Protein AF-0000000074302952 (afdb_homodimer)

Nearest PDB structures (foldseek):
  2cfc-assembly1_D  TM=8.712E-01  e=2.884E-16  Xanthobacter autotrophicus Py2
  4dry-assembly1_A  TM=8.595E-01  e=6.500E-15  Sinorhizobium meliloti 1021
  3e9q-assembly1_A  TM=8.677E-01  e=6.822E-14  Shigella flexneri 2a str. 301
  3g1t-assembly1_A-2  TM=8.657E-01  e=7.235E-14  Salmonella enterica subsp. enterica serovar Typhi
  6jhb-assembly1_B-2  TM=7.579E-01  e=2.825E-14  Microcystis aeruginosa FACHB-905 = DIANCHI905

Structure (mmCIF, N/CA/C/O backbone):
data_AF-0000000074302952-model_v1
#
loop_
_entity.id
_entity.type
_entity.pdbx_description
1 polymer 'Uncharacterized protein'
#
loop_
_atom_site.group_PDB
_atom_site.id
_atom_site.type_symbol
_atom_site.label_atom_id
_atom_site.label_alt_id
_atom_site.label_comp_id
_atom_site.label_asym_id
_atom_site.label_entity_id
_atom_site.label_seq_id
_atom_site.pdbx_PDB_ins_code
_atom_site.Cartn_x
_atom_site.Cartn_y
_atom_site.Cartn_z
_atom_site.occupancy
_atom_site.B_iso_or_equiv
_atom_site.auth_seq_id
_atom_site.auth_comp_id
_atom_site.auth_asym_id
_atom_site.auth_atom_id
_atom_site.pdbx_PDB_model_num
ATOM 1 N N . MET A 1 1 ? 1.095 24.307 -42.755 1 53.84 1 MET A N 1
ATOM 2 C CA . MET A 1 1 ? -0.208 23.718 -42.46 1 53.84 1 MET A CA 1
ATOM 3 C C . MET A 1 1 ? -0.236 22.241 -42.839 1 53.84 1 MET A C 1
ATOM 5 O O . MET A 1 1 ? -0.694 21.404 -42.059 1 53.84 1 MET A O 1
ATOM 9 N N . ALA A 1 2 ? 0.439 21.803 -43.961 1 67.52 2 ALA A N 1
ATOM 10 C CA . ALA A 1 2 ? 0.397 20.426 -44.447 1 67.52 2 ALA A CA 1
ATOM 11 C C . ALA A 1 2 ? 1.259 19.512 -43.58 1 67.52 2 ALA A C 1
ATOM 13 O O . ALA A 1 2 ? 0.843 18.406 -43.229 1 67.52 2 ALA A O 1
ATOM 14 N N . LEU A 1 3 ? 2.246 20.024 -43.068 1 77.06 3 LEU A N 1
ATOM 15 C CA . LEU A 1 3 ? 3.176 19.241 -42.263 1 77.06 3 LEU A CA 1
ATOM 16 C C . LEU A 1 3 ? 2.612 18.992 -40.868 1 77.06 3 LEU A C 1
ATOM 18 O O . LEU A 1 3 ? 2.713 17.882 -40.341 1 77.06 3 LEU A O 1
ATOM 22 N N . MET A 1 4 ? 2.074 19.949 -40.357 1 69.87 4 MET A N 1
ATOM 23 C CA . MET A 1 4 ? 1.456 19.824 -39.04 1 69.87 4 MET A CA 1
ATOM 24 C C . MET A 1 4 ? 0.294 18.837 -39.076 1 69.87 4 MET A C 1
ATOM 26 O O . MET A 1 4 ? 0.128 18.032 -38.157 1 69.87 4 MET A O 1
ATOM 30 N N . GLU A 1 5 ? -0.428 18.95 -40.132 1 68.12 5 GLU A N 1
ATOM 31 C CA . GLU A 1 5 ? -1.536 18.016 -40.306 1 68.12 5 GLU A CA 1
ATOM 32 C C . GLU A 1 5 ? -1.034 16.581 -40.433 1 68.12 5 GLU A C 1
ATOM 34 O O . GLU A 1 5 ? -1.611 15.662 -39.848 1 68.12 5 GLU A O 1
ATOM 39 N N . LEU A 1 6 ? 0.017 16.362 -41.227 1 75.53 6 LEU A N 1
ATOM 40 C CA . LEU A 1 6 ? 0.602 15.036 -41.39 1 75.53 6 LEU A CA 1
ATOM 41 C C . LEU A 1 6 ? 1.113 14.5 -40.057 1 75.53 6 LEU A C 1
ATOM 43 O O . LEU A 1 6 ? 0.934 13.319 -39.748 1 75.53 6 LEU A O 1
ATOM 47 N N . ILE A 1 7 ? 1.672 15.278 -39.273 1 74.48 7 ILE A N 1
ATOM 48 C CA . ILE A 1 7 ? 2.211 14.889 -37.974 1 74.48 7 ILE A CA 1
ATOM 49 C C . ILE A 1 7 ? 1.073 14.468 -37.048 1 74.48 7 ILE A C 1
ATOM 51 O O . ILE A 1 7 ? 1.177 13.461 -36.344 1 74.48 7 ILE A O 1
ATOM 55 N N . PHE A 1 8 ? 0.03 15.155 -37.108 1 70.29 8 PHE A N 1
ATOM 56 C CA . PHE A 1 8 ? -1.113 14.835 -36.26 1 70.29 8 PHE A CA 1
ATOM 57 C C . PHE A 1 8 ? -1.776 13.54 -36.712 1 70.29 8 PHE A C 1
ATOM 59 O O . PHE A 1 8 ? -2.178 12.72 -35.884 1 70.29 8 PHE A O 1
ATOM 66 N N . VAL A 1 9 ? -1.883 13.353 -38.027 1 71.73 9 VAL A N 1
ATOM 67 C CA . VAL A 1 9 ? -2.491 12.139 -38.56 1 71.73 9 VAL A CA 1
ATOM 68 C C . VAL A 1 9 ? -1.622 10.931 -38.214 1 71.73 9 VAL A C 1
ATOM 70 O O . VAL A 1 9 ? -2.132 9.895 -37.782 1 71.73 9 VAL A O 1
ATOM 73 N N . LEU A 1 10 ? -0.356 10.978 -38.382 1 75.61 10 LEU A N 1
ATOM 74 C CA . LEU A 1 10 ? 0.555 9.88 -38.078 1 75.61 10 LEU A CA 1
ATOM 75 C C . LEU A 1 10 ? 0.55 9.568 -36.585 1 75.61 10 LEU A C 1
ATOM 77 O O . LEU A 1 10 ? 0.571 8.399 -36.191 1 75.61 10 LEU A O 1
ATOM 81 N N . SER A 1 11 ? 0.539 10.596 -35.819 1 73.99 11 SER A N 1
ATOM 82 C CA . SER A 1 11 ? 0.48 10.384 -34.376 1 73.99 11 SER A CA 1
ATOM 83 C C . SER A 1 11 ? -0.809 9.675 -33.974 1 73.99 11 SER A C 1
ATOM 85 O O . SER A 1 11 ? -0.789 8.759 -33.15 1 73.99 11 SER A O 1
ATOM 87 N N . GLY A 1 12 ? -1.868 10.091 -34.584 1 70.18 12 GLY A N 1
ATOM 88 C CA . GLY A 1 12 ? -3.138 9.434 -34.319 1 70.18 12 GLY A CA 1
ATOM 89 C C . GLY A 1 12 ? -3.165 7.985 -34.765 1 70.18 12 GLY A C 1
ATOM 90 O O . GLY A 1 12 ? -3.674 7.119 -34.05 1 70.18 12 GLY A O 1
ATOM 91 N N . ALA A 1 13 ? -2.643 7.766 -35.938 1 75.44 13 ALA A N 1
ATOM 92 C CA . ALA A 1 13 ? -2.582 6.4 -36.451 1 75.44 13 ALA A CA 1
ATOM 93 C C . ALA A 1 13 ? -1.746 5.508 -35.538 1 75.44 13 ALA A C 1
ATOM 95 O O . ALA A 1 13 ? -2.111 4.359 -35.277 1 75.44 13 ALA A O 1
ATOM 96 N N . CYS A 1 14 ? -0.661 5.988 -35.084 1 77.16 14 CYS A N 1
ATOM 97 C CA . CYS A 1 14 ? 0.202 5.237 -34.181 1 77.16 14 CYS A CA 1
ATOM 98 C C . CYS A 1 14 ? -0.528 4.894 -32.887 1 77.16 14 CYS A C 1
ATOM 100 O O . CYS A 1 14 ? -0.398 3.782 -32.372 1 77.16 14 CYS A O 1
ATOM 102 N N . VAL A 1 15 ? -1.268 5.789 -32.386 1 74.73 15 VAL A N 1
ATOM 103 C CA . VAL A 1 15 ? -2.031 5.569 -31.162 1 74.73 15 VAL A CA 1
ATOM 104 C C . VAL A 1 15 ? -3.078 4.481 -31.393 1 74.73 15 VAL A C 1
ATOM 106 O O . VAL A 1 15 ? -3.23 3.573 -30.573 1 74.73 15 VAL A O 1
ATOM 109 N N . VAL A 1 16 ? -3.752 4.573 -32.478 1 76.27 16 VAL A N 1
ATOM 110 C CA . VAL A 1 16 ? -4.793 3.596 -32.783 1 76.27 16 VAL A CA 1
ATOM 111 C C . VAL A 1 16 ? -4.169 2.214 -32.957 1 76.27 16 VAL A C 1
ATOM 113 O O . VAL A 1 16 ? -4.687 1.222 -32.436 1 76.27 16 VAL A O 1
ATOM 116 N N . LEU A 1 17 ? -3.102 2.112 -33.696 1 82.88 17 LEU A N 1
ATOM 117 C CA . LEU A 1 17 ? -2.421 0.838 -33.9 1 82.88 17 LEU A CA 1
ATOM 118 C C . LEU A 1 17 ? -1.927 0.268 -32.575 1 82.88 17 LEU A C 1
ATOM 120 O O . LEU A 1 17 ? -1.996 -0.943 -32.351 1 82.88 17 LEU A O 1
ATOM 124 N N . PHE A 1 18 ? -1.44 1.12 -31.791 1 81.88 18 PHE A N 1
ATOM 125 C CA . PHE A 1 18 ? -0.974 0.714 -30.47 1 81.88 18 PHE A CA 1
ATOM 126 C C . PHE A 1 18 ? -2.107 0.09 -29.665 1 81.88 18 PHE A C 1
ATOM 128 O O . PHE A 1 18 ? -1.946 -0.99 -29.091 1 81.88 18 PHE A O 1
ATOM 135 N N . TRP A 1 19 ? -3.235 0.668 -29.706 1 81.47 19 TRP A N 1
ATOM 136 C CA . TRP A 1 19 ? -4.361 0.179 -28.918 1 81.47 19 TRP A CA 1
ATOM 137 C C . TRP A 1 19 ? -4.948 -1.087 -29.534 1 81.47 19 TRP A C 1
ATOM 139 O O . TRP A 1 19 ? -5.405 -1.98 -28.817 1 81.47 19 TRP A O 1
ATOM 149 N N . LEU A 1 20 ? -4.914 -1.149 -30.803 1 83.67 20 LEU A N 1
ATOM 150 C CA . LEU A 1 20 ? -5.376 -2.359 -31.474 1 83.67 20 LEU A CA 1
ATOM 151 C C . LEU A 1 20 ? -4.458 -3.537 -31.164 1 83.67 20 LEU A C 1
ATOM 153 O O . LEU A 1 20 ? -4.929 -4.653 -30.933 1 83.67 20 LEU A O 1
ATOM 157 N N . ALA A 1 21 ? -3.218 -3.282 -31.202 1 84.93 21 ALA A N 1
ATOM 158 C CA . ALA A 1 21 ? -2.25 -4.323 -30.865 1 84.93 21 ALA A CA 1
ATOM 159 C C . ALA A 1 21 ? -2.425 -4.789 -29.423 1 84.93 21 ALA A C 1
ATOM 161 O O . ALA A 1 21 ? -2.4 -5.99 -29.144 1 84.93 21 ALA A O 1
ATOM 162 N N . ARG A 1 22 ? -2.61 -3.878 -28.59 1 82.34 22 ARG A N 1
ATOM 163 C CA . ARG A 1 22 ? -2.817 -4.197 -27.181 1 82.34 22 ARG A CA 1
ATOM 164 C C . ARG A 1 22 ? -4.082 -5.028 -26.989 1 82.34 22 ARG A C 1
ATOM 166 O O . ARG A 1 22 ? -4.089 -5.985 -26.212 1 82.34 22 ARG A O 1
ATOM 173 N N . MET A 1 23 ? -5.019 -4.652 -27.733 1 84.3 23 MET A N 1
ATOM 174 C CA . MET A 1 23 ? -6.275 -5.393 -27.662 1 84.3 23 MET A CA 1
ATOM 175 C C . MET A 1 23 ? -6.102 -6.811 -28.195 1 84.3 23 MET A C 1
ATOM 177 O O . MET A 1 23 ? -6.62 -7.765 -27.612 1 84.3 23 MET A O 1
ATOM 181 N N . PHE A 1 24 ? -5.437 -6.896 -29.232 1 86.26 24 PHE A N 1
ATOM 182 C CA . PHE A 1 24 ? -5.192 -8.213 -29.808 1 86.26 24 PHE A CA 1
ATOM 183 C C . PHE A 1 24 ? -4.404 -9.089 -28.841 1 86.26 24 PHE A C 1
ATOM 185 O O . PHE A 1 24 ? -4.723 -10.266 -28.66 1 86.26 24 PHE A O 1
ATOM 192 N N . MET A 1 25 ? -3.434 -8.537 -28.272 1 86.76 25 MET A N 1
ATOM 193 C CA . MET A 1 25 ? -2.602 -9.29 -27.338 1 86.76 25 MET A CA 1
ATOM 194 C C . MET A 1 25 ? -3.414 -9.745 -26.13 1 86.76 25 MET A C 1
ATOM 196 O O . MET A 1 25 ? -3.188 -10.833 -25.598 1 86.76 25 MET A O 1
ATOM 200 N N . MET A 1 26 ? -4.292 -8.956 -25.78 1 86.79 26 MET A N 1
ATOM 201 C CA . MET A 1 26 ? -5.136 -9.295 -24.638 1 86.79 26 MET A CA 1
ATOM 202 C C . MET A 1 26 ? -6.091 -10.432 -24.986 1 86.79 26 MET A C 1
ATOM 204 O O . MET A 1 26 ? -6.422 -11.254 -24.129 1 86.79 26 MET A O 1
ATOM 208 N N . LEU A 1 27 ? -6.428 -10.505 -26.237 1 90.36 27 LEU A N 1
ATOM 209 C CA . LEU A 1 27 ? -7.436 -11.477 -26.648 1 90.36 27 LEU A CA 1
ATOM 210 C C . LEU A 1 27 ? -6.788 -12.804 -27.027 1 90.36 27 LEU A C 1
ATOM 212 O O . LEU A 1 27 ? -7.459 -13.838 -27.07 1 90.36 27 LEU A O 1
ATOM 216 N N . ALA A 1 28 ? -5.51 -12.77 -27.319 1 91.34 28 ALA A N 1
ATOM 217 C CA . ALA A 1 28 ? -4.86 -13.994 -27.781 1 91.34 28 ALA A CA 1
ATOM 218 C C . ALA A 1 28 ? -3.594 -14.279 -26.978 1 91.34 28 ALA A C 1
ATOM 220 O O . ALA A 1 28 ? -2.5 -14.368 -27.541 1 91.34 28 ALA A O 1
ATOM 221 N N . PRO A 1 29 ? -3.792 -14.498 -25.7 1 89.46 29 PRO A N 1
ATOM 222 C CA . PRO A 1 29 ? -2.605 -14.698 -24.866 1 89.46 29 PRO A CA 1
ATOM 223 C C . PRO A 1 29 ? -1.823 -15.954 -25.244 1 89.46 29 PRO A C 1
ATOM 225 O O . PRO A 1 29 ? -0.594 -15.977 -25.134 1 89.46 29 PRO A O 1
ATOM 228 N N . LYS A 1 30 ? -2.41 -17.044 -25.724 1 91.15 30 LYS A N 1
ATOM 229 C CA . LYS A 1 30 ? -1.732 -18.284 -26.09 1 91.15 30 LYS A CA 1
ATOM 230 C C . LYS A 1 30 ? -0.796 -18.07 -27.276 1 91.15 30 LYS A C 1
ATOM 232 O O . LYS A 1 30 ? 0.222 -18.753 -27.401 1 91.15 30 LYS A O 1
ATOM 237 N N . VAL A 1 31 ? -1.205 -17.152 -28.052 1 90.45 31 VAL A N 1
ATOM 238 C CA . VAL A 1 31 ? -0.425 -16.87 -29.252 1 90.45 31 VAL A CA 1
ATOM 239 C C . VAL A 1 31 ? 0.689 -15.879 -28.924 1 90.45 31 VAL A C 1
ATOM 241 O O . VAL A 1 31 ? 1.83 -16.051 -29.36 1 90.45 31 VAL A O 1
ATOM 244 N N . CYS A 1 32 ? 0.376 -14.873 -28.174 1 90.49 32 CYS A N 1
ATOM 245 C CA . CYS A 1 32 ? 1.298 -13.771 -27.92 1 90.49 32 CYS A CA 1
ATOM 246 C C . CYS A 1 32 ? 2.318 -14.149 -26.854 1 90.49 32 CYS A C 1
ATOM 248 O O . CYS A 1 32 ? 3.461 -13.689 -26.891 1 90.49 32 CYS A O 1
ATOM 250 N N . TRP A 1 33 ? 1.867 -14.968 -25.864 1 91.58 33 TRP A N 1
ATOM 251 C CA . TRP A 1 33 ? 2.737 -15.369 -24.763 1 91.58 33 TRP A CA 1
ATOM 252 C C . TRP A 1 33 ? 2.618 -16.865 -24.493 1 91.58 33 TRP A C 1
ATOM 254 O O . TRP A 1 33 ? 2.172 -17.274 -23.418 1 91.58 33 TRP A O 1
ATOM 264 N N . PRO A 1 34 ? 3.057 -17.621 -25.367 1 92.7 34 PRO A N 1
ATOM 265 C CA . PRO A 1 34 ? 2.914 -19.069 -25.198 1 92.7 34 PRO A CA 1
ATOM 266 C C . PRO A 1 34 ? 3.694 -19.603 -23.998 1 92.7 34 PRO A C 1
ATOM 268 O O . PRO A 1 34 ? 4.8 -19.135 -23.719 1 92.7 34 PRO A O 1
ATOM 271 N N . ILE A 1 35 ? 3.142 -20.472 -23.277 1 93.36 35 ILE A N 1
ATOM 272 C CA . ILE A 1 35 ? 3.757 -21.171 -22.154 1 93.36 35 ILE A CA 1
ATOM 273 C C . ILE A 1 35 ? 4.008 -22.63 -22.528 1 93.36 35 ILE A C 1
ATOM 275 O O . ILE A 1 35 ? 3.064 -23.389 -22.757 1 93.36 35 ILE A O 1
ATOM 279 N N . PRO A 1 36 ? 5.255 -22.996 -22.602 1 92.43 36 PRO A N 1
ATOM 280 C CA . PRO A 1 36 ? 5.536 -24.393 -22.939 1 92.43 36 PRO A CA 1
ATOM 281 C C . PRO A 1 36 ? 4.896 -25.376 -21.962 1 92.43 36 PRO A C 1
ATOM 283 O O . PRO A 1 36 ? 4.664 -25.035 -20.8 1 92.43 36 PRO A O 1
ATOM 286 N N . GLY A 1 37 ? 4.657 -26.564 -22.339 1 90.69 37 GLY A N 1
ATOM 287 C CA . GLY A 1 37 ? 3.979 -27.569 -21.536 1 90.69 37 GLY A CA 1
ATOM 288 C C . GLY A 1 37 ? 4.735 -27.931 -20.271 1 90.69 37 GLY A C 1
ATOM 289 O O . GLY A 1 37 ? 4.127 -28.201 -19.233 1 90.69 37 GLY A O 1
ATOM 290 N N . ASN A 1 38 ? 6.082 -27.91 -20.37 1 94.82 38 ASN A N 1
ATOM 291 C CA . ASN A 1 38 ? 6.891 -28.284 -19.215 1 94.82 38 ASN A CA 1
ATOM 292 C C . ASN A 1 38 ? 7.395 -27.057 -18.461 1 94.82 38 ASN A C 1
ATOM 294 O O . ASN A 1 38 ? 8.349 -27.147 -17.686 1 94.82 38 ASN A O 1
ATOM 298 N N . PHE A 1 39 ? 6.791 -25.903 -18.692 1 96.96 39 PHE A N 1
ATOM 299 C CA . PHE A 1 39 ? 7.277 -24.633 -18.165 1 96.96 39 PHE A CA 1
ATOM 300 C C . PHE A 1 39 ? 7.323 -24.661 -16.642 1 96.96 39 PHE A C 1
ATOM 302 O O . PHE A 1 39 ? 8.363 -24.38 -16.043 1 96.96 39 PHE A O 1
ATOM 309 N N . PHE A 1 40 ? 6.275 -25.052 -16.043 1 97.87 40 PHE A N 1
ATOM 310 C CA . PHE A 1 40 ? 6.173 -25.008 -14.589 1 97.87 40 PHE A CA 1
ATOM 311 C C . PHE A 1 40 ? 7.076 -26.057 -13.951 1 97.87 40 PHE A C 1
ATOM 313 O O . PHE A 1 40 ? 7.75 -25.781 -12.957 1 97.87 40 PHE A O 1
ATOM 320 N N . THR A 1 41 ? 7.137 -27.215 -14.536 1 97.62 41 THR A N 1
ATOM 321 C CA . THR A 1 41 ? 7.977 -28.277 -13.993 1 97.62 41 THR A CA 1
ATOM 322 C C . THR A 1 41 ? 9.454 -27.961 -14.207 1 97.62 41 THR A C 1
ATOM 324 O O . THR A 1 41 ? 10.318 -28.52 -13.527 1 97.62 41 THR A O 1
ATOM 327 N N . SER A 1 42 ? 9.69 -27.099 -15.167 1 97.72 42 SER A N 1
ATOM 328 C CA . SER A 1 42 ? 11.069 -26.681 -15.397 1 97.72 42 SER A CA 1
ATOM 329 C C . SER A 1 42 ? 11.528 -25.682 -14.34 1 97.72 42 SER A C 1
ATOM 331 O O . SER A 1 42 ? 12.727 -25.443 -14.183 1 97.72 42 SER A O 1
ATOM 333 N N . MET A 1 43 ? 10.568 -25.142 -13.582 1 97.9 43 MET A N 1
ATOM 334 C CA . MET A 1 43 ? 10.886 -24.129 -12.58 1 97.9 43 MET A CA 1
ATOM 335 C C . MET A 1 43 ? 11.149 -24.77 -11.222 1 97.9 43 MET A C 1
ATOM 337 O O . MET A 1 43 ? 11.731 -24.141 -10.336 1 97.9 43 MET A O 1
ATOM 341 N N . GLY A 1 44 ? 10.69 -25.989 -11.006 1 98.11 44 GLY A N 1
ATOM 342 C CA . GLY A 1 44 ? 10.829 -26.684 -9.736 1 98.11 44 GLY A CA 1
ATOM 343 C C . GLY A 1 44 ? 9.802 -27.784 -9.542 1 98.11 44 GLY A C 1
ATOM 344 O O . GLY A 1 44 ? 9.135 -28.193 -10.494 1 98.11 44 GLY A O 1
ATOM 345 N N . LYS A 1 45 ? 9.664 -28.229 -8.32 1 98.5 45 LYS A N 1
ATOM 346 C CA . LYS A 1 45 ? 8.855 -29.421 -8.082 1 98.5 45 LYS A CA 1
ATOM 347 C C . LYS A 1 45 ? 7.623 -29.09 -7.245 1 98.5 45 LYS A C 1
ATOM 349 O O . LYS A 1 45 ? 6.656 -29.855 -7.224 1 98.5 45 LYS A O 1
ATOM 354 N N . TRP A 1 46 ? 7.684 -27.944 -6.584 1 98.85 46 TRP A N 1
ATOM 355 C CA . TRP A 1 46 ? 6.635 -27.663 -5.61 1 98.85 46 TRP A CA 1
ATOM 356 C C . TRP A 1 46 ? 5.987 -26.31 -5.883 1 98.85 46 TRP A C 1
ATOM 358 O O . TRP A 1 46 ? 6.664 -25.36 -6.283 1 98.85 46 TRP A O 1
ATOM 368 N N . ALA A 1 47 ? 4.722 -26.19 -5.653 1 98.89 47 ALA A N 1
ATOM 369 C CA . ALA A 1 47 ? 3.991 -24.929 -5.569 1 98.89 47 ALA A CA 1
ATOM 370 C C . ALA A 1 47 ? 3.516 -24.663 -4.143 1 98.89 47 ALA A C 1
ATOM 372 O O . ALA A 1 47 ? 2.972 -25.555 -3.488 1 98.89 47 ALA A O 1
ATOM 373 N N . VAL A 1 48 ? 3.773 -23.515 -3.645 1 98.93 48 VAL A N 1
ATOM 374 C CA . VAL A 1 48 ? 3.335 -23.1 -2.316 1 98.93 48 VAL A CA 1
ATOM 375 C C . VAL A 1 48 ? 2.209 -22.076 -2.439 1 98.93 48 VAL A C 1
ATOM 377 O O . VAL A 1 48 ? 2.378 -21.033 -3.074 1 98.93 48 VAL A O 1
ATOM 380 N N . ILE A 1 49 ? 1.07 -22.367 -1.85 1 98.93 49 ILE A N 1
ATOM 381 C CA . ILE A 1 49 ? -0.1 -21.51 -1.999 1 98.93 49 ILE A CA 1
ATOM 382 C C . ILE A 1 49 ? -0.616 -21.095 -0.623 1 98.93 49 ILE A C 1
ATOM 384 O O . ILE A 1 49 ? -0.984 -21.946 0.191 1 98.93 49 ILE A O 1
ATOM 388 N N . THR A 1 50 ? -0.635 -19.816 -0.319 1 98.83 50 THR A N 1
ATOM 389 C CA . THR A 1 50 ? -1.302 -19.316 0.878 1 98.83 50 THR A CA 1
ATOM 390 C C . THR A 1 50 ? -2.798 -19.147 0.633 1 98.83 50 THR A C 1
ATOM 392 O O . THR A 1 50 ? -3.214 -18.766 -0.463 1 98.83 50 THR A O 1
ATOM 395 N N . GLY A 1 51 ? -3.578 -19.44 1.677 1 98.14 51 GLY A N 1
ATOM 396 C CA . GLY A 1 51 ? -5.017 -19.464 1.469 1 98.14 51 GLY A CA 1
ATOM 397 C C . GLY A 1 51 ? -5.468 -20.579 0.545 1 98.14 51 GLY A C 1
ATOM 398 O O . GLY A 1 51 ? -6.341 -20.377 -0.301 1 98.14 51 GLY A O 1
ATOM 399 N N . GLY A 1 52 ? -4.855 -21.683 0.627 1 97.98 52 GLY A N 1
ATOM 400 C CA . GLY A 1 52 ? -5.028 -22.74 -0.356 1 97.98 52 GLY A CA 1
ATOM 401 C C . GLY A 1 52 ? -6.151 -23.699 -0.01 1 97.98 52 GLY A C 1
ATOM 402 O O . GLY A 1 52 ? -6.31 -24.737 -0.657 1 97.98 52 GLY A O 1
ATOM 403 N N . SER A 1 53 ? -7.031 -23.372 1.006 1 96.86 53 SER A N 1
ATOM 404 C CA . SER A 1 53 ? -8.047 -24.312 1.468 1 96.86 53 SER A CA 1
ATOM 405 C C . SER A 1 53 ? -9.325 -24.194 0.643 1 96.86 53 SER A C 1
ATOM 407 O O . SER A 1 53 ? -10.135 -25.122 0.608 1 96.86 53 SER A O 1
ATOM 409 N N . GLU A 1 54 ? -9.592 -23.027 0.035 1 95.99 54 GLU A N 1
ATOM 410 C CA . GLU A 1 54 ? -10.8 -22.787 -0.75 1 95.99 54 GLU A CA 1
ATOM 411 C C . GLU A 1 54 ? -10.584 -21.668 -1.765 1 95.99 54 GLU A C 1
ATOM 413 O O . GLU A 1 54 ? -9.495 -21.097 -1.846 1 95.99 54 GLU A O 1
ATOM 418 N N . GLY A 1 55 ? -11.57 -21.522 -2.593 1 96.81 55 GLY A N 1
ATOM 419 C CA . GLY A 1 55 ? -11.602 -20.375 -3.486 1 96.81 55 GLY A CA 1
ATOM 420 C C . GLY A 1 55 ? -10.464 -20.367 -4.489 1 96.81 55 GLY A C 1
ATOM 421 O O . GLY A 1 55 ? -10.152 -21.398 -5.089 1 96.81 55 GLY A O 1
ATOM 422 N N . ILE A 1 56 ? -9.908 -19.209 -4.672 1 98.19 56 ILE A N 1
ATOM 423 C CA . ILE A 1 56 ? -8.878 -18.993 -5.683 1 98.19 56 ILE A CA 1
ATOM 424 C C . ILE A 1 56 ? -7.629 -19.796 -5.327 1 98.19 56 ILE A C 1
ATOM 426 O O . ILE A 1 56 ? -7.012 -20.413 -6.198 1 98.19 56 ILE A O 1
ATOM 430 N N . GLY A 1 57 ? -7.263 -19.84 -4.053 1 98.54 57 GLY A N 1
ATOM 431 C CA . GLY A 1 57 ? -6.088 -20.572 -3.61 1 98.54 57 GLY A CA 1
ATOM 432 C C . GLY A 1 57 ? -6.173 -22.062 -3.886 1 98.54 57 GLY A C 1
ATOM 433 O O . GLY A 1 57 ? -5.226 -22.657 -4.404 1 98.54 57 GLY A O 1
ATOM 434 N N . LYS A 1 58 ? -7.271 -22.607 -3.564 1 98.32 58 LYS A N 1
ATOM 435 C CA . LYS A 1 58 ? -7.473 -24.026 -3.838 1 98.32 58 LYS A CA 1
ATOM 436 C C . LYS A 1 58 ? -7.432 -24.308 -5.337 1 98.32 58 LYS A C 1
ATOM 438 O O . LYS A 1 58 ? -6.868 -25.315 -5.77 1 98.32 58 LYS A O 1
ATOM 443 N N . ALA A 1 59 ? -8.018 -23.437 -6.11 1 98.48 59 ALA A N 1
ATOM 444 C CA . ALA A 1 59 ? -8.017 -23.596 -7.562 1 98.48 59 ALA A CA 1
ATOM 445 C C . ALA A 1 59 ? -6.596 -23.553 -8.117 1 98.48 59 ALA A C 1
ATOM 447 O O . ALA A 1 59 ? -6.256 -24.311 -9.028 1 98.48 59 ALA A O 1
ATOM 448 N N . TYR A 1 60 ? -5.747 -22.67 -7.59 1 98.81 60 TYR A N 1
ATOM 449 C CA . TYR A 1 60 ? -4.344 -22.645 -7.99 1 98.81 60 TYR A CA 1
ATOM 450 C C . TYR A 1 60 ? -3.652 -23.955 -7.632 1 98.81 60 TYR A C 1
ATOM 452 O O . TYR A 1 60 ? -2.894 -24.504 -8.436 1 98.81 60 TYR A O 1
ATOM 460 N N . ALA A 1 61 ? -3.915 -24.405 -6.412 1 98.69 61 ALA A N 1
ATOM 461 C CA . ALA A 1 6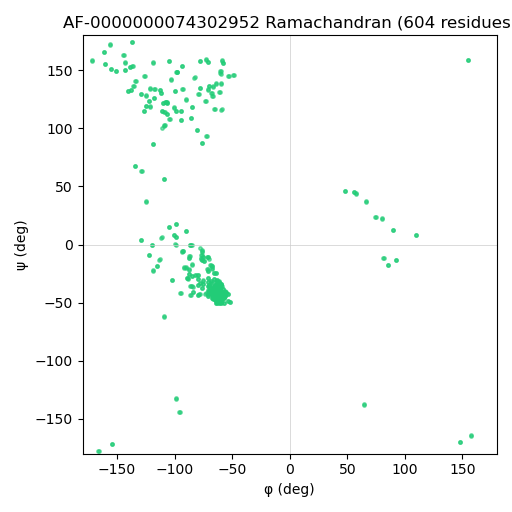1 ? -3.31 -25.661 -5.974 1 98.69 61 ALA A CA 1
ATOM 462 C C . ALA A 1 61 ? -3.679 -26.804 -6.915 1 98.69 61 ALA A C 1
ATOM 464 O O . ALA A 1 61 ? -2.81 -27.566 -7.346 1 98.69 61 ALA A O 1
ATOM 465 N N . GLU A 1 62 ? -4.922 -26.888 -7.264 1 98.38 62 GLU A N 1
ATOM 466 C CA . GLU A 1 62 ? -5.41 -27.935 -8.157 1 98.38 62 GLU A CA 1
ATOM 467 C C . GLU A 1 62 ? -4.795 -27.804 -9.547 1 98.38 62 GLU A C 1
ATOM 469 O O . GLU A 1 62 ? -4.394 -28.801 -10.151 1 98.38 62 GLU A O 1
ATOM 474 N N . GLU A 1 63 ? -4.755 -26.6 -10.045 1 98.18 63 GLU A N 1
ATOM 475 C CA . GLU A 1 63 ? -4.229 -26.376 -11.389 1 98.18 63 GLU A CA 1
ATOM 476 C C . GLU A 1 63 ? -2.743 -26.713 -11.463 1 98.18 63 GLU A C 1
ATOM 478 O O . GLU A 1 63 ? -2.29 -27.338 -12.425 1 98.18 63 GLU A O 1
ATOM 483 N N . PHE A 1 64 ? -1.932 -26.345 -10.467 1 98.58 64 PHE A N 1
ATOM 484 C CA . PHE A 1 64 ? -0.502 -26.631 -10.482 1 98.58 64 PHE A CA 1
ATOM 485 C C . PHE A 1 64 ? -0.246 -28.122 -10.302 1 98.58 64 PHE A C 1
ATOM 487 O O . PHE A 1 64 ? 0.702 -28.667 -10.871 1 98.58 64 PHE A O 1
ATOM 494 N N . ALA A 1 65 ? -1.1 -28.76 -9.493 1 98.29 65 ALA A N 1
ATOM 495 C CA . ALA A 1 65 ? -1.011 -30.215 -9.398 1 98.29 65 ALA A CA 1
ATOM 496 C C . ALA A 1 65 ? -1.269 -30.87 -10.752 1 98.29 65 ALA A C 1
ATOM 498 O O . ALA A 1 65 ? -0.554 -31.794 -11.148 1 98.29 65 ALA A O 1
ATOM 499 N N . ARG A 1 66 ? -2.245 -30.377 -11.441 1 97.09 66 ARG A N 1
ATOM 500 C CA . ARG A 1 66 ? -2.569 -30.876 -12.774 1 97.09 66 ARG A CA 1
ATOM 501 C C . ARG A 1 66 ? -1.4 -30.678 -13.732 1 97.09 66 ARG A C 1
ATOM 503 O O . ARG A 1 66 ? -1.172 -31.502 -14.62 1 97.09 66 ARG A O 1
ATOM 510 N N . LEU A 1 67 ? -0.628 -29.608 -13.513 1 97.06 67 LEU A N 1
ATOM 511 C CA . LEU A 1 67 ? 0.486 -29.257 -14.387 1 97.06 67 LEU A CA 1
ATOM 512 C C . LEU A 1 67 ? 1.757 -29.988 -13.966 1 97.06 67 LEU A C 1
ATOM 514 O O . LEU A 1 67 ? 2.828 -29.756 -14.533 1 97.06 67 LEU A O 1
ATOM 518 N N . GLY A 1 68 ? 1.673 -30.811 -12.892 1 97.16 68 GLY A N 1
ATOM 519 C CA . GLY A 1 68 ? 2.751 -31.744 -12.601 1 97.16 68 GLY A CA 1
ATOM 520 C C . GLY A 1 68 ? 3.544 -31.372 -11.363 1 97.16 68 GLY A C 1
ATOM 521 O O . GLY A 1 68 ? 4.572 -31.987 -11.07 1 97.16 68 GLY A O 1
ATOM 522 N N . LEU A 1 69 ? 3.105 -30.402 -10.619 1 98.43 69 LEU A N 1
ATOM 523 C CA . LEU A 1 69 ? 3.826 -29.984 -9.422 1 98.43 69 LEU A CA 1
ATOM 524 C C . LEU A 1 69 ? 3.216 -30.612 -8.173 1 98.43 69 LEU A C 1
ATOM 526 O O . LEU A 1 69 ? 2.008 -30.851 -8.12 1 98.43 69 LEU A O 1
ATOM 530 N N . ASN A 1 70 ? 4.017 -30.895 -7.156 1 98.54 70 ASN A N 1
ATOM 531 C CA . ASN A 1 70 ? 3.512 -31.078 -5.799 1 98.54 70 ASN A CA 1
ATOM 532 C C . ASN A 1 70 ? 3.086 -29.751 -5.176 1 98.54 70 ASN A C 1
ATOM 534 O O . ASN A 1 70 ? 3.498 -28.684 -5.636 1 98.54 70 ASN A O 1
ATOM 538 N N . VAL A 1 71 ? 2.215 -29.866 -4.133 1 98.62 71 VAL A N 1
ATOM 539 C CA . VAL A 1 71 ? 1.681 -28.589 -3.672 1 98.62 71 VAL A CA 1
ATOM 540 C C . VAL A 1 71 ? 1.745 -28.523 -2.147 1 98.62 71 VAL A C 1
ATOM 542 O O . VAL A 1 71 ? 1.577 -29.538 -1.468 1 98.62 71 VAL A O 1
ATOM 545 N N . VAL A 1 72 ? 2.082 -27.364 -1.622 1 98.86 72 VAL A N 1
ATOM 546 C CA . VAL A 1 72 ? 1.911 -26.99 -0.222 1 98.86 72 VAL A CA 1
ATOM 547 C C . VAL A 1 72 ? 0.763 -25.991 -0.09 1 98.86 72 VAL A C 1
ATOM 549 O O . VAL A 1 72 ? 0.781 -24.93 -0.719 1 98.86 72 VAL A O 1
ATOM 552 N N . ILE A 1 73 ? -0.234 -26.342 0.701 1 98.83 73 ILE A N 1
ATOM 553 C CA . ILE A 1 73 ? -1.335 -25.412 0.931 1 98.83 73 ILE A CA 1
ATOM 554 C C . ILE A 1 73 ? -1.319 -24.943 2.384 1 98.83 73 ILE A C 1
ATOM 556 O O . ILE A 1 73 ? -1.133 -25.747 3.3 1 98.83 73 ILE A O 1
ATOM 560 N N . ILE A 1 74 ? -1.45 -23.643 2.577 1 98.83 74 ILE A N 1
ATOM 561 C CA . ILE A 1 74 ? -1.335 -23.018 3.89 1 98.83 74 ILE A CA 1
ATOM 562 C C . ILE A 1 74 ? -2.592 -22.203 4.185 1 98.83 74 ILE A C 1
ATOM 564 O O . ILE A 1 74 ? -3.002 -21.367 3.376 1 98.83 74 ILE A O 1
ATOM 568 N N . SER A 1 75 ? -3.234 -22.373 5.258 1 98.09 75 SER A N 1
ATOM 569 C CA . SER A 1 75 ? -4.389 -21.612 5.723 1 98.09 75 SER A CA 1
ATOM 570 C C . SER A 1 75 ? -4.667 -21.876 7.199 1 98.09 75 SER A C 1
ATOM 572 O O . SER A 1 75 ? -3.926 -22.612 7.854 1 98.09 75 SER A O 1
ATOM 574 N N . ARG A 1 76 ? -5.687 -21.305 7.744 1 96.29 76 ARG A N 1
ATOM 575 C CA . ARG A 1 76 ? -5.919 -21.314 9.184 1 96.29 76 ARG A CA 1
ATOM 576 C C . ARG A 1 76 ? -6.62 -22.598 9.618 1 96.29 76 ARG A C 1
ATOM 578 O O . ARG A 1 76 ? -6.315 -23.15 10.677 1 96.29 76 ARG A O 1
ATOM 585 N N . SER A 1 77 ? -7.536 -23.148 8.827 1 96.74 77 SER A N 1
ATOM 586 C CA . SER A 1 77 ? -8.373 -24.272 9.234 1 96.74 77 SER A CA 1
ATOM 587 C C . SER A 1 77 ? -7.767 -25.6 8.791 1 96.74 77 SER A C 1
ATOM 589 O O . SER A 1 77 ? -7.778 -25.928 7.602 1 96.74 77 SER A O 1
ATOM 591 N N . LYS A 1 78 ? -7.389 -26.397 9.749 1 97.71 78 LYS A N 1
ATOM 592 C CA . LYS A 1 78 ? -6.791 -27.695 9.448 1 97.71 78 LYS A CA 1
ATOM 593 C C . LYS A 1 78 ? -7.792 -28.615 8.756 1 97.71 78 LYS A C 1
ATOM 595 O O . LYS A 1 78 ? -7.443 -29.318 7.806 1 97.71 78 LYS A O 1
ATOM 600 N N . GLU A 1 79 ? -8.986 -28.545 9.171 1 97.97 79 GLU A N 1
ATOM 601 C CA . GLU A 1 79 ? -10.026 -29.4 8.607 1 97.97 79 GLU A CA 1
ATOM 602 C C . GLU A 1 79 ? -10.245 -29.102 7.127 1 97.97 79 GLU A C 1
ATOM 604 O O . GLU A 1 79 ? -10.305 -30.019 6.306 1 97.97 79 GLU A O 1
ATOM 609 N N . LYS A 1 80 ? -10.381 -27.845 6.768 1 97.29 80 LYS A N 1
ATOM 610 C CA . LYS A 1 80 ? -10.577 -27.446 5.377 1 97.29 80 LYS A CA 1
ATOM 611 C C . LYS A 1 80 ? -9.35 -27.778 4.532 1 97.29 80 LYS A C 1
ATOM 613 O O . LYS A 1 80 ? -9.478 -28.191 3.378 1 97.29 80 LYS A O 1
ATOM 618 N N . LEU A 1 81 ? -8.233 -27.644 5.13 1 98.4 81 LEU A N 1
ATOM 619 C CA . LEU A 1 81 ? -6.984 -27.955 4.443 1 98.4 81 LEU A CA 1
ATOM 620 C C . LEU A 1 81 ? -6.889 -29.445 4.135 1 98.4 81 LEU A C 1
ATOM 622 O O . LEU A 1 81 ? -6.533 -29.831 3.019 1 98.4 81 LEU A O 1
ATOM 626 N N . ASP A 1 82 ? -7.183 -30.231 5.081 1 98.11 82 ASP A N 1
ATOM 627 C CA . ASP A 1 82 ? -7.119 -31.679 4.901 1 98.11 82 ASP A CA 1
ATOM 628 C C . ASP A 1 82 ? -8.091 -32.141 3.818 1 98.11 82 ASP A C 1
ATOM 630 O O . ASP A 1 82 ? -7.768 -33.025 3.023 1 98.11 82 ASP A O 1
ATOM 634 N N . ARG A 1 83 ? -9.212 -31.566 3.816 1 97.66 83 ARG A N 1
ATOM 635 C CA . ARG A 1 83 ? -10.191 -31.897 2.786 1 97.66 83 ARG A CA 1
ATOM 636 C C . ARG A 1 83 ? -9.678 -31.518 1.401 1 97.66 83 ARG A C 1
ATOM 638 O O . ARG A 1 83 ? -9.808 -32.293 0.451 1 97.66 83 ARG A O 1
ATOM 645 N N . ALA A 1 84 ? -9.136 -30.311 1.293 1 97.43 84 ALA A N 1
ATOM 646 C CA . ALA A 1 84 ? -8.58 -29.857 0.021 1 97.43 84 ALA A CA 1
ATOM 647 C C . ALA A 1 84 ? -7.43 -30.755 -0.427 1 97.43 84 ALA A C 1
ATOM 649 O O . ALA A 1 84 ? -7.327 -31.1 -1.607 1 97.43 84 ALA A O 1
ATOM 650 N N . ALA A 1 85 ? -6.603 -31.129 0.503 1 98.11 85 ALA A N 1
ATOM 651 C CA . ALA A 1 85 ? -5.459 -31.989 0.21 1 98.11 85 ALA A CA 1
ATOM 652 C C . ALA A 1 85 ? -5.915 -33.345 -0.321 1 98.11 85 ALA A C 1
ATOM 654 O O . ALA A 1 85 ? -5.377 -33.843 -1.313 1 98.11 85 ALA A O 1
ATOM 655 N N . ARG A 1 86 ? -6.877 -33.916 0.301 1 96.64 86 ARG A N 1
ATOM 656 C CA . ARG A 1 86 ? -7.403 -35.211 -0.118 1 96.64 86 ARG A CA 1
ATOM 657 C C . ARG A 1 86 ? -7.978 -35.138 -1.528 1 96.64 86 ARG A C 1
ATOM 659 O O . ARG A 1 86 ? -7.74 -36.027 -2.348 1 96.64 86 ARG A O 1
ATOM 666 N N . ASP A 1 87 ? -8.692 -34.064 -1.763 1 95.61 87 ASP A N 1
ATOM 667 C CA . ASP A 1 87 ? -9.29 -33.87 -3.081 1 95.61 87 ASP A CA 1
ATOM 668 C C . ASP A 1 87 ? -8.218 -33.82 -4.168 1 95.61 87 ASP A C 1
ATOM 670 O O . ASP A 1 87 ? -8.372 -34.43 -5.228 1 95.61 87 ASP A O 1
ATOM 674 N N . ILE A 1 88 ? -7.149 -33.16 -3.934 1 96.04 88 ILE A N 1
ATOM 675 C CA . ILE A 1 88 ? -6.082 -32.967 -4.91 1 96.04 88 ILE A CA 1
ATOM 676 C C . ILE A 1 88 ? -5.304 -34.269 -5.088 1 96.04 88 ILE A C 1
ATOM 678 O O . ILE A 1 88 ? -4.993 -34.665 -6.214 1 96.04 88 ILE A O 1
ATOM 682 N N . GLU A 1 89 ? -5.043 -34.919 -4.018 1 95.42 89 GLU A N 1
ATOM 683 C CA . GLU A 1 89 ? -4.277 -36.16 -4.071 1 95.42 89 GLU A CA 1
ATOM 684 C C . GLU A 1 89 ? -5.028 -37.24 -4.845 1 95.42 89 GLU A C 1
ATOM 686 O O . GLU A 1 89 ? -4.428 -37.982 -5.625 1 95.42 89 GLU A O 1
ATOM 691 N N . VAL A 1 90 ? -6.279 -37.307 -4.632 1 93.1 90 VAL A N 1
ATOM 692 C CA . VAL A 1 90 ? -7.097 -38.328 -5.278 1 93.1 90 VAL A CA 1
ATOM 693 C C . VAL A 1 90 ? -7.198 -38.04 -6.774 1 93.1 90 VAL A C 1
ATOM 695 O O . VAL A 1 90 ? -7.102 -38.953 -7.596 1 93.1 90 VAL A O 1
ATOM 698 N N . LYS A 1 91 ? -7.261 -36.812 -7.117 1 93 91 LYS A N 1
ATOM 699 C CA . LYS A 1 91 ? -7.519 -36.429 -8.502 1 93 91 LYS A CA 1
ATOM 700 C C . LYS A 1 91 ? -6.224 -36.373 -9.307 1 93 91 LYS A C 1
ATOM 702 O O . LYS A 1 91 ? -6.219 -36.665 -10.505 1 93 91 LYS A O 1
ATOM 707 N N . MET A 1 92 ? -5.061 -35.965 -8.815 1 91.68 92 MET A N 1
ATOM 708 C CA . MET A 1 92 ? -3.885 -35.622 -9.61 1 91.68 92 MET A CA 1
ATOM 709 C C . MET A 1 92 ? -2.704 -36.516 -9.249 1 91.68 92 MET A C 1
ATOM 711 O O . MET A 1 92 ? -1.672 -36.491 -9.922 1 91.68 92 MET A O 1
ATOM 715 N N . ASP A 1 93 ? -2.777 -37.415 -8.373 1 90.21 93 ASP A N 1
ATOM 716 C CA . ASP A 1 93 ? -1.688 -38.28 -7.93 1 90.21 93 ASP A CA 1
ATOM 717 C C . ASP A 1 93 ? -0.428 -37.468 -7.635 1 90.21 93 ASP A C 1
ATOM 719 O O . ASP A 1 93 ? 0.638 -37.744 -8.188 1 90.21 93 ASP A O 1
ATOM 723 N N . ARG A 1 94 ? -0.444 -36.374 -6.946 1 94.6 94 ARG A N 1
ATOM 724 C CA . ARG A 1 94 ? 0.634 -35.5 -6.495 1 94.6 94 ARG A CA 1
ATOM 725 C C . ARG A 1 94 ? 0.679 -35.427 -4.972 1 94.6 94 ARG A C 1
ATOM 727 O O . ARG A 1 94 ? -0.32 -35.702 -4.303 1 94.6 94 ARG A O 1
ATOM 734 N N . LYS A 1 95 ? 1.797 -35.103 -4.453 1 96.77 95 LYS A N 1
ATOM 735 C CA . LYS A 1 95 ? 1.926 -34.907 -3.012 1 96.77 95 LYS A CA 1
ATOM 736 C C . LYS A 1 95 ? 1.37 -33.55 -2.59 1 96.77 95 LYS A C 1
ATOM 738 O O . LYS A 1 95 ? 1.573 -32.548 -3.278 1 96.77 95 LYS A O 1
ATOM 743 N N . VAL A 1 96 ? 0.61 -33.584 -1.541 1 98.25 96 VAL A N 1
ATOM 744 C CA . VAL A 1 96 ? 0.088 -32.344 -0.974 1 98.25 96 VAL A CA 1
ATOM 745 C C . VAL A 1 96 ? 0.522 -32.22 0.484 1 98.25 96 VAL A C 1
ATOM 747 O O . VAL A 1 96 ? 0.321 -33.142 1.279 1 98.25 96 VAL A O 1
ATOM 750 N N . MET A 1 97 ? 1.179 -31.173 0.823 1 98.34 97 MET A N 1
ATOM 751 C CA . MET A 1 97 ? 1.528 -30.848 2.203 1 98.34 97 MET A CA 1
ATOM 752 C C . MET A 1 97 ? 0.621 -29.751 2.75 1 98.34 97 MET A C 1
ATOM 754 O O . MET A 1 97 ? 0.295 -28.798 2.041 1 98.34 97 MET A O 1
ATOM 758 N N . VAL A 1 98 ? 0.272 -29.919 4.026 1 98.48 98 VAL A N 1
ATOM 759 C CA . VAL A 1 98 ? -0.633 -28.964 4.657 1 98.48 98 VAL A CA 1
ATOM 760 C C . VAL A 1 98 ? 0.082 -28.255 5.805 1 98.48 98 VAL A C 1
ATOM 762 O O . VAL A 1 98 ? 0.792 -28.89 6.588 1 98.48 98 VAL A O 1
ATOM 765 N N . ILE A 1 99 ? -0.045 -26.951 5.876 1 98.62 99 ILE A N 1
ATOM 766 C CA . ILE A 1 99 ? 0.446 -26.155 6.996 1 98.62 99 ILE A CA 1
ATOM 767 C C . ILE A 1 99 ? -0.683 -25.286 7.546 1 98.62 99 ILE A C 1
ATOM 769 O O . ILE A 1 99 ? -1.19 -24.403 6.85 1 98.62 99 ILE A O 1
ATOM 773 N N . ALA A 1 100 ? -1.102 -25.515 8.768 1 98.28 100 ALA A N 1
ATOM 774 C CA . ALA A 1 100 ? -2.187 -24.759 9.388 1 98.28 100 ALA A CA 1
ATOM 775 C C . ALA A 1 100 ? -1.644 -23.595 10.211 1 98.28 100 ALA A C 1
ATOM 777 O O . ALA A 1 100 ? -1.051 -23.801 11.273 1 98.28 100 ALA A O 1
ATOM 778 N N . VAL A 1 101 ? -1.816 -22.404 9.702 1 97.99 101 VAL A N 1
ATOM 779 C CA . VAL A 1 101 ? -1.418 -21.204 10.43 1 97.99 101 VAL A CA 1
ATOM 780 C C . VAL A 1 101 ? -2.426 -20.086 10.174 1 97.99 101 VAL A C 1
ATOM 782 O O . VAL A 1 101 ? -3.143 -20.106 9.17 1 97.99 101 VAL A O 1
ATOM 785 N N . ASP A 1 102 ? -2.501 -19.145 11.052 1 97.91 102 ASP A N 1
ATOM 786 C CA . ASP A 1 102 ? -3.355 -17.966 10.941 1 97.91 102 ASP A CA 1
ATOM 787 C C . ASP A 1 102 ? -2.535 -16.726 10.591 1 97.91 102 ASP A C 1
ATOM 789 O O . ASP A 1 102 ? -1.905 -16.125 11.463 1 97.91 102 ASP A O 1
ATOM 793 N N . PHE A 1 103 ? -2.658 -16.242 9.361 1 98 103 PHE A N 1
ATOM 794 C CA . PHE A 1 103 ? -1.821 -15.165 8.847 1 98 103 PHE A CA 1
ATOM 795 C C . PHE A 1 103 ? -2.186 -13.837 9.498 1 98 103 PHE A C 1
ATOM 797 O O . PHE A 1 103 ? -1.487 -12.838 9.318 1 98 103 PHE A O 1
ATOM 804 N N . THR A 1 104 ? -3.287 -13.79 10.219 1 97.06 104 THR A N 1
ATOM 805 C CA . THR A 1 104 ? -3.633 -12.57 10.939 1 97.06 104 THR A CA 1
ATOM 806 C C . THR A 1 104 ? -2.773 -12.417 12.19 1 97.06 104 THR A C 1
ATOM 808 O O . THR A 1 104 ? -2.775 -11.361 12.826 1 97.06 104 THR A O 1
ATOM 811 N N . LYS A 1 105 ? -1.998 -13.438 12.441 1 95.04 105 LYS A N 1
ATOM 812 C CA . LYS A 1 105 ? -1.15 -13.44 13.629 1 95.04 105 LYS A CA 1
ATOM 813 C C . LYS A 1 105 ? 0.31 -13.185 13.264 1 95.04 105 LYS A C 1
ATOM 815 O O . LYS A 1 105 ? 0.702 -13.345 12.106 1 95.04 105 LYS A O 1
ATOM 820 N N . ASP A 1 106 ? 1.24 -12.714 14.129 1 87.93 106 ASP A N 1
ATOM 821 C CA . ASP A 1 106 ? 2.605 -12.281 13.85 1 87.93 106 ASP A CA 1
ATOM 822 C C . ASP A 1 106 ? 3.581 -13.453 13.936 1 87.93 106 ASP A C 1
ATOM 824 O O . ASP A 1 106 ? 4.582 -13.487 13.217 1 87.93 106 ASP A O 1
ATOM 828 N N . ASP A 1 107 ? 3.431 -14.478 14.667 1 87.95 107 ASP A N 1
ATOM 829 C CA . ASP A 1 107 ? 4.444 -15.471 15.01 1 87.95 107 ASP A CA 1
ATOM 830 C C . ASP A 1 107 ? 4.164 -16.803 14.319 1 87.95 107 ASP A C 1
ATOM 832 O O . ASP A 1 107 ? 4.238 -17.862 14.947 1 87.95 107 ASP A O 1
ATOM 836 N N . ILE A 1 108 ? 4.07 -16.742 12.97 1 96.01 108 ILE A N 1
ATOM 837 C CA . ILE A 1 108 ? 3.701 -17.984 12.3 1 96.01 108 ILE A CA 1
ATOM 838 C C . ILE A 1 108 ? 4.775 -18.36 11.282 1 96.01 108 ILE A C 1
ATOM 840 O O . ILE A 1 108 ? 4.801 -19.489 10.786 1 96.01 108 ILE A O 1
ATOM 844 N N . TYR A 1 109 ? 5.748 -17.532 10.98 1 96.89 109 TYR A N 1
ATOM 845 C CA . TYR A 1 109 ? 6.606 -17.677 9.809 1 96.89 109 TYR A CA 1
ATOM 846 C C . TYR A 1 109 ? 7.767 -18.621 10.096 1 96.89 109 TYR A C 1
ATOM 848 O O . TYR A 1 109 ? 8.303 -19.251 9.182 1 96.89 109 TYR A O 1
ATOM 856 N N . GLY A 1 110 ? 8.168 -18.707 11.385 1 96.08 110 GLY A N 1
ATOM 857 C CA . GLY A 1 110 ? 9.147 -19.725 11.729 1 96.08 110 GLY A CA 1
ATOM 858 C C . GLY A 1 110 ? 8.688 -21.132 11.395 1 96.08 110 GLY A C 1
ATOM 859 O O . GLY A 1 110 ? 9.442 -21.915 10.813 1 96.08 110 GLY A O 1
ATOM 860 N N . CYS A 1 111 ? 7.482 -21.407 11.667 1 96.39 111 CYS A N 1
ATOM 861 C CA . CYS A 1 111 ? 6.883 -22.708 11.388 1 96.39 111 CYS A CA 1
ATOM 862 C C . CYS A 1 111 ? 6.804 -22.961 9.887 1 96.39 111 CYS A C 1
ATOM 864 O O . CYS A 1 111 ? 7.134 -24.052 9.419 1 96.39 111 CYS A O 1
ATOM 866 N N . ILE A 1 112 ? 6.424 -22.017 9.111 1 98.17 112 ILE A N 1
ATOM 867 C CA . ILE A 1 112 ? 6.309 -22.149 7.663 1 98.17 112 ILE A CA 1
ATOM 868 C C . ILE A 1 112 ? 7.684 -22.428 7.059 1 98.17 112 ILE A C 1
ATOM 870 O O . ILE A 1 112 ? 7.847 -23.368 6.278 1 98.17 112 ILE A O 1
ATOM 874 N N . LYS A 1 113 ? 8.614 -21.587 7.466 1 97.55 113 LYS A N 1
ATOM 875 C CA . LYS A 1 113 ? 9.974 -21.718 6.95 1 97.55 113 LYS A CA 1
ATOM 876 C C . LYS A 1 113 ? 10.525 -23.119 7.203 1 97.55 113 LYS A C 1
ATOM 878 O O . LYS A 1 113 ? 11.124 -23.725 6.312 1 97.55 113 LYS A O 1
ATOM 883 N N . GLU A 1 114 ? 10.294 -23.6 8.361 1 97.34 114 GLU A N 1
ATOM 884 C CA . GLU A 1 114 ? 10.804 -24.914 8.741 1 97.34 114 GLU A CA 1
ATOM 885 C C . GLU A 1 114 ? 10.176 -26.016 7.891 1 97.34 114 GLU A C 1
ATOM 887 O O . GLU A 1 114 ? 10.844 -26.99 7.537 1 97.34 114 GLU A O 1
ATOM 892 N N . ASN A 1 115 ? 8.969 -25.883 7.528 1 97.42 115 ASN A N 1
ATOM 893 C CA . ASN A 1 115 ? 8.244 -26.934 6.822 1 97.42 115 ASN A CA 1
ATOM 894 C C . ASN A 1 115 ? 8.561 -26.928 5.329 1 97.42 115 ASN A C 1
ATOM 896 O O . ASN A 1 115 ? 8.474 -27.964 4.667 1 97.42 115 ASN A O 1
ATOM 900 N N . ILE A 1 116 ? 8.935 -25.786 4.797 1 97.89 116 ILE A N 1
ATOM 901 C CA . ILE A 1 116 ? 9.109 -25.776 3.349 1 97.89 116 ILE A CA 1
ATOM 902 C C . ILE A 1 116 ? 10.589 -25.615 3.008 1 97.89 116 ILE A C 1
ATOM 904 O O . ILE A 1 116 ? 10.948 -25.441 1.842 1 97.89 116 ILE A O 1
ATOM 908 N N . GLN A 1 117 ? 11.362 -25.652 4.091 1 94.06 117 GLN A N 1
ATOM 909 C CA . GLN A 1 117 ? 12.803 -25.557 3.879 1 94.06 117 GLN A CA 1
ATOM 910 C C . GLN A 1 117 ? 13.312 -26.716 3.028 1 94.06 117 GLN A C 1
ATOM 912 O O . GLN A 1 117 ? 12.931 -27.868 3.247 1 94.06 117 GLN A O 1
ATOM 917 N N . GLY A 1 118 ? 14.08 -26.505 2.013 1 93.26 118 GLY A N 1
ATOM 918 C CA . GLY A 1 118 ? 14.709 -27.536 1.202 1 93.26 118 GLY A CA 1
ATOM 919 C C . GLY A 1 118 ? 13.883 -27.93 -0.008 1 93.26 118 GLY A C 1
ATOM 920 O O . GLY A 1 118 ? 14.352 -28.677 -0.87 1 93.26 118 GLY A O 1
ATOM 921 N N . LEU A 1 119 ? 12.641 -27.52 -0.028 1 98.16 119 LEU A N 1
ATOM 922 C CA . LEU A 1 119 ? 11.812 -27.825 -1.189 1 98.16 119 LEU A CA 1
ATOM 923 C C . LEU A 1 119 ? 12.267 -27.028 -2.407 1 98.16 119 LEU A C 1
ATOM 925 O O . LEU A 1 119 ? 12.656 -25.865 -2.282 1 98.16 119 LEU A O 1
ATOM 929 N N . ASP A 1 120 ? 12.323 -27.666 -3.5 1 98.54 120 ASP A N 1
ATOM 930 C CA . ASP A 1 120 ? 12.555 -27 -4.778 1 98.54 120 ASP A CA 1
ATOM 931 C C . ASP A 1 120 ? 11.292 -26.293 -5.265 1 98.54 120 ASP A C 1
ATOM 933 O O . ASP A 1 120 ? 10.551 -26.833 -6.089 1 98.54 120 ASP A O 1
ATOM 937 N N . ILE A 1 121 ? 11.11 -25.083 -4.84 1 98.82 121 ILE A N 1
ATOM 938 C CA . ILE A 1 121 ? 9.855 -24.365 -5.039 1 98.82 121 ILE A CA 1
ATOM 939 C C . ILE A 1 121 ? 9.854 -23.7 -6.414 1 98.82 121 ILE A C 1
ATOM 941 O O . ILE A 1 121 ? 10.664 -22.81 -6.681 1 98.82 121 ILE A O 1
ATOM 945 N N . ALA A 1 122 ? 8.916 -24.125 -7.199 1 98.78 122 ALA A N 1
ATOM 946 C CA . ALA A 1 122 ? 8.736 -23.568 -8.537 1 98.78 122 ALA A CA 1
ATOM 947 C C . ALA A 1 122 ? 7.9 -22.292 -8.492 1 98.78 122 ALA A C 1
ATOM 949 O O . ALA A 1 122 ? 8.213 -21.314 -9.176 1 98.78 122 ALA A O 1
ATOM 950 N N . VAL A 1 123 ? 6.83 -22.333 -7.641 1 98.88 123 VAL A N 1
ATOM 951 C CA . VAL A 1 123 ? 5.848 -21.254 -7.665 1 98.88 123 VAL A CA 1
ATOM 952 C C . VAL A 1 123 ? 5.408 -20.922 -6.241 1 98.88 123 VAL A C 1
ATOM 954 O O . VAL A 1 123 ? 5.178 -21.823 -5.43 1 98.88 123 VAL A O 1
ATOM 957 N N . LEU A 1 124 ? 5.397 -19.698 -5.93 1 98.93 124 LEU A N 1
ATOM 958 C CA . LEU A 1 124 ? 4.724 -19.169 -4.748 1 98.93 124 LEU A CA 1
ATOM 959 C C . LEU A 1 124 ? 3.496 -18.356 -5.14 1 98.93 124 LEU A C 1
ATOM 961 O O . LEU A 1 124 ? 3.59 -17.434 -5.954 1 98.93 124 LEU A O 1
ATOM 965 N N . VAL A 1 125 ? 2.337 -18.742 -4.648 1 98.94 125 VAL A N 1
ATOM 966 C CA . VAL A 1 125 ? 1.117 -17.962 -4.828 1 98.94 125 VAL A CA 1
ATOM 967 C C . VAL A 1 125 ? 0.71 -17.326 -3.501 1 98.94 125 VAL A C 1
ATOM 969 O O . VAL A 1 125 ? 0.188 -18.006 -2.615 1 98.94 125 VAL A O 1
ATOM 972 N N . ASN A 1 126 ? 0.971 -16.088 -3.395 1 98.88 126 ASN A N 1
ATOM 973 C CA . ASN A 1 126 ? 0.446 -15.322 -2.271 1 98.88 126 ASN A CA 1
ATOM 974 C C . ASN A 1 126 ? -1.004 -14.906 -2.504 1 98.88 126 ASN A C 1
ATOM 976 O O . ASN A 1 126 ? -1.266 -13.871 -3.119 1 98.88 126 ASN A O 1
ATOM 980 N N . ASN A 1 127 ? -1.864 -15.655 -1.934 1 98.47 127 ASN A N 1
ATOM 981 C CA . ASN A 1 127 ? -3.283 -15.506 -2.235 1 98.47 127 ASN A CA 1
ATOM 982 C C . ASN A 1 127 ? -4.085 -15.136 -0.991 1 98.47 127 ASN A C 1
ATOM 984 O O . ASN A 1 127 ? -5.18 -14.58 -1.095 1 98.47 127 ASN A O 1
ATOM 988 N N . VAL A 1 128 ? -3.547 -15.436 0.183 1 97.53 128 VAL A N 1
ATOM 989 C CA . VAL A 1 128 ? -4.304 -15.221 1.412 1 97.53 128 VAL A CA 1
ATOM 990 C C . VAL A 1 128 ? -4.668 -13.744 1.543 1 97.53 128 VAL A C 1
ATOM 992 O O . VAL A 1 128 ? -3.874 -12.868 1.192 1 97.53 128 VAL A O 1
ATOM 995 N N . GLY A 1 129 ? -5.817 -13.469 1.942 1 96.34 129 GLY A N 1
ATOM 996 C CA . GLY A 1 129 ? -6.311 -12.117 2.148 1 96.34 129 GLY A CA 1
ATOM 997 C C . GLY A 1 129 ? -7.673 -12.074 2.816 1 96.34 129 GLY A C 1
ATOM 998 O O . GLY A 1 129 ? -8.437 -13.039 2.741 1 96.34 129 GLY A O 1
ATOM 999 N N . ILE A 1 130 ? -7.961 -10.957 3.415 1 96.03 130 ILE A N 1
ATOM 1000 C CA . ILE A 1 130 ? -9.263 -10.812 4.056 1 96.03 130 ILE A CA 1
ATOM 1001 C C . ILE A 1 130 ? -9.846 -9.438 3.734 1 96.03 130 ILE A C 1
ATOM 1003 O O . ILE A 1 130 ? -9.108 -8.502 3.416 1 96.03 130 ILE A O 1
ATOM 1007 N N . LEU A 1 131 ? -11.123 -9.355 3.762 1 93.25 131 LEU A N 1
ATOM 1008 C CA . LEU A 1 131 ? -11.9 -8.122 3.711 1 93.25 131 LEU A CA 1
ATOM 1009 C C . LEU A 1 131 ? -12.317 -7.684 5.111 1 93.25 131 LEU A C 1
ATOM 1011 O O . LEU A 1 131 ? -12.51 -8.521 5.996 1 93.25 131 LEU A O 1
ATOM 1015 N N . PRO A 1 132 ? -12.413 -6.387 5.266 1 91.04 132 PRO A N 1
ATOM 1016 C CA . PRO A 1 132 ? -12.92 -5.976 6.577 1 91.04 132 PRO A CA 1
ATOM 1017 C C . PRO A 1 132 ? -14.356 -6.434 6.825 1 91.04 132 PRO A C 1
ATOM 1019 O O . PRO A 1 132 ? -14.731 -6.712 7.967 1 91.04 132 PRO A O 1
ATOM 1022 N N . SER A 1 133 ? -15.1 -6.443 5.808 1 89.17 133 SER A N 1
ATOM 1023 C CA . SER A 1 133 ? -16.489 -6.89 5.801 1 89.17 133 SER A CA 1
ATOM 1024 C C . SER A 1 133 ? -16.954 -7.226 4.388 1 89.17 133 SER A C 1
ATOM 1026 O O . SER A 1 133 ? -16.432 -6.684 3.412 1 89.17 133 SER A O 1
ATOM 1028 N N . LYS A 1 134 ? -17.93 -8.068 4.346 1 85.17 134 LYS A N 1
ATOM 1029 C CA . LYS A 1 134 ? -18.471 -8.416 3.035 1 85.17 134 LYS A CA 1
ATOM 1030 C C . LYS A 1 134 ? -19.155 -7.216 2.387 1 85.17 134 LYS A C 1
ATOM 1032 O O . LYS A 1 134 ? -19.001 -6.98 1.187 1 85.17 134 LYS A O 1
ATOM 1037 N N . VAL A 1 135 ? -19.818 -6.502 3.247 1 88.27 135 VAL A N 1
ATOM 1038 C CA . VAL A 1 135 ? -20.465 -5.278 2.788 1 88.27 135 VAL A CA 1
ATOM 1039 C C . VAL A 1 135 ? -19.532 -4.088 3.004 1 88.27 135 VAL A C 1
ATOM 1041 O O . VAL A 1 135 ? -18.88 -3.983 4.046 1 88.27 135 VAL A O 1
ATOM 1044 N N . PRO A 1 136 ? -19.408 -3.237 2.003 1 89.35 136 PRO A N 1
ATOM 1045 C CA . PRO A 1 136 ? -18.529 -2.072 2.125 1 89.35 136 PRO A CA 1
ATOM 1046 C C . PRO A 1 136 ? -19.026 -1.064 3.158 1 89.35 136 PRO A C 1
ATOM 1048 O O . PRO A 1 136 ? -20.225 -0.779 3.221 1 89.35 136 PRO A O 1
ATOM 1051 N N . TYR A 1 137 ? -18.174 -0.542 3.982 1 92.79 137 TYR A N 1
ATOM 1052 C CA . TYR A 1 137 ? -18.448 0.495 4.97 1 92.79 137 TYR A CA 1
ATOM 1053 C C . TYR A 1 137 ? -17.317 1.516 5.017 1 92.79 137 TYR A C 1
ATOM 1055 O O . TYR A 1 137 ? -16.178 1.207 4.659 1 92.79 137 TYR A O 1
ATOM 1063 N N . LYS A 1 138 ? -17.713 2.731 5.412 1 94.55 138 LYS A N 1
ATOM 1064 C CA . LYS A 1 138 ? -16.66 3.69 5.734 1 94.55 138 LYS A CA 1
ATOM 1065 C C . LYS A 1 138 ? -15.757 3.163 6.845 1 94.55 138 LYS A C 1
ATOM 1067 O O . LYS A 1 138 ? -16.157 2.287 7.6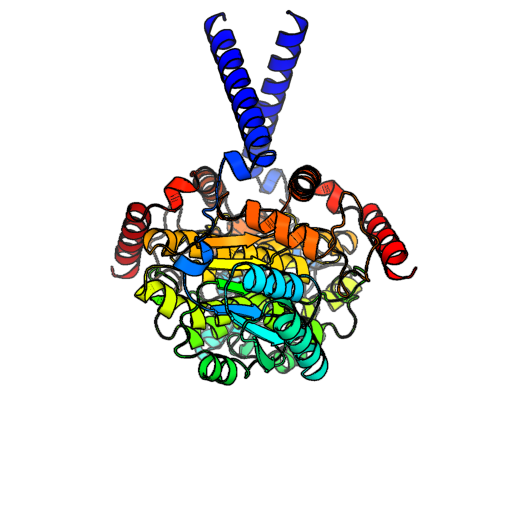15 1 94.55 138 LYS A O 1
ATOM 1072 N N . LEU A 1 139 ? -14.579 3.658 6.949 1 96.65 139 LEU A N 1
ATOM 1073 C CA . LEU A 1 139 ? -13.558 3.134 7.85 1 96.65 139 LEU A CA 1
ATOM 1074 C C . LEU A 1 139 ? -14.087 3.043 9.277 1 96.65 139 LEU A C 1
ATOM 1076 O O . LEU A 1 139 ? -14.03 1.979 9.898 1 96.65 139 LEU A O 1
ATOM 1080 N N . LEU A 1 140 ? -14.715 4.144 9.784 1 96.86 140 LEU A N 1
ATOM 1081 C CA . LEU A 1 140 ? -15.135 4.22 11.179 1 96.86 140 LEU A CA 1
ATOM 1082 C C . LEU A 1 140 ? -16.38 3.372 11.419 1 96.86 140 LEU A C 1
ATOM 1084 O O . LEU A 1 140 ? -16.742 3.104 12.567 1 96.86 140 LEU A O 1
ATOM 1088 N N . GLU A 1 141 ? -16.995 2.903 10.381 1 95.46 141 GLU A N 1
ATOM 1089 C CA . GLU A 1 141 ? -18.21 2.101 10.491 1 95.46 141 GLU A CA 1
ATOM 1090 C C . GLU A 1 141 ? -17.887 0.61 10.514 1 95.46 141 GLU A C 1
ATOM 1092 O O . GLU A 1 141 ? -18.776 -0.22 10.714 1 95.46 141 GLU A O 1
ATOM 1097 N N . THR A 1 142 ? -16.679 0.31 10.324 1 94.8 142 THR A N 1
ATOM 1098 C CA . THR A 1 142 ? -16.256 -1.086 10.361 1 94.8 142 THR A CA 1
ATOM 1099 C C . THR A 1 142 ? -16.366 -1.647 11.776 1 94.8 142 THR A C 1
ATOM 1101 O O . THR A 1 142 ? -15.864 -1.046 12.729 1 94.8 142 THR A O 1
ATOM 1104 N N . VAL A 1 143 ? -16.99 -2.786 11.883 1 94.1 143 VAL A N 1
ATOM 1105 C CA . VAL A 1 143 ? -17.155 -3.447 13.173 1 94.1 143 VAL A CA 1
ATOM 1106 C C . VAL A 1 143 ? -15.811 -3.993 13.651 1 94.1 143 VAL A C 1
ATOM 1108 O O . VAL A 1 143 ? -15.077 -4.614 12.879 1 94.1 143 VAL A O 1
ATOM 1111 N N . HIS A 1 144 ? -15.44 -3.74 15.015 1 95.42 144 HIS A N 1
ATOM 1112 C CA . HIS A 1 144 ? -14.172 -4.165 15.596 1 95.42 144 HIS A CA 1
ATOM 1113 C C . HIS A 1 144 ? -12.991 -3.628 14.795 1 95.42 144 HIS A C 1
ATOM 1115 O O . HIS A 1 144 ? -12.084 -4.382 14.437 1 95.42 144 HIS A O 1
ATOM 1121 N N . LEU A 1 145 ? -13.081 -2.388 14.471 1 95.91 145 LEU A N 1
ATOM 1122 C CA . LEU A 1 145 ? -12.157 -1.717 13.564 1 95.91 145 LEU A CA 1
ATOM 1123 C C . LEU A 1 145 ? -10.714 -1.902 14.023 1 95.91 145 LEU A C 1
ATOM 1125 O O . LEU A 1 145 ? -9.832 -2.192 13.211 1 95.91 145 LEU A O 1
ATOM 1129 N N . GLU A 1 146 ? -10.435 -1.784 15.336 1 94.68 146 GLU A N 1
ATOM 1130 C CA . GLU A 1 146 ? -9.073 -1.916 15.845 1 94.68 146 GLU A CA 1
ATOM 1131 C C . GLU A 1 146 ? -8.491 -3.287 15.515 1 94.68 146 GLU A C 1
ATOM 1133 O O . GLU A 1 146 ? -7.363 -3.387 15.028 1 94.68 146 GLU A O 1
ATOM 1138 N N . GLU A 1 147 ? -9.207 -4.211 15.792 1 95.25 147 GLU A N 1
ATOM 1139 C CA . GLU A 1 147 ? -8.793 -5.583 15.511 1 95.25 147 GLU A CA 1
ATOM 1140 C C . GLU A 1 147 ? -8.657 -5.821 14.01 1 95.25 147 GLU A C 1
ATOM 1142 O O . GLU A 1 147 ? -7.717 -6.482 13.564 1 95.25 147 GLU A O 1
ATOM 1147 N N . LYS A 1 148 ? -9.578 -5.265 13.242 1 96.39 148 LYS A N 1
ATOM 1148 C CA . LYS A 1 148 ? -9.584 -5.459 11.795 1 96.39 148 LYS A CA 1
ATOM 1149 C C . LYS A 1 148 ? -8.369 -4.8 11.147 1 96.39 148 LYS A C 1
ATOM 1151 O O . LYS A 1 148 ? -7.815 -5.324 10.179 1 96.39 148 LYS A O 1
ATOM 1156 N N . ILE A 1 149 ? -7.991 -3.677 11.666 1 97.18 149 ILE A N 1
ATOM 1157 C CA . ILE A 1 149 ? -6.81 -2.996 11.148 1 97.18 149 ILE A CA 1
ATOM 1158 C C . ILE A 1 149 ? -5.588 -3.901 11.289 1 97.18 149 ILE A C 1
ATOM 1160 O O . ILE A 1 149 ? -4.839 -4.097 10.329 1 97.18 149 ILE A O 1
ATOM 1164 N N . HIS A 1 150 ? -5.453 -4.46 12.439 1 96.05 150 HIS A N 1
ATOM 1165 C CA . HIS A 1 150 ? -4.333 -5.356 12.702 1 96.05 150 HIS A CA 1
ATOM 1166 C C . HIS A 1 150 ? -4.393 -6.589 11.806 1 96.05 150 HIS A C 1
ATOM 1168 O O . HIS A 1 150 ? -3.395 -6.955 11.18 1 96.05 150 HIS A O 1
ATOM 1174 N N . GLN A 1 151 ? -5.517 -7.194 11.754 1 97.23 151 GLN A N 1
ATOM 1175 C CA . GLN A 1 151 ? -5.693 -8.419 10.981 1 97.23 151 GLN A CA 1
ATOM 1176 C C . GLN A 1 151 ? -5.434 -8.176 9.497 1 97.23 151 GLN A C 1
ATOM 1178 O O . GLN A 1 151 ? -4.76 -8.972 8.841 1 97.23 151 GLN A O 1
ATOM 1183 N N . MET A 1 152 ? -5.903 -7.133 8.986 1 97.59 152 MET A N 1
ATOM 1184 C CA . MET A 1 152 ? -5.811 -6.852 7.556 1 97.59 152 MET A CA 1
ATOM 1185 C C . MET A 1 152 ? -4.375 -6.529 7.157 1 97.59 152 MET A C 1
ATOM 1187 O O . MET A 1 152 ? -3.891 -7.003 6.128 1 97.59 152 MET A O 1
ATOM 1191 N N . ILE A 1 153 ? -3.693 -5.748 7.96 1 97.85 153 ILE A N 1
ATOM 1192 C CA . ILE A 1 153 ? -2.313 -5.399 7.642 1 97.85 153 ILE A CA 1
ATOM 1193 C C . ILE A 1 153 ? -1.431 -6.642 7.736 1 97.85 153 ILE A C 1
ATOM 1195 O O . ILE A 1 153 ? -0.566 -6.862 6.885 1 97.85 153 ILE A O 1
ATOM 1199 N N . ASN A 1 154 ? -1.652 -7.469 8.713 1 97.53 154 ASN A N 1
ATOM 1200 C CA . ASN A 1 154 ? -0.881 -8.699 8.863 1 97.53 154 ASN A CA 1
ATOM 1201 C C . ASN A 1 154 ? -1.152 -9.673 7.719 1 97.53 154 ASN A C 1
ATOM 1203 O O . ASN A 1 154 ? -0.217 -10.196 7.11 1 97.53 154 ASN A O 1
ATOM 1207 N N . CYS A 1 155 ? -2.363 -9.819 7.436 1 98.18 155 CYS A N 1
ATOM 1208 C CA . CYS A 1 155 ? -2.778 -10.865 6.508 1 98.18 155 CYS A CA 1
ATOM 1209 C C . CYS A 1 155 ? -2.544 -10.437 5.064 1 98.18 155 CYS A C 1
ATOM 1211 O O . CYS A 1 155 ? -2.056 -11.222 4.25 1 98.18 155 CYS A O 1
ATOM 1213 N N . ASN A 1 156 ? -2.884 -9.222 4.751 1 98.23 156 ASN A N 1
ATOM 1214 C CA . ASN A 1 156 ? -2.868 -8.791 3.357 1 98.23 156 ASN A CA 1
ATOM 1215 C C . ASN A 1 156 ? -1.507 -8.223 2.962 1 98.23 156 ASN A C 1
ATOM 1217 O O . ASN A 1 156 ? -1.146 -8.23 1.784 1 98.23 156 ASN A O 1
ATOM 1221 N N . VAL A 1 157 ? -0.792 -7.657 3.893 1 98.15 157 VAL A N 1
ATOM 1222 C CA . VAL A 1 157 ? 0.439 -6.943 3.57 1 98.15 157 VAL A CA 1
ATOM 1223 C C . VAL A 1 157 ? 1.644 -7.74 4.066 1 98.15 157 VAL A C 1
ATOM 1225 O O . VAL A 1 157 ? 2.41 -8.28 3.265 1 98.15 157 VAL A O 1
ATOM 1228 N N . LYS A 1 158 ? 1.675 -7.92 5.355 1 97.89 158 LYS A N 1
ATOM 1229 C CA . LYS A 1 158 ? 2.847 -8.525 5.981 1 97.89 158 LYS A CA 1
ATOM 1230 C C . LYS A 1 158 ? 3.059 -9.953 5.488 1 97.89 158 LYS A C 1
ATOM 1232 O O . LYS A 1 158 ? 4.192 -10.365 5.228 1 97.89 158 LYS A O 1
ATOM 1237 N N . ALA A 1 159 ? 2.026 -10.667 5.352 1 98.39 159 ALA A N 1
ATOM 1238 C CA . ALA A 1 159 ? 2.1 -12.067 4.939 1 98.39 159 ALA A CA 1
ATOM 1239 C C . ALA A 1 159 ? 2.781 -12.203 3.58 1 98.39 159 ALA A C 1
ATOM 1241 O O . ALA A 1 159 ? 3.66 -13.049 3.401 1 98.39 159 ALA A O 1
ATOM 1242 N N . MET A 1 160 ? 2.389 -11.404 2.653 1 98.2 160 MET A N 1
ATOM 1243 C CA . MET A 1 160 ? 2.951 -11.477 1.308 1 98.2 160 MET A CA 1
ATOM 1244 C C . MET A 1 160 ? 4.442 -11.158 1.323 1 98.2 160 MET A C 1
ATOM 1246 O O . MET A 1 160 ? 5.24 -11.869 0.71 1 98.2 160 MET A O 1
ATOM 1250 N N . VAL A 1 161 ? 4.857 -10.144 2.033 1 98.45 161 VAL A N 1
ATOM 1251 C CA . VAL A 1 161 ? 6.259 -9.742 2.086 1 98.45 161 VAL A CA 1
ATOM 1252 C C . VAL A 1 161 ? 7.088 -10.841 2.746 1 98.45 161 VAL A C 1
ATOM 1254 O O . VAL A 1 161 ? 8.147 -11.218 2.239 1 98.45 161 VAL A O 1
ATOM 1257 N N . LYS A 1 162 ? 6.574 -11.347 3.859 1 98.3 162 LYS A N 1
ATOM 1258 C CA . LYS A 1 162 ? 7.301 -12.359 4.62 1 98.3 162 LYS A CA 1
ATOM 1259 C C . LYS A 1 162 ? 7.421 -13.66 3.832 1 98.3 162 LYS A C 1
ATOM 1261 O O . LYS A 1 162 ? 8.456 -14.327 3.878 1 98.3 162 LYS A O 1
ATOM 1266 N N . MET A 1 163 ? 6.397 -14.018 3.107 1 98.59 163 MET A N 1
ATOM 1267 C CA . MET A 1 163 ? 6.46 -15.224 2.286 1 98.59 163 MET A CA 1
ATOM 1268 C C . MET A 1 163 ? 7.466 -15.058 1.152 1 98.59 163 MET A C 1
ATOM 1270 O O . MET A 1 163 ? 8.183 -15.999 0.809 1 98.59 163 MET A O 1
ATOM 1274 N N . CYS A 1 164 ? 7.503 -13.889 0.526 1 98.58 164 CYS A N 1
ATOM 1275 C CA . CYS A 1 164 ? 8.525 -13.618 -0.478 1 98.58 164 CYS A CA 1
ATOM 1276 C C . CYS A 1 164 ? 9.922 -13.751 0.116 1 98.58 164 CYS A C 1
ATOM 1278 O O . CYS A 1 164 ? 10.813 -14.332 -0.505 1 98.58 164 CYS A O 1
ATOM 1280 N N . ARG A 1 165 ? 10.093 -13.206 1.333 1 97.94 165 ARG A N 1
ATOM 1281 C CA . ARG A 1 165 ? 11.389 -13.275 2.001 1 97.94 165 ARG A CA 1
ATOM 1282 C C . ARG A 1 165 ? 11.818 -14.723 2.214 1 97.94 165 ARG A C 1
ATOM 1284 O O . ARG A 1 165 ? 13.007 -15.041 2.136 1 97.94 165 ARG A O 1
ATOM 1291 N N . ILE A 1 166 ? 10.874 -15.573 2.46 1 98.08 166 ILE A N 1
ATOM 1292 C CA . ILE A 1 166 ? 11.153 -16.969 2.781 1 98.08 166 ILE A CA 1
ATOM 1293 C C . ILE A 1 166 ? 11.522 -17.727 1.508 1 98.08 166 ILE A C 1
ATOM 1295 O O . ILE A 1 166 ? 12.465 -18.522 1.503 1 98.08 166 ILE A O 1
ATOM 1299 N N . VAL A 1 167 ? 10.902 -17.443 0.353 1 98.6 167 VAL A N 1
ATOM 1300 C CA . VAL A 1 167 ? 10.975 -18.313 -0.816 1 98.6 167 VAL A CA 1
ATOM 1301 C C . VAL A 1 167 ? 11.969 -17.741 -1.824 1 98.6 167 VAL A C 1
ATOM 1303 O O . VAL A 1 167 ? 12.663 -18.49 -2.515 1 98.6 167 VAL A O 1
ATOM 1306 N N . LEU A 1 168 ? 12.11 -16.463 -1.879 1 98.43 168 LEU A N 1
ATOM 1307 C CA . LEU A 1 168 ? 12.831 -15.758 -2.934 1 98.43 168 LEU A CA 1
ATOM 1308 C C . LEU A 1 168 ? 14.312 -16.119 -2.915 1 98.43 168 LEU A C 1
ATOM 1310 O O . LEU A 1 168 ? 14.921 -16.316 -3.97 1 98.43 168 LEU A O 1
ATOM 1314 N N . PRO A 1 169 ? 14.947 -16.245 -1.705 1 97.99 169 PRO A N 1
ATOM 1315 C CA . PRO A 1 169 ? 16.375 -16.57 -1.7 1 97.99 169 PRO A CA 1
ATOM 1316 C C . PRO A 1 169 ? 16.687 -17.87 -2.439 1 97.99 169 PRO A C 1
ATOM 1318 O O . PRO A 1 169 ? 17.648 -17.93 -3.21 1 97.99 169 PRO A O 1
ATOM 1321 N N . GLY A 1 170 ? 15.878 -18.879 -2.232 1 98.13 170 GLY A N 1
ATOM 1322 C CA . GLY A 1 170 ? 16.077 -20.131 -2.945 1 98.13 170 GLY A CA 1
ATOM 1323 C C . GLY A 1 170 ? 15.897 -19.998 -4.445 1 98.13 170 GLY A C 1
ATOM 1324 O O . GLY A 1 170 ? 16.63 -20.615 -5.221 1 98.13 170 GLY A O 1
ATOM 1325 N N . MET A 1 171 ? 14.979 -19.22 -4.877 1 98.51 171 MET A N 1
ATOM 1326 C CA . MET A 1 171 ? 14.73 -18.99 -6.298 1 98.51 171 MET A CA 1
ATOM 1327 C C . MET A 1 171 ? 15.906 -18.267 -6.946 1 98.51 171 MET A C 1
ATOM 1329 O O . MET A 1 171 ? 16.314 -18.608 -8.058 1 98.51 171 MET A O 1
ATOM 1333 N N . VAL A 1 172 ? 16.379 -17.27 -6.208 1 97.99 172 VAL A N 1
ATOM 1334 C CA . VAL A 1 172 ? 17.507 -16.499 -6.72 1 97.99 172 VAL A CA 1
ATOM 1335 C C . VAL A 1 172 ? 18.726 -17.406 -6.876 1 97.99 172 VAL A C 1
ATOM 1337 O O . VAL A 1 172 ? 19.426 -17.346 -7.889 1 97.99 172 VAL A O 1
ATOM 1340 N N . GLU A 1 173 ? 18.971 -18.226 -5.922 1 97.73 173 GLU A N 1
ATOM 1341 C CA . GLU A 1 173 ? 20.1 -19.151 -5.952 1 97.73 173 GLU A CA 1
ATOM 1342 C C . GLU A 1 173 ? 20.002 -20.102 -7.142 1 97.73 173 GLU A C 1
ATOM 1344 O O . GLU A 1 173 ? 20.999 -20.362 -7.819 1 97.73 173 GLU A O 1
ATOM 1349 N N . ARG A 1 174 ? 18.844 -20.558 -7.468 1 97.72 174 ARG A N 1
ATOM 1350 C CA . ARG A 1 174 ? 18.635 -21.533 -8.532 1 97.72 174 ARG A CA 1
ATOM 1351 C C . ARG A 1 174 ? 18.474 -20.844 -9.883 1 97.72 174 ARG A C 1
ATOM 1353 O O . ARG A 1 174 ? 18.583 -21.485 -10.93 1 97.72 174 ARG A O 1
ATOM 1360 N N . GLY A 1 175 ? 18.1 -19.558 -9.866 1 97.96 175 GLY A N 1
ATOM 1361 C CA . GLY A 1 175 ? 17.954 -18.771 -11.08 1 97.96 175 GLY A CA 1
ATOM 1362 C C . GLY A 1 175 ? 16.639 -19.016 -11.796 1 97.96 175 GLY A C 1
ATOM 1363 O O . GLY A 1 175 ? 16.556 -18.875 -13.018 1 97.96 175 GLY A O 1
ATOM 1364 N N . ARG A 1 176 ? 15.679 -19.49 -11.067 1 98.38 176 ARG A N 1
ATOM 1365 C CA . ARG A 1 176 ? 14.353 -19.751 -11.618 1 98.38 176 ARG A CA 1
ATOM 1366 C C . ARG A 1 176 ? 13.288 -19.702 -10.527 1 98.38 176 ARG A C 1
ATOM 1368 O O . ARG A 1 176 ? 13.563 -20.023 -9.369 1 98.38 176 ARG A O 1
ATOM 1375 N N . GLY A 1 177 ? 12.111 -19.342 -10.9 1 98.52 177 GLY A N 1
ATOM 1376 C CA . GLY A 1 177 ? 10.986 -19.3 -9.979 1 98.52 177 GLY A CA 1
ATOM 1377 C C . GLY A 1 177 ? 9.901 -18.33 -10.406 1 98.52 177 GLY A C 1
ATOM 1378 O O . GLY A 1 177 ? 10.14 -17.448 -11.234 1 98.52 177 GLY A O 1
ATOM 1379 N N . ILE A 1 178 ? 8.683 -18.566 -9.871 1 98.82 178 ILE A N 1
ATOM 1380 C CA . ILE A 1 178 ? 7.514 -17.744 -10.163 1 98.82 178 ILE A CA 1
ATOM 1381 C C . ILE A 1 178 ? 6.841 -17.322 -8.858 1 98.82 178 ILE A C 1
ATOM 1383 O O . ILE A 1 178 ? 6.636 -18.146 -7.964 1 98.82 178 ILE A O 1
ATOM 1387 N N . ILE A 1 179 ? 6.589 -16.12 -8.714 1 98.88 179 ILE A N 1
ATOM 1388 C CA . ILE A 1 179 ? 5.803 -15.618 -7.591 1 98.88 179 ILE A CA 1
ATOM 1389 C C . ILE A 1 179 ? 4.568 -14.888 -8.112 1 98.88 179 ILE A C 1
ATOM 1391 O O . ILE A 1 179 ? 4.682 -13.935 -8.886 1 98.88 179 ILE A O 1
ATOM 1395 N N . LEU A 1 180 ? 3.414 -15.361 -7.762 1 98.89 180 LEU A N 1
ATOM 1396 C CA . LEU A 1 180 ? 2.141 -14.724 -8.078 1 98.89 180 LEU A CA 1
ATOM 1397 C C . LEU A 1 180 ? 1.531 -14.083 -6.836 1 98.89 180 LEU A C 1
ATOM 1399 O O . LEU A 1 180 ? 1.18 -14.78 -5.882 1 98.89 180 LEU A O 1
ATOM 1403 N N . ASN A 1 181 ? 1.456 -12.807 -6.798 1 98.76 181 ASN A N 1
ATOM 1404 C CA . ASN A 1 181 ? 0.82 -12.065 -5.715 1 98.76 181 ASN A CA 1
ATOM 1405 C C . ASN A 1 181 ? -0.583 -11.605 -6.099 1 98.76 181 ASN A C 1
ATOM 1407 O O . ASN A 1 181 ? -0.748 -10.809 -7.026 1 98.76 181 ASN A O 1
ATOM 1411 N N . ILE A 1 182 ? -1.571 -12.075 -5.381 1 98.51 182 ILE A N 1
ATOM 1412 C CA . ILE A 1 182 ? -2.957 -11.774 -5.725 1 98.51 182 ILE A CA 1
ATOM 1413 C C . ILE A 1 182 ? -3.365 -10.441 -5.103 1 98.51 182 ILE A C 1
ATOM 1415 O O . ILE A 1 182 ? -3.487 -10.33 -3.881 1 98.51 182 ILE A O 1
ATOM 1419 N N . SER A 1 183 ? -3.504 -9.54 -5.895 1 97.38 183 SER A N 1
ATOM 1420 C CA . SER A 1 183 ? -4.02 -8.229 -5.513 1 97.38 183 SER A CA 1
ATOM 1421 C C . SER A 1 183 ? -5.519 -8.128 -5.772 1 97.38 183 SER A C 1
ATOM 1423 O O . SER A 1 183 ? -6.263 -9.077 -5.518 1 97.38 183 SER A O 1
ATOM 1425 N N . SER A 1 184 ? -5.974 -6.962 -6.175 1 94.83 184 SER A N 1
ATOM 1426 C CA . SER A 1 184 ? -7.385 -6.741 -6.473 1 94.83 184 SER A CA 1
ATOM 1427 C C . SER A 1 184 ? -7.563 -5.661 -7.535 1 94.83 184 SER A C 1
ATOM 1429 O O . SER A 1 184 ? -6.752 -4.738 -7.631 1 94.83 184 SER A O 1
ATOM 1431 N N . GLY A 1 185 ? -8.617 -5.84 -8.284 1 90.96 185 GLY A N 1
ATOM 1432 C CA . GLY A 1 185 ? -8.933 -4.843 -9.294 1 90.96 185 GLY A CA 1
ATOM 1433 C C . GLY A 1 185 ? -9.311 -3.497 -8.706 1 90.96 185 GLY A C 1
ATOM 1434 O O . GLY A 1 185 ? -9.145 -2.462 -9.355 1 90.96 185 GLY A O 1
ATOM 1435 N N . ILE A 1 186 ? -9.778 -3.444 -7.517 1 81.84 186 ILE A N 1
ATOM 1436 C CA . ILE A 1 186 ? -10.213 -2.199 -6.895 1 81.84 186 ILE A CA 1
ATOM 1437 C C . ILE A 1 186 ? -8.995 -1.384 -6.465 1 81.84 186 ILE A C 1
ATOM 1439 O O . ILE A 1 186 ? -9.121 -0.212 -6.103 1 81.84 186 ILE A O 1
ATOM 1443 N N . SER A 1 187 ? -7.815 -1.959 -6.527 1 76.84 187 SER A N 1
ATOM 1444 C CA . SER A 1 187 ? -6.578 -1.33 -6.075 1 76.84 187 SER A CA 1
ATOM 1445 C C . SER A 1 187 ? -6.094 -0.283 -7.072 1 76.84 187 SER A C 1
ATOM 1447 O O . SER A 1 187 ? -5.121 0.427 -6.812 1 76.84 187 SER A O 1
ATOM 1449 N N . LYS A 1 188 ? -6.742 -0.189 -8.106 1 74.91 188 LYS A N 1
ATOM 1450 C CA . LYS A 1 188 ? -6.226 0.721 -9.124 1 74.91 188 LYS A CA 1
ATOM 1451 C C . LYS A 1 188 ? -6.738 2.141 -8.902 1 74.91 188 LYS A C 1
ATOM 1453 O O . LYS A 1 188 ? -6.245 3.088 -9.519 1 74.91 188 LYS A O 1
ATOM 1458 N N . ILE A 1 189 ? -7.67 2.253 -8.049 1 75.56 189 ILE A N 1
ATOM 1459 C CA . ILE A 1 189 ? -8.228 3.554 -7.696 1 75.56 189 ILE A CA 1
ATOM 1460 C C . ILE A 1 189 ? -8.564 3.585 -6.207 1 75.56 189 ILE A C 1
ATOM 1462 O O . ILE A 1 189 ? -8.801 2.54 -5.596 1 75.56 189 ILE A O 1
ATOM 1466 N N . PRO A 1 190 ? -8.452 4.785 -5.731 1 74.52 190 PRO A N 1
ATOM 1467 C CA . PRO A 1 190 ? -9.019 4.866 -4.383 1 74.52 190 PRO A CA 1
ATOM 1468 C C . PRO A 1 190 ? -10.5 4.495 -4.342 1 74.52 190 PRO A C 1
ATOM 1470 O O . PRO A 1 190 ? -11.311 5.097 -5.05 1 74.52 190 PRO A O 1
ATOM 1473 N N . PHE A 1 191 ? -10.776 3.463 -3.679 1 79.23 191 PHE A N 1
ATOM 1474 C CA . PHE A 1 191 ? -12.148 2.973 -3.634 1 79.23 191 PHE A CA 1
ATOM 1475 C C . PHE A 1 191 ? -12.76 3.2 -2.257 1 79.23 191 PHE A C 1
ATOM 1477 O O . PHE A 1 191 ? -12.581 2.384 -1.351 1 79.23 191 PHE A O 1
ATOM 1484 N N . PRO A 1 192 ? -13.567 4.228 -2.189 1 87.32 192 PRO A N 1
ATOM 1485 C CA . PRO A 1 192 ? -14.177 4.503 -0.886 1 87.32 192 PRO A CA 1
ATOM 1486 C C . PRO A 1 192 ? -15.041 3.348 -0.383 1 87.32 192 PRO A C 1
ATOM 1488 O O . PRO A 1 192 ? -15.523 2.54 -1.181 1 87.32 192 PRO A O 1
ATOM 1491 N N . MET A 1 193 ? -15.144 3.152 0.935 1 90.61 193 MET A N 1
ATOM 1492 C CA . MET A 1 193 ? -15.884 2.115 1.648 1 90.61 193 MET A CA 1
ATOM 1493 C C . MET A 1 193 ? -15.05 0.844 1.779 1 90.61 193 MET A C 1
ATOM 1495 O O . MET A 1 193 ? -15.344 -0.013 2.614 1 90.61 193 MET A O 1
ATOM 1499 N N . TYR A 1 194 ? -14.045 0.691 1.018 1 91.69 194 TYR A N 1
ATOM 1500 C CA . TYR A 1 194 ? -13.019 -0.337 1.146 1 91.69 194 TYR A CA 1
ATOM 1501 C C . TYR A 1 194 ? -11.629 0.284 1.216 1 91.69 194 TYR A C 1
ATOM 1503 O O . TYR A 1 194 ? -10.679 -0.237 0.627 1 91.69 194 TYR A O 1
ATOM 1511 N N . THR A 1 195 ? -11.591 1.393 1.881 1 94.77 195 THR A N 1
ATOM 1512 C CA . THR A 1 195 ? -10.385 2.213 1.885 1 94.77 195 THR A CA 1
ATOM 1513 C C . THR A 1 195 ? -9.189 1.413 2.393 1 94.77 195 THR A C 1
ATOM 1515 O O . THR A 1 195 ? -8.142 1.371 1.743 1 94.77 195 THR A O 1
ATOM 1518 N N . LEU A 1 196 ? -9.355 0.744 3.561 1 96.25 196 LEU A N 1
ATOM 1519 C CA . LEU A 1 196 ? -8.249 -0.017 4.131 1 96.25 196 LEU A CA 1
ATOM 1520 C C . LEU A 1 196 ? -7.882 -1.196 3.236 1 96.25 196 LEU A C 1
ATOM 1522 O O . LEU A 1 196 ? -6.704 -1.426 2.957 1 96.25 196 LEU A O 1
ATOM 1526 N N . TYR A 1 197 ? -8.828 -1.909 2.73 1 95.6 197 TYR A N 1
ATOM 1527 C CA . TYR A 1 197 ? -8.597 -3.052 1.854 1 95.6 197 TYR A CA 1
ATOM 1528 C C . TYR A 1 197 ? -7.886 -2.624 0.576 1 95.6 197 TYR A C 1
ATOM 1530 O O . TYR A 1 197 ? -6.887 -3.231 0.181 1 95.6 197 TYR A O 1
ATOM 1538 N N . SER A 1 198 ? -8.427 -1.593 -0.065 1 94.97 198 SER A N 1
ATOM 1539 C CA . SER A 1 198 ? -7.832 -1.089 -1.299 1 94.97 198 SER A CA 1
ATOM 1540 C C . SER A 1 198 ? -6.373 -0.7 -1.091 1 94.97 198 SER A C 1
ATOM 1542 O O . SER A 1 198 ? -5.52 -0.994 -1.931 1 94.97 198 SER A O 1
ATOM 1544 N N . ALA A 1 199 ? -6.108 -0.084 0.001 1 96.18 199 ALA A N 1
ATOM 1545 C CA . ALA A 1 199 ? -4.738 0.328 0.295 1 96.18 199 ALA A CA 1
ATOM 1546 C C . ALA A 1 199 ? -3.817 -0.882 0.428 1 96.18 199 ALA A C 1
ATOM 1548 O O . ALA A 1 199 ? -2.688 -0.869 -0.069 1 96.18 199 ALA A O 1
ATOM 1549 N N . THR A 1 200 ? -4.263 -1.967 1.069 1 97.3 200 THR A N 1
ATOM 1550 C CA . THR A 1 200 ? -3.447 -3.167 1.221 1 97.3 200 THR A CA 1
ATOM 1551 C C . THR A 1 200 ? -3.155 -3.799 -0.137 1 97.3 200 THR A C 1
ATOM 1553 O O . THR A 1 200 ? -2.049 -4.288 -0.376 1 97.3 200 THR A O 1
ATOM 1556 N N . LYS A 1 201 ? -4.096 -3.759 -1.001 1 96.68 201 LYS A N 1
ATOM 1557 C CA . LYS A 1 201 ? -3.942 -4.45 -2.278 1 96.68 201 LYS A CA 1
ATOM 1558 C C . LYS A 1 201 ? -3.1 -3.628 -3.249 1 96.68 201 LYS A C 1
ATOM 1560 O O . LYS A 1 201 ? -2.37 -4.185 -4.072 1 96.68 201 LYS A O 1
ATOM 1565 N N . VAL A 1 202 ? -3.147 -2.328 -3.128 1 95.13 202 VAL A N 1
ATOM 1566 C CA . VAL A 1 202 ? -2.227 -1.524 -3.925 1 95.13 202 VAL A CA 1
ATOM 1567 C C . VAL A 1 202 ? -0.795 -1.749 -3.443 1 95.13 202 VAL A C 1
ATOM 1569 O O . VAL A 1 202 ? 0.141 -1.769 -4.247 1 95.13 202 VAL A O 1
ATOM 1572 N N . PHE A 1 203 ? -0.643 -1.868 -2.151 1 96.34 203 PHE A N 1
ATOM 1573 C CA . PHE A 1 203 ? 0.653 -2.253 -1.605 1 96.34 203 PHE A CA 1
ATOM 1574 C C . PHE A 1 203 ? 1.173 -3.515 -2.282 1 96.34 203 PHE A C 1
ATOM 1576 O O . PHE A 1 203 ? 2.32 -3.557 -2.733 1 96.34 203 PHE A O 1
ATOM 1583 N N . VAL A 1 204 ? 0.327 -4.508 -2.359 1 97.43 204 VAL A N 1
ATOM 1584 C CA . VAL A 1 204 ? 0.674 -5.789 -2.965 1 97.43 204 VAL A CA 1
ATOM 1585 C C . VAL A 1 204 ? 1.109 -5.575 -4.413 1 97.43 204 VAL A C 1
ATOM 1587 O O . VAL A 1 204 ? 2.12 -6.128 -4.852 1 97.43 204 VAL A O 1
ATOM 1590 N N . ASP A 1 205 ? 0.412 -4.811 -5.1 1 95.31 205 ASP A N 1
ATOM 1591 C CA . ASP A 1 205 ? 0.676 -4.562 -6.514 1 95.31 205 ASP A CA 1
ATOM 1592 C C . ASP A 1 205 ? 2.03 -3.882 -6.708 1 95.31 205 ASP A C 1
ATOM 1594 O O . ASP A 1 205 ? 2.867 -4.362 -7.475 1 95.31 205 ASP A O 1
ATOM 1598 N N . ILE A 1 206 ? 2.25 -2.82 -5.974 1 94.39 206 ILE A N 1
ATOM 1599 C CA . ILE A 1 206 ? 3.457 -2.019 -6.149 1 94.39 206 ILE A CA 1
ATOM 1600 C C . ILE A 1 206 ? 4.675 -2.812 -5.679 1 94.39 206 ILE A C 1
ATOM 1602 O O . ILE A 1 206 ? 5.72 -2.802 -6.333 1 94.39 206 ILE A O 1
ATOM 1606 N N . PHE A 1 207 ? 4.558 -3.52 -4.556 1 96.5 207 PHE A N 1
ATOM 1607 C CA . PHE A 1 207 ? 5.641 -4.367 -4.068 1 96.5 207 PHE A CA 1
ATOM 1608 C C . PHE A 1 207 ? 6.019 -5.414 -5.108 1 96.5 207 PHE A C 1
ATOM 1610 O O . PHE A 1 207 ? 7.203 -5.651 -5.357 1 96.5 207 PHE A O 1
ATOM 1617 N N . SER A 1 208 ? 5.003 -5.993 -5.757 1 96.91 208 SER A N 1
ATOM 1618 C CA . SER A 1 208 ? 5.219 -7.04 -6.751 1 96.91 208 SER A CA 1
ATOM 1619 C C . SER A 1 208 ? 5.988 -6.508 -7.956 1 96.91 208 SER A C 1
ATOM 1621 O O . SER A 1 208 ? 6.951 -7.131 -8.408 1 96.91 208 SER A O 1
ATOM 1623 N N . ARG A 1 209 ? 5.598 -5.419 -8.459 1 94.46 209 ARG A N 1
ATOM 1624 C CA . ARG A 1 209 ? 6.235 -4.837 -9.636 1 94.46 209 ARG A CA 1
ATOM 1625 C C . ARG A 1 209 ? 7.664 -4.404 -9.327 1 94.46 209 ARG A C 1
ATOM 1627 O O . ARG A 1 209 ? 8.559 -4.558 -10.161 1 94.46 209 ARG A O 1
ATOM 1634 N N . GLY A 1 210 ? 7.833 -3.79 -8.113 1 94.16 210 GLY A N 1
ATOM 1635 C CA . GLY A 1 210 ? 9.184 -3.458 -7.69 1 94.16 210 GLY A CA 1
ATOM 1636 C C . GLY A 1 210 ? 10.09 -4.671 -7.581 1 94.16 210 GLY A C 1
ATOM 1637 O O . GLY A 1 210 ? 11.242 -4.632 -8.017 1 94.16 210 GLY A O 1
ATOM 1638 N N . LEU A 1 211 ? 9.54 -5.705 -6.997 1 96.15 211 LEU A N 1
ATOM 1639 C CA . LEU A 1 211 ? 10.304 -6.937 -6.837 1 96.15 211 LEU A CA 1
ATOM 1640 C C . LEU A 1 211 ? 10.659 -7.537 -8.193 1 96.15 211 LEU A C 1
ATOM 1642 O O . LEU A 1 211 ? 11.755 -8.071 -8.373 1 96.15 211 LEU A O 1
ATOM 1646 N N . GLN A 1 212 ? 9.709 -7.531 -9.117 1 95.96 212 GLN A N 1
ATOM 1647 C CA . GLN A 1 212 ? 9.979 -8.013 -10.468 1 95.96 212 GLN A CA 1
ATOM 1648 C C . GLN A 1 212 ? 11.136 -7.249 -11.104 1 95.96 212 GLN A C 1
ATOM 1650 O O . GLN A 1 212 ? 12.008 -7.847 -11.738 1 95.96 212 GLN A O 1
ATOM 1655 N N . ALA A 1 213 ? 11.133 -5.95 -10.965 1 92.77 213 ALA A N 1
ATOM 1656 C CA . ALA A 1 213 ? 12.201 -5.127 -11.525 1 92.77 213 ALA A CA 1
ATOM 1657 C C . ALA A 1 213 ? 13.552 -5.493 -10.916 1 92.77 213 ALA A C 1
ATOM 1659 O O . ALA A 1 213 ? 14.581 -5.441 -11.595 1 92.77 213 ALA A O 1
ATOM 1660 N N . GLU A 1 214 ? 13.55 -5.891 -9.688 1 93.68 214 GLU A N 1
ATOM 1661 C CA . GLU A 1 214 ? 14.788 -6.179 -8.97 1 93.68 214 GLU A CA 1
ATOM 1662 C C . GLU A 1 214 ? 15.332 -7.557 -9.339 1 93.68 214 GLU A C 1
ATOM 1664 O O . GLU A 1 214 ? 16.545 -7.775 -9.328 1 93.68 214 GLU A O 1
ATOM 1669 N N . TYR A 1 215 ? 14.406 -8.483 -9.761 1 95.35 215 TYR A N 1
ATOM 1670 C CA . TYR A 1 215 ? 14.892 -9.858 -9.801 1 95.35 215 TYR A CA 1
ATOM 1671 C C . TYR A 1 215 ? 14.604 -10.498 -11.153 1 95.35 215 TYR A C 1
ATOM 1673 O O . TYR A 1 215 ? 14.88 -11.683 -11.357 1 95.35 215 TYR A O 1
ATOM 1681 N N . LYS A 1 216 ? 14.09 -9.767 -12.038 1 93.6 216 LYS A N 1
ATOM 1682 C CA . LYS A 1 216 ? 13.855 -10.29 -13.381 1 93.6 216 LYS A CA 1
ATOM 1683 C C . LYS A 1 216 ? 15.143 -10.833 -13.992 1 93.6 216 LYS A C 1
ATOM 1685 O O . LYS A 1 216 ? 15.137 -11.886 -14.633 1 93.6 216 LYS A O 1
ATOM 1690 N N . SER A 1 217 ? 16.213 -10.141 -13.789 1 92.73 217 SER A N 1
ATOM 1691 C CA . SER A 1 217 ? 17.495 -10.527 -14.369 1 92.73 217 SER A CA 1
ATOM 1692 C C . SER A 1 217 ? 18.009 -11.827 -13.759 1 92.73 217 SER A C 1
ATOM 1694 O O . SER A 1 217 ? 18.893 -12.476 -14.321 1 92.73 217 SER A O 1
ATOM 1696 N N . ASN A 1 218 ? 17.504 -12.226 -12.613 1 95.06 218 ASN A N 1
ATOM 1697 C CA . ASN A 1 218 ? 17.889 -13.474 -11.963 1 95.06 218 ASN A CA 1
ATOM 1698 C C . ASN A 1 218 ? 17.076 -14.653 -12.488 1 95.06 218 ASN A C 1
ATOM 1700 O O . ASN A 1 218 ? 17.213 -15.775 -11.997 1 95.06 218 ASN A O 1
ATOM 1704 N N . GLY A 1 219 ? 16.153 -14.359 -13.43 1 95.57 219 GLY A N 1
ATOM 1705 C CA . GLY A 1 219 ? 15.363 -15.433 -14.01 1 95.57 219 GLY A CA 1
ATOM 1706 C C . GLY A 1 219 ? 14.077 -15.705 -13.252 1 95.57 219 GLY A C 1
ATOM 1707 O O . GLY A 1 219 ? 13.456 -16.755 -13.43 1 95.57 219 GLY A O 1
ATOM 1708 N N . ILE A 1 220 ? 13.731 -14.826 -12.381 1 97.59 220 ILE A N 1
ATOM 1709 C CA . ILE A 1 220 ? 12.531 -15.005 -11.57 1 97.59 220 ILE A CA 1
ATOM 1710 C C . ILE A 1 220 ? 11.385 -14.184 -12.156 1 97.59 220 ILE A C 1
ATOM 1712 O O . ILE A 1 220 ? 11.567 -13.018 -12.513 1 97.59 220 ILE A O 1
ATOM 1716 N N . LEU A 1 221 ? 10.238 -14.774 -12.315 1 97.98 221 LEU A N 1
ATOM 1717 C CA . LEU A 1 221 ? 9.032 -14.095 -12.774 1 97.98 221 LEU A CA 1
ATOM 1718 C C . LEU A 1 221 ? 8.128 -13.737 -11.599 1 97.98 221 LEU A C 1
ATOM 1720 O O . LEU A 1 221 ? 7.675 -14.621 -10.868 1 97.98 221 LEU A O 1
ATOM 1724 N N . ILE A 1 222 ? 7.939 -12.497 -11.348 1 98.11 222 ILE A N 1
ATOM 1725 C CA . ILE A 1 222 ? 7.05 -12.023 -10.293 1 98.11 222 ILE A CA 1
ATOM 1726 C C . ILE A 1 222 ? 5.919 -11.199 -10.903 1 98.11 222 ILE A C 1
ATOM 1728 O O . ILE A 1 222 ? 6.166 -10.254 -11.655 1 98.11 222 ILE A O 1
ATOM 1732 N N . GLN A 1 223 ? 4.696 -11.577 -10.584 1 98.14 223 GLN A N 1
ATOM 1733 C CA . GLN A 1 223 ? 3.538 -10.936 -11.198 1 98.14 223 GLN A CA 1
ATOM 1734 C C . GLN A 1 223 ? 2.463 -10.631 -10.159 1 98.14 223 GLN A C 1
ATOM 1736 O O . GLN A 1 223 ? 2.213 -11.437 -9.261 1 98.14 223 GLN A O 1
ATOM 1741 N N . SER A 1 224 ? 1.909 -9.466 -10.246 1 97.25 224 SER A N 1
ATOM 1742 C CA . SER A 1 224 ? 0.691 -9.144 -9.51 1 97.25 224 SER A CA 1
ATOM 1743 C C . SER A 1 224 ? -0.554 -9.474 -10.328 1 97.25 224 SER A C 1
ATOM 1745 O O . SER A 1 224 ? -0.679 -9.045 -11.477 1 97.25 224 SER A O 1
ATOM 1747 N N . VAL A 1 225 ? -1.431 -10.251 -9.813 1 98.05 225 VAL A N 1
ATOM 1748 C CA . VAL A 1 225 ? -2.702 -10.595 -10.441 1 98.05 225 VAL A CA 1
ATOM 1749 C C . VAL A 1 225 ? -3.845 -9.888 -9.716 1 98.05 225 VAL A C 1
ATOM 1751 O O . VAL A 1 225 ? -4.021 -10.059 -8.507 1 98.05 225 VAL A O 1
ATOM 1754 N N . SER A 1 226 ? -4.615 -9.107 -10.44 1 96.85 226 SER A N 1
ATOM 1755 C CA . SER A 1 226 ? -5.625 -8.252 -9.827 1 96.85 226 SER A CA 1
ATOM 1756 C C . SER A 1 226 ? -7.025 -8.613 -10.314 1 96.85 226 SER A C 1
ATOM 1758 O O . SER A 1 226 ? -7.569 -7.952 -11.201 1 96.85 226 SER A O 1
ATOM 1760 N N . PRO A 1 227 ? -7.612 -9.527 -9.672 1 96.03 227 PRO A N 1
ATOM 1761 C CA . PRO A 1 227 ? -8.96 -9.934 -10.077 1 96.03 227 PRO A CA 1
ATOM 1762 C C . PRO A 1 227 ? -10.037 -8.957 -9.611 1 96.03 227 PRO A C 1
ATOM 1764 O O . PRO A 1 227 ? -9.804 -8.169 -8.691 1 96.03 227 PRO A O 1
ATOM 1767 N N . PHE A 1 228 ? -11.166 -9.011 -10.308 1 93.86 228 PHE A N 1
ATOM 1768 C CA . PHE A 1 228 ? -12.418 -8.473 -9.788 1 93.86 228 PHE A CA 1
ATOM 1769 C C . PHE A 1 228 ? -13.284 -9.584 -9.206 1 93.86 228 PHE A C 1
ATOM 1771 O O . PHE A 1 228 ? -12.816 -10.38 -8.39 1 93.86 228 PHE A O 1
ATOM 1778 N N . GLY A 1 229 ? -14.496 -9.63 -9.509 1 91.9 229 GLY A N 1
ATOM 1779 C CA . GLY A 1 229 ? -15.403 -10.579 -8.883 1 91.9 229 GLY A CA 1
ATOM 1780 C C . GLY A 1 229 ? -15.074 -12.024 -9.209 1 91.9 229 GLY A C 1
ATOM 1781 O O . GLY A 1 229 ? -15.002 -12.401 -10.38 1 91.9 229 GLY A O 1
ATOM 1782 N N . VAL A 1 230 ? -14.72 -12.821 -8.244 1 94.92 230 VAL A N 1
ATOM 1783 C CA . VAL A 1 230 ? -14.607 -14.274 -8.31 1 94.92 230 VAL A CA 1
ATOM 1784 C C . VAL A 1 230 ? -15.525 -14.911 -7.269 1 94.92 230 VAL A C 1
ATOM 1786 O O . VAL A 1 230 ? -15.585 -14.456 -6.124 1 94.92 230 VAL A O 1
ATOM 1789 N N . SER A 1 231 ? -16.251 -15.916 -7.656 1 95.01 231 SER A N 1
ATOM 1790 C CA . SER A 1 231 ? -17.238 -16.543 -6.783 1 95.01 231 SER A CA 1
ATOM 1791 C C . SER A 1 231 ? -16.566 -17.362 -5.687 1 95.01 231 SER A C 1
ATOM 1793 O O . SER A 1 231 ? -16.247 -18.536 -5.889 1 95.01 231 SER A O 1
ATOM 1795 N N . THR A 1 232 ? -16.363 -16.759 -4.562 1 93.91 232 THR A N 1
ATOM 1796 C CA . THR A 1 232 ? -15.726 -17.356 -3.394 1 93.91 232 THR A CA 1
ATOM 1797 C C . THR A 1 232 ? -16.474 -16.979 -2.118 1 93.91 232 THR A C 1
ATOM 1799 O O . THR A 1 232 ? -17.423 -16.194 -2.158 1 93.91 232 THR A O 1
ATOM 1802 N N . ALA A 1 233 ? -16.051 -17.552 -1.013 1 89.11 233 ALA A N 1
ATOM 1803 C CA . ALA A 1 233 ? -16.63 -17.202 0.281 1 89.11 233 ALA A CA 1
ATOM 1804 C C . ALA A 1 233 ? -16.449 -15.716 0.579 1 89.11 233 ALA A C 1
ATOM 1806 O O . ALA A 1 233 ? -17.334 -15.08 1.156 1 89.11 233 ALA A O 1
ATOM 1807 N N . MET A 1 234 ? -15.388 -15.149 0.188 1 86.4 234 MET A N 1
ATOM 1808 C CA . MET A 1 234 ? -15.07 -13.745 0.433 1 86.4 234 MET A CA 1
ATOM 1809 C C . MET A 1 234 ? -16.098 -12.831 -0.227 1 86.4 234 MET A C 1
ATOM 1811 O O . MET A 1 234 ? -16.452 -11.788 0.325 1 86.4 234 MET A O 1
ATOM 1815 N N . THR A 1 235 ? -16.587 -13.229 -1.369 1 87.24 235 THR A N 1
ATOM 1816 C CA . THR A 1 235 ? -17.528 -12.402 -2.116 1 87.24 235 THR A CA 1
ATOM 1817 C C . THR A 1 235 ? -18.959 -12.893 -1.913 1 87.24 235 THR A C 1
ATOM 1819 O O . THR A 1 235 ? -19.852 -12.557 -2.692 1 87.24 235 THR A O 1
ATOM 1822 N N . GLY A 1 236 ? -19.159 -13.823 -1.02 1 87.38 236 GLY A N 1
ATOM 1823 C CA . GLY A 1 236 ? -20.487 -14.336 -0.726 1 87.38 236 GLY A CA 1
ATOM 1824 C C . GLY A 1 236 ? -21.022 -15.261 -1.802 1 87.38 236 GLY A C 1
ATOM 1825 O O . GLY A 1 236 ? -22.225 -15.28 -2.07 1 87.38 236 GLY A O 1
ATOM 1826 N N . TYR A 1 237 ? -20.086 -15.856 -2.565 1 90.24 237 TYR A N 1
ATOM 1827 C CA . TYR A 1 237 ? -20.421 -16.804 -3.622 1 90.24 237 TYR A CA 1
ATOM 1828 C C . TYR A 1 237 ? -21.351 -16.169 -4.649 1 90.24 237 TYR A C 1
ATOM 1830 O O . TYR A 1 237 ? -22.369 -16.757 -5.02 1 90.24 237 TYR A O 1
ATOM 1838 N N . GLN A 1 238 ? -21.007 -14.954 -4.984 1 87.74 238 GLN A N 1
ATOM 1839 C CA . GLN A 1 238 ? -21.748 -14.299 -6.057 1 87.74 238 GLN A CA 1
ATOM 1840 C C . GLN A 1 238 ? -21.882 -15.214 -7.271 1 87.74 238 GLN A C 1
ATOM 1842 O O . GLN A 1 238 ? -20.945 -15.936 -7.617 1 87.74 238 GLN A O 1
ATOM 1847 N N . LYS A 1 239 ? -23.02 -15.108 -7.968 1 90.75 239 LYS A N 1
ATOM 1848 C CA . LYS A 1 239 ? -23.283 -15.973 -9.114 1 90.75 239 LYS A CA 1
ATOM 1849 C C . LYS A 1 239 ? -22.329 -15.667 -10.265 1 90.75 239 LYS A C 1
ATOM 1851 O O . LYS A 1 239 ? -22.135 -14.505 -10.625 1 90.75 239 LYS A O 1
ATOM 1856 N N . PRO A 1 240 ? -21.694 -16.683 -10.748 1 92.47 240 PRO A N 1
ATOM 1857 C CA . PRO A 1 240 ? -20.787 -16.469 -11.877 1 92.47 240 PRO A CA 1
ATOM 1858 C C . PRO A 1 240 ? -21.457 -15.746 -13.044 1 92.47 240 PRO A C 1
ATOM 1860 O O . PRO A 1 240 ? -22.65 -15.937 -13.29 1 92.47 240 PRO A O 1
ATOM 1863 N N . SER A 1 241 ? -20.736 -14.95 -13.697 1 91.6 241 SER A N 1
ATOM 1864 C CA . SER A 1 241 ? -21.153 -14.16 -14.851 1 91.6 241 SER A CA 1
ATOM 1865 C C . SER A 1 241 ? -19.965 -13.811 -15.741 1 91.6 241 SER A C 1
ATOM 1867 O O . SER A 1 241 ? -18.893 -14.406 -15.616 1 91.6 241 SER A O 1
ATOM 1869 N N . ILE A 1 242 ? -20.221 -12.978 -16.672 1 88.82 242 ILE A N 1
ATOM 1870 C CA . ILE A 1 242 ? -19.159 -12.56 -17.58 1 88.82 242 ILE A CA 1
ATOM 1871 C C . ILE A 1 242 ? -18.084 -11.803 -16.804 1 88.82 242 ILE A C 1
ATOM 1873 O O . ILE A 1 242 ? -16.905 -11.843 -17.163 1 88.82 242 ILE A O 1
ATOM 1877 N N . ILE A 1 243 ? -18.511 -11.257 -15.707 1 89.46 243 ILE A N 1
ATOM 1878 C CA . ILE A 1 243 ? -17.555 -10.441 -14.966 1 89.46 243 ILE A CA 1
ATOM 1879 C C . ILE A 1 243 ? -17.228 -11.111 -13.634 1 89.46 243 ILE A C 1
ATOM 1881 O O . ILE A 1 243 ? -16.307 -10.69 -12.929 1 89.46 243 ILE A O 1
ATOM 1885 N N . THR A 1 244 ? -17.993 -12.097 -13.25 1 93.6 244 THR A N 1
ATOM 1886 C CA . THR A 1 244 ? -17.726 -12.884 -12.052 1 93.6 244 THR A CA 1
ATOM 1887 C C . THR A 1 244 ? -17.306 -14.305 -12.42 1 93.6 244 THR A C 1
ATOM 1889 O O . THR A 1 244 ? -18.12 -15.09 -12.912 1 93.6 244 THR A O 1
ATOM 1892 N N . PHE A 1 245 ? -16.135 -14.68 -12.14 1 96.47 245 PHE A N 1
ATOM 1893 C CA . PHE A 1 245 ? -15.59 -15.976 -12.527 1 96.47 245 PHE A CA 1
ATOM 1894 C C . PHE A 1 245 ? -15.783 -16.998 -11.413 1 96.47 245 PHE A C 1
ATOM 1896 O O . PHE A 1 245 ? -15.911 -16.633 -10.243 1 96.47 245 PHE A O 1
ATOM 1903 N N . THR A 1 246 ? -15.845 -18.236 -11.855 1 97.4 246 THR A N 1
ATOM 1904 C CA . THR A 1 246 ? -15.54 -19.28 -10.883 1 97.4 246 THR A CA 1
ATOM 1905 C C . THR A 1 246 ? -14.052 -19.285 -10.543 1 97.4 246 THR A C 1
ATOM 1907 O O . THR A 1 246 ? -13.228 -18.822 -11.334 1 97.4 246 THR A O 1
ATOM 1910 N N . PRO A 1 247 ? -13.676 -19.804 -9.405 1 97.97 247 PRO A N 1
ATOM 1911 C CA . PRO A 1 247 ? -12.251 -19.861 -9.072 1 97.97 247 PRO A CA 1
ATOM 1912 C C . PRO A 1 247 ? -11.429 -20.607 -10.121 1 97.97 247 PRO A C 1
ATOM 1914 O O . PRO A 1 247 ? -10.368 -20.13 -10.533 1 97.97 247 PRO A O 1
ATOM 1917 N N . GLU A 1 248 ? -11.913 -21.752 -10.604 1 97.57 248 GLU A N 1
ATOM 1918 C CA . GLU A 1 248 ? -11.206 -22.565 -11.589 1 97.57 248 GLU A CA 1
ATOM 1919 C C . GLU A 1 248 ? -11.052 -21.82 -12.912 1 97.57 248 GLU A C 1
ATOM 1921 O O . GLU A 1 248 ? -9.97 -21.809 -13.503 1 97.57 248 GLU A O 1
ATOM 1926 N N . GLY A 1 249 ? -12.169 -21.228 -13.302 1 97.47 249 GLY A N 1
ATOM 1927 C CA . GLY A 1 249 ? -12.125 -20.464 -14.539 1 97.47 249 GLY A CA 1
ATOM 1928 C C . GLY A 1 249 ? -11.155 -19.298 -14.485 1 97.47 249 GLY A C 1
ATOM 1929 O O . GLY A 1 249 ? -10.413 -19.057 -15.439 1 97.47 249 GLY A O 1
ATOM 1930 N N . PHE A 1 250 ? -11.138 -18.635 -13.386 1 98.12 250 PHE A N 1
ATOM 1931 C CA . PHE A 1 250 ? -10.252 -17.487 -13.227 1 98.12 250 PHE A CA 1
ATOM 1932 C C . PHE A 1 250 ? -8.792 -17.921 -13.264 1 98.12 250 PHE A C 1
ATOM 1934 O O . PHE A 1 250 ? -7.973 -17.305 -13.949 1 98.12 250 PHE A O 1
ATOM 1941 N N . VAL A 1 251 ? -8.439 -18.955 -12.538 1 98.54 251 VAL A N 1
ATOM 1942 C CA . VAL A 1 251 ? -7.059 -19.412 -12.415 1 98.54 251 VAL A CA 1
ATOM 1943 C C . VAL A 1 251 ? -6.545 -19.877 -13.776 1 98.54 251 VAL A C 1
ATOM 1945 O O . VAL A 1 251 ? -5.431 -19.531 -14.177 1 98.54 251 VAL A O 1
ATOM 1948 N N . ARG A 1 252 ? -7.34 -20.64 -14.516 1 96.73 252 ARG A N 1
ATOM 1949 C CA . ARG A 1 252 ? -6.943 -21.097 -15.843 1 96.73 252 ARG A CA 1
ATOM 1950 C C . ARG A 1 252 ? -6.672 -19.917 -16.771 1 96.73 252 ARG A C 1
ATOM 1952 O O . ARG A 1 252 ? -5.668 -19.901 -17.486 1 96.73 252 ARG A O 1
ATOM 1959 N N . SER A 1 253 ? -7.553 -18.972 -16.67 1 96.22 253 SER A N 1
ATOM 1960 C CA . SER A 1 253 ? -7.38 -17.777 -17.49 1 96.22 253 SER A CA 1
ATOM 1961 C C . SER A 1 253 ? -6.151 -16.983 -17.057 1 96.22 253 SER A C 1
ATOM 1963 O O . SER A 1 253 ? -5.366 -16.538 -17.897 1 96.22 253 SER A O 1
ATOM 1965 N N . SER A 1 254 ? -5.981 -16.77 -15.757 1 97.64 254 SER A N 1
ATOM 1966 C CA . SER A 1 254 ? -4.889 -15.953 -15.238 1 97.64 254 SER A CA 1
ATOM 1967 C C . SER A 1 254 ? -3.532 -16.539 -15.613 1 97.64 254 SER A C 1
ATOM 1969 O O . SER A 1 254 ? -2.589 -15.8 -15.902 1 97.64 254 SER A O 1
ATOM 1971 N N . LEU A 1 255 ? -3.402 -17.854 -15.645 1 97.54 255 LEU A N 1
ATOM 1972 C CA . LEU A 1 255 ? -2.131 -18.503 -15.947 1 97.54 255 LEU A CA 1
ATOM 1973 C C . LEU A 1 255 ? -1.769 -18.332 -17.418 1 97.54 255 LEU A C 1
ATOM 1975 O O . LEU A 1 255 ? -0.591 -18.378 -17.781 1 97.54 255 LEU A O 1
ATOM 1979 N N . MET A 1 256 ? -2.776 -18.088 -18.284 1 95.66 256 MET A N 1
ATOM 1980 C CA . MET A 1 256 ? -2.497 -17.808 -19.69 1 95.66 256 MET A CA 1
ATOM 1981 C C . MET A 1 256 ? -1.787 -16.468 -19.847 1 95.66 256 MET A C 1
ATOM 1983 O O . MET A 1 256 ? -1.113 -16.232 -20.851 1 95.66 256 MET A O 1
ATOM 1987 N N . TYR A 1 257 ? -1.933 -15.634 -18.822 1 96.23 257 TYR A N 1
ATOM 1988 C CA . TYR A 1 257 ? -1.354 -14.297 -18.897 1 96.23 257 TYR A CA 1
ATOM 1989 C C . TYR A 1 257 ? -0.094 -14.2 -18.045 1 96.23 257 TYR A C 1
ATOM 1991 O O . TYR A 1 257 ? 0.382 -13.1 -17.753 1 96.23 257 TYR A O 1
ATOM 1999 N N . LEU A 1 258 ? 0.432 -15.282 -17.655 1 96.63 258 LEU A N 1
ATOM 2000 C CA . LEU A 1 258 ? 1.574 -15.329 -16.749 1 96.63 258 LEU A CA 1
ATOM 2001 C C . LEU A 1 258 ? 2.759 -14.564 -17.328 1 96.63 258 LEU A C 1
ATOM 2003 O O . LEU A 1 258 ? 3.462 -13.857 -16.603 1 96.63 258 LEU A O 1
ATOM 2007 N N . LYS A 1 259 ? 2.972 -14.652 -18.626 1 94.74 259 LYS A N 1
ATOM 2008 C CA . LYS A 1 259 ? 4.14 -14.045 -19.257 1 94.74 259 LYS A CA 1
ATOM 2009 C C . LYS A 1 259 ? 3.787 -12.702 -19.889 1 94.74 259 LYS A C 1
ATOM 2011 O O . LYS A 1 259 ? 4.586 -12.133 -20.637 1 94.74 259 LYS A O 1
ATOM 2016 N N . ALA A 1 260 ? 2.55 -12.219 -19.663 1 92.78 260 ALA A N 1
ATOM 2017 C CA . ALA A 1 260 ? 2.061 -11.005 -20.311 1 92.78 260 ALA A CA 1
ATOM 2018 C C . ALA A 1 260 ? 2.643 -9.758 -19.651 1 92.78 260 ALA A C 1
ATOM 2020 O O . ALA A 1 260 ? 2.588 -8.665 -20.219 1 92.78 260 ALA A O 1
ATOM 2021 N N . GLY A 1 261 ? 3.283 -9.93 -18.463 1 90.44 261 GLY A N 1
ATOM 2022 C CA . GLY A 1 261 ? 3.876 -8.775 -17.809 1 90.44 261 GLY A CA 1
ATOM 2023 C C . GLY A 1 261 ? 3.852 -8.868 -16.296 1 90.44 261 GLY A C 1
ATOM 2024 O O . GLY A 1 261 ? 3.52 -9.916 -15.738 1 90.44 261 GLY A O 1
ATOM 2025 N N . GLU A 1 262 ? 4.188 -7.781 -15.664 1 92.67 262 GLU A N 1
ATOM 2026 C CA . GLU A 1 262 ? 4.364 -7.765 -14.215 1 92.67 262 GLU A CA 1
ATOM 2027 C C . GLU A 1 262 ? 3.033 -7.556 -13.499 1 92.67 262 GLU A C 1
ATOM 2029 O O . GLU A 1 262 ? 2.932 -7.769 -12.289 1 92.67 262 GLU A O 1
ATOM 2034 N N . GLN A 1 263 ? 2.065 -7.098 -14.225 1 93.51 263 GLN A N 1
ATOM 2035 C CA . GLN A 1 263 ? 0.729 -6.871 -13.686 1 93.51 263 GLN A CA 1
ATOM 2036 C C . GLN A 1 263 ? -0.346 -7.329 -14.668 1 93.51 263 GLN A C 1
ATOM 2038 O O . GLN A 1 263 ? -0.283 -7.011 -15.858 1 93.51 263 GLN A O 1
ATOM 2043 N N . THR A 1 264 ? -1.328 -8.071 -14.176 1 95.55 264 THR A N 1
ATOM 2044 C CA . THR A 1 264 ? -2.437 -8.52 -15.01 1 95.55 264 THR A CA 1
ATOM 2045 C C . THR A 1 264 ? -3.738 -8.544 -14.212 1 95.55 264 THR A C 1
ATOM 2047 O O . THR A 1 264 ? -3.718 -8.498 -12.981 1 95.55 264 THR A O 1
ATOM 2050 N N . TYR A 1 265 ? -4.828 -8.597 -14.952 1 95.73 265 TYR A N 1
ATOM 2051 C CA . TYR A 1 265 ? -6.134 -8.761 -14.322 1 95.73 265 TYR A CA 1
ATOM 2052 C C . TYR A 1 265 ? -6.592 -10.213 -14.386 1 95.73 265 TYR A C 1
ATOM 2054 O O . TYR A 1 265 ? -7.682 -10.548 -13.916 1 95.73 265 TYR A O 1
ATOM 2062 N N . GLY A 1 266 ? -5.806 -11.042 -14.943 1 95.49 266 GLY A N 1
ATOM 2063 C CA . GLY A 1 266 ? -6.045 -12.476 -14.975 1 95.49 266 GLY A CA 1
ATOM 2064 C C . GLY A 1 266 ? -7.014 -12.896 -16.064 1 95.49 266 GLY A C 1
ATOM 2065 O O . GLY A 1 266 ? -7.186 -14.089 -16.324 1 95.49 266 GLY A O 1
ATOM 2066 N N . SER A 1 267 ? -7.685 -11.885 -16.673 1 94.7 267 SER A N 1
ATOM 2067 C CA . SER A 1 267 ? -8.622 -12.161 -17.757 1 94.7 267 SER A CA 1
ATOM 2068 C C . SER A 1 267 ? -8.899 -10.909 -18.582 1 94.7 267 SER A C 1
ATOM 2070 O O . SER A 1 267 ? -8.649 -9.791 -18.126 1 94.7 267 SER A O 1
ATOM 2072 N N . VAL A 1 268 ? -9.482 -11.135 -19.737 1 92.63 268 VAL A N 1
ATOM 2073 C CA . VAL A 1 268 ? -9.821 -10.024 -20.62 1 92.63 268 VAL A CA 1
ATOM 2074 C C . VAL A 1 268 ? -10.979 -9.226 -20.026 1 92.63 268 VAL A C 1
ATOM 2076 O O . VAL A 1 268 ? -10.967 -7.992 -20.047 1 92.63 268 VAL A O 1
ATOM 2079 N N . SER A 1 269 ? -11.95 -9.932 -19.55 1 94.06 269 SER A N 1
ATOM 2080 C CA . SER A 1 269 ? -13.115 -9.264 -18.98 1 94.06 269 SER A CA 1
ATOM 2081 C C . SER A 1 269 ? -12.722 -8.372 -17.807 1 94.06 269 SER A C 1
ATOM 2083 O O . SER A 1 269 ? -13.168 -7.227 -17.715 1 94.06 269 SER A O 1
ATOM 2085 N N . HIS A 1 270 ? -11.901 -8.906 -16.953 1 95.11 270 HIS A N 1
ATOM 2086 C CA . HIS A 1 270 ? -11.459 -8.117 -15.809 1 95.11 270 HIS A CA 1
ATOM 2087 C C . HIS A 1 270 ? -10.554 -6.971 -16.247 1 95.11 270 HIS A C 1
ATOM 2089 O O . HIS A 1 270 ? -10.553 -5.904 -15.628 1 95.11 270 HIS A O 1
ATOM 2095 N N . ALA A 1 271 ? -9.798 -7.19 -17.328 1 93.25 271 ALA A N 1
ATOM 2096 C CA . ALA A 1 271 ? -8.979 -6.109 -17.869 1 93.25 271 ALA A CA 1
ATOM 2097 C C . ALA A 1 271 ? -9.85 -4.962 -18.375 1 93.25 271 ALA A C 1
ATOM 2099 O O . ALA A 1 271 ? -9.563 -3.793 -18.11 1 93.25 271 ALA A O 1
ATOM 2100 N N . ILE A 1 272 ? -10.885 -5.307 -19.078 1 91.56 272 ILE A N 1
ATOM 2101 C CA . ILE A 1 272 ? -11.811 -4.306 -19.597 1 91.56 272 ILE A CA 1
ATOM 2102 C C . ILE A 1 272 ? -12.473 -3.565 -18.437 1 91.56 272 ILE A C 1
ATOM 2104 O O . ILE A 1 272 ? -12.573 -2.336 -18.454 1 91.56 272 ILE A O 1
ATOM 2108 N N . LEU A 1 273 ? -12.899 -4.319 -17.437 1 91.1 273 LEU A N 1
ATOM 2109 C CA . LEU A 1 273 ? -13.492 -3.7 -16.257 1 91.1 273 LEU A CA 1
ATOM 2110 C C . LEU A 1 273 ? -12.505 -2.748 -15.588 1 91.1 273 LEU A C 1
ATOM 2112 O O . LEU A 1 273 ? -12.886 -1.66 -15.15 1 91.1 273 LEU A O 1
ATOM 2116 N N . GLY A 1 274 ? -11.28 -3.217 -15.473 1 90.9 274 GLY A N 1
ATOM 2117 C CA . GLY A 1 274 ? -10.244 -2.352 -14.931 1 90.9 274 GLY A CA 1
ATOM 2118 C C . GLY A 1 274 ? -10.111 -1.039 -15.68 1 90.9 274 GLY A C 1
ATOM 2119 O O . GLY A 1 274 ? -10.021 0.026 -15.066 1 90.9 274 GLY A O 1
ATOM 2120 N N . TRP A 1 275 ? -10.19 -1.096 -16.997 1 88.04 275 TRP A N 1
ATOM 2121 C CA . TRP A 1 275 ? -10.111 0.095 -17.836 1 88.04 275 TRP A CA 1
ATOM 2122 C C . TRP A 1 275 ? -11.302 1.016 -17.591 1 88.04 275 TRP A C 1
ATOM 2124 O O . TRP A 1 275 ? -11.149 2.238 -17.535 1 88.04 275 TRP A O 1
ATOM 2134 N N . ILE A 1 276 ? -12.448 0.461 -17.461 1 86.86 276 ILE A N 1
ATOM 2135 C CA . ILE A 1 276 ? -13.668 1.233 -17.254 1 86.86 276 ILE A CA 1
ATOM 2136 C C . ILE A 1 276 ? -13.599 1.958 -15.912 1 86.86 276 ILE A C 1
ATOM 2138 O O . ILE A 1 276 ? -13.903 3.15 -15.826 1 86.86 276 ILE A O 1
ATOM 2142 N N . ILE A 1 277 ? -13.189 1.256 -14.933 1 84.93 277 ILE A N 1
ATOM 2143 C CA . ILE A 1 277 ? -13.153 1.816 -13.587 1 84.93 277 ILE A CA 1
ATOM 2144 C C . ILE A 1 277 ? -12.131 2.949 -13.526 1 84.93 277 ILE A C 1
ATOM 2146 O O . ILE A 1 277 ? -12.361 3.967 -12.869 1 84.93 277 ILE A O 1
ATOM 2150 N N . GLN A 1 278 ? -11.027 2.743 -14.195 1 85.12 278 GLN A N 1
ATOM 2151 C CA . GLN A 1 278 ? -9.965 3.743 -14.191 1 85.12 278 GLN A CA 1
ATOM 2152 C C . GLN A 1 278 ? -10.386 4.996 -14.953 1 85.12 278 GLN A C 1
ATOM 2154 O O . GLN A 1 278 ? -9.796 6.064 -14.777 1 85.12 278 GLN A O 1
ATOM 2159 N N . ALA A 1 279 ? -11.408 4.874 -15.772 1 81.76 279 ALA A N 1
ATOM 2160 C CA . ALA A 1 279 ? -11.875 5.998 -16.58 1 81.76 279 ALA A CA 1
ATOM 2161 C C . ALA A 1 279 ? -12.886 6.844 -15.812 1 81.76 279 ALA A C 1
ATOM 2163 O O . ALA A 1 279 ? -13.222 7.954 -16.231 1 81.76 279 ALA A O 1
ATOM 2164 N N . ILE A 1 280 ? -13.338 6.387 -14.7 1 80.13 280 ILE A N 1
ATOM 2165 C CA . ILE A 1 280 ? -14.293 7.139 -13.894 1 80.13 280 ILE A CA 1
ATOM 2166 C C . ILE A 1 280 ? -13.586 8.31 -13.215 1 80.13 280 ILE A C 1
ATOM 2168 O O . ILE A 1 280 ? -12.612 8.116 -12.484 1 80.13 280 ILE A O 1
ATOM 2172 N N . PRO A 1 281 ? -14.112 9.453 -13.486 1 78.04 281 PRO A N 1
ATOM 2173 C CA . PRO A 1 281 ? -13.485 10.609 -12.841 1 78.04 281 PRO A CA 1
ATOM 2174 C C . PRO A 1 281 ? -13.522 10.527 -11.317 1 78.04 281 PRO A C 1
ATOM 2176 O O . PRO A 1 281 ? -14.507 10.053 -10.744 1 78.04 281 PRO A O 1
ATOM 2179 N N . THR A 1 282 ? -12.542 11.039 -10.719 1 75.85 282 THR A N 1
ATOM 2180 C CA . THR A 1 282 ? -12.371 10.946 -9.273 1 75.85 282 THR A CA 1
ATOM 2181 C C . THR A 1 282 ? -13.504 11.664 -8.547 1 75.85 282 THR A C 1
ATOM 2183 O O . THR A 1 282 ? -13.921 11.243 -7.466 1 75.85 282 THR A O 1
ATOM 2186 N N . TRP A 1 283 ? -13.988 12.726 -9.079 1 78.49 283 TRP A N 1
ATOM 2187 C CA . TRP A 1 283 ? -15.06 13.471 -8.427 1 78.49 283 TRP A CA 1
ATOM 2188 C C . TRP A 1 283 ? -16.325 12.625 -8.321 1 78.49 283 TRP A C 1
ATOM 2190 O O . TRP A 1 283 ? -17.106 12.78 -7.38 1 78.49 283 TRP A O 1
ATOM 2200 N N . ALA A 1 284 ? -16.464 11.716 -9.335 1 78.19 284 ALA A N 1
ATOM 2201 C CA . ALA A 1 284 ? -17.622 10.826 -9.307 1 78.19 284 ALA A CA 1
ATOM 2202 C C . ALA A 1 284 ? -17.494 9.795 -8.189 1 78.19 284 ALA A C 1
ATOM 2204 O O . ALA A 1 284 ? -18.482 9.45 -7.538 1 78.19 284 ALA A O 1
ATOM 2205 N N . LEU A 1 285 ? -16.317 9.439 -7.944 1 76.1 285 LEU A N 1
ATOM 2206 C CA . LEU A 1 285 ? -16.058 8.418 -6.934 1 76.1 285 LEU A CA 1
ATOM 2207 C C . LEU A 1 285 ? -16.242 8.984 -5.53 1 76.1 285 LEU A C 1
ATOM 2209 O O . LEU A 1 285 ? -16.411 8.23 -4.57 1 76.1 285 LEU A O 1
ATOM 2213 N N . ARG A 1 286 ? -16.306 10.282 -5.407 1 76.26 286 ARG A N 1
ATOM 2214 C CA . ARG A 1 286 ? -16.406 10.948 -4.113 1 76.26 286 ARG A CA 1
ATOM 2215 C C . ARG A 1 286 ? -17.863 11.204 -3.74 1 76.26 286 ARG A C 1
ATOM 2217 O O . ARG A 1 286 ? -18.16 11.599 -2.611 1 76.26 286 ARG A O 1
ATOM 2224 N N . ARG A 1 287 ? -18.751 10.898 -4.648 1 81.11 287 ARG A N 1
ATOM 2225 C CA . ARG A 1 287 ? -20.155 11.217 -4.405 1 81.11 287 ARG A CA 1
ATOM 2226 C C . ARG A 1 287 ? -20.797 10.19 -3.479 1 81.11 287 ARG A C 1
ATOM 2228 O O . ARG A 1 287 ? -20.683 8.983 -3.706 1 81.11 287 ARG A O 1
ATOM 2235 N N . GLU A 1 288 ? -21.423 10.692 -2.5 1 81.53 288 GLU A N 1
ATOM 2236 C CA . GLU A 1 288 ? -22.086 9.84 -1.517 1 81.53 288 GLU A CA 1
ATOM 2237 C C . GLU A 1 288 ? -23.141 8.956 -2.174 1 81.53 288 GLU A C 1
ATOM 2239 O O . GLU A 1 288 ? -23.357 7.819 -1.749 1 81.53 288 GLU A O 1
ATOM 2244 N N . ALA A 1 289 ? -23.742 9.492 -3.164 1 81.46 289 ALA A N 1
ATOM 2245 C CA . ALA A 1 289 ? -24.773 8.731 -3.865 1 81.46 289 ALA A CA 1
ATOM 2246 C C . ALA A 1 289 ? -24.196 7.455 -4.471 1 81.46 289 ALA A C 1
ATOM 2248 O O . ALA A 1 289 ? -24.831 6.399 -4.431 1 81.46 289 ALA A O 1
ATOM 2249 N N . LEU A 1 290 ? -23.052 7.604 -4.935 1 82.22 290 LEU A N 1
ATOM 2250 C CA . LEU A 1 290 ? -22.396 6.441 -5.522 1 82.22 290 LEU A CA 1
ATOM 2251 C C . LEU A 1 290 ? -22 5.438 -4.444 1 82.22 290 LEU A C 1
ATOM 2253 O O . LEU A 1 290 ? -22.11 4.226 -4.647 1 82.22 290 LEU A O 1
ATOM 2257 N N . HIS A 1 291 ? -21.608 5.94 -3.324 1 85.99 291 HIS A N 1
ATOM 2258 C CA . HIS A 1 291 ? -21.254 5.07 -2.208 1 85.99 291 HIS A CA 1
ATOM 2259 C C . HIS A 1 291 ? -22.453 4.247 -1.75 1 85.99 291 HIS A C 1
ATOM 2261 O O . HIS A 1 291 ? -22.346 3.03 -1.577 1 85.99 291 HIS A O 1
ATOM 2267 N N . ASN A 1 292 ? -23.52 4.9 -1.617 1 84.75 292 ASN A N 1
ATOM 2268 C CA . ASN A 1 292 ? -24.735 4.23 -1.167 1 84.75 292 ASN A CA 1
ATOM 2269 C C . ASN A 1 292 ? -25.223 3.208 -2.19 1 84.75 292 ASN A C 1
ATOM 2271 O O . ASN A 1 292 ? -25.65 2.111 -1.823 1 84.75 292 ASN A O 1
ATOM 2275 N N . ALA A 1 293 ? -25.134 3.601 -3.428 1 83.31 293 ALA A N 1
ATOM 2276 C CA . ALA A 1 293 ? -25.553 2.693 -4.493 1 83.31 293 ALA A CA 1
ATOM 2277 C C . ALA A 1 293 ? -24.685 1.438 -4.518 1 83.31 293 ALA A C 1
ATOM 2279 O O . ALA A 1 293 ? -25.192 0.328 -4.692 1 83.31 293 ALA A O 1
ATOM 2280 N N . PHE A 1 294 ? -23.499 1.695 -4.36 1 83.59 294 PHE A N 1
ATOM 2281 C CA . PHE A 1 294 ? -22.56 0.58 -4.346 1 83.59 294 PHE A CA 1
ATOM 2282 C C . PHE A 1 294 ? -22.83 -0.341 -3.162 1 83.59 294 PHE A C 1
ATOM 2284 O O . PHE A 1 294 ? -22.841 -1.564 -3.31 1 83.59 294 PHE A O 1
ATOM 2291 N N . GLN A 1 295 ? -22.973 0.202 -2.023 1 85.27 295 GLN A N 1
ATOM 2292 C CA . GLN A 1 295 ? -23.277 -0.573 -0.824 1 85.27 295 GLN A CA 1
ATOM 2293 C C . GLN A 1 295 ? -24.55 -1.393 -1.008 1 85.27 295 GLN A C 1
ATOM 2295 O O . GLN A 1 295 ? -24.59 -2.574 -0.657 1 85.27 295 GLN A O 1
ATOM 2300 N N . ASP A 1 296 ? -25.55 -0.812 -1.546 1 86.24 296 ASP A N 1
ATOM 2301 C CA . ASP A 1 296 ? -26.819 -1.492 -1.787 1 86.24 296 ASP A CA 1
ATOM 2302 C C . ASP A 1 296 ? -26.648 -2.639 -2.78 1 86.24 296 ASP A C 1
ATOM 2304 O O . ASP A 1 296 ? -27.235 -3.709 -2.607 1 86.24 296 ASP A O 1
ATOM 2308 N N . TYR A 1 297 ? -25.888 -2.318 -3.714 1 81.66 297 TYR A N 1
ATOM 2309 C CA . TYR A 1 297 ? -25.622 -3.34 -4.719 1 81.66 297 TYR A CA 1
ATOM 2310 C C . TYR A 1 297 ? -24.965 -4.564 -4.093 1 81.66 297 TYR A C 1
ATOM 2312 O O . TYR A 1 297 ? -25.406 -5.694 -4.314 1 81.66 297 TYR A O 1
ATOM 2320 N N . VAL A 1 298 ? -23.988 -4.353 -3.329 1 82.78 298 VAL A N 1
ATOM 2321 C CA . VAL A 1 298 ? -23.246 -5.455 -2.725 1 82.78 298 VAL A CA 1
ATOM 2322 C C . VAL A 1 298 ? -24.138 -6.195 -1.731 1 82.78 298 VAL A C 1
ATOM 2324 O O . VAL A 1 298 ? -24.116 -7.426 -1.664 1 82.78 298 VAL A O 1
ATOM 2327 N N . LYS A 1 299 ? -24.942 -5.426 -0.954 1 83.21 299 LYS A N 1
ATOM 2328 C CA . LYS A 1 299 ? -25.87 -6.045 -0.012 1 83.21 299 LYS A CA 1
ATOM 2329 C C . LYS A 1 299 ? -26.806 -7.018 -0.722 1 83.21 299 LYS A C 1
ATOM 2331 O O . LYS A 1 299 ? -27.1 -8.097 -0.202 1 83.21 299 LYS A O 1
ATOM 2336 N N . LYS A 1 300 ? -27.242 -6.643 -1.869 1 81.38 300 LYS A N 1
ATOM 2337 C CA . LYS A 1 300 ? -28.146 -7.483 -2.649 1 81.38 300 LYS A CA 1
ATOM 2338 C C . LYS A 1 300 ? -27.438 -8.74 -3.145 1 81.38 300 LYS A C 1
ATOM 2340 O O . LYS A 1 300 ? -28.043 -9.812 -3.219 1 81.38 300 LYS A O 1
ATOM 2345 N N . GLN A 1 301 ? -26.122 -8.545 -3.417 1 76.61 301 GLN A N 1
ATOM 2346 C CA . GLN A 1 301 ? -25.358 -9.663 -3.961 1 76.61 301 GLN A CA 1
ATOM 2347 C C . GLN A 1 301 ? -24.982 -10.657 -2.866 1 76.61 301 GLN A C 1
ATOM 2349 O O . GLN A 1 301 ? -24.907 -11.862 -3.113 1 76.61 301 GLN A O 1
ATOM 2354 N N . VAL A 1 302 ? -24.751 -10.111 -1.651 1 74.06 302 VAL A N 1
ATOM 2355 C CA . VAL A 1 302 ? -24.254 -10.979 -0.589 1 74.06 302 VAL A CA 1
ATOM 2356 C C . VAL A 1 302 ? -25.422 -11.49 0.251 1 74.06 302 VAL A C 1
ATOM 2358 O O . VAL A 1 302 ? -25.319 -12.534 0.899 1 74.06 302 VAL A O 1
ATOM 2361 N N . GLY A 1 303 ? -26.495 -10.618 0.615 1 63.71 303 GLY A N 1
ATOM 2362 C CA . GLY A 1 303 ? -27.656 -10.971 1.416 1 63.71 303 GLY A CA 1
ATOM 2363 C C . GLY A 1 303 ? -28.615 -11.902 0.698 1 63.71 303 GLY A C 1
ATOM 2364 O O . GLY A 1 303 ? -29.644 -12.291 1.255 1 63.71 303 GLY A O 1
ATOM 2365 N N . GLY A 1 304 ? -28.559 -12.191 -0.667 1 48.93 304 GLY A N 1
ATOM 2366 C CA . GLY A 1 304 ? -29.529 -13.105 -1.25 1 48.93 304 GLY A CA 1
ATOM 2367 C C . GLY A 1 304 ? -29.216 -14.563 -0.971 1 48.93 304 GLY A C 1
ATOM 2368 O O . GLY A 1 304 ? -28.087 -14.903 -0.612 1 48.93 304 GLY A O 1
ATOM 2369 N N . MET B 1 1 ? -14.084 16.03 -44.268 1 54.23 1 MET B N 1
ATOM 2370 C CA . MET B 1 1 ? -12.685 16.324 -43.973 1 54.23 1 MET B CA 1
ATOM 2371 C C . MET B 1 1 ? -12.562 17.576 -43.112 1 54.23 1 MET B C 1
ATOM 2373 O O . MET B 1 1 ? -11.832 17.582 -42.119 1 54.23 1 MET B O 1
ATOM 2377 N N . ALA B 1 2 ? -13.443 18.659 -43.308 1 67.66 2 ALA B N 1
ATOM 2378 C CA . ALA B 1 2 ? -13.351 19.927 -42.588 1 67.66 2 ALA B CA 1
ATOM 2379 C C . ALA B 1 2 ? -13.859 19.783 -41.157 1 67.66 2 ALA B C 1
ATOM 2381 O O . ALA B 1 2 ? -13.238 20.286 -40.217 1 67.66 2 ALA B O 1
ATOM 2382 N N . LEU B 1 3 ? -14.743 18.939 -40.974 1 77.2 3 LEU B N 1
ATOM 2383 C CA . LEU B 1 3 ? -15.348 18.75 -39.66 1 77.2 3 LEU B CA 1
ATOM 2384 C C . LEU B 1 3 ? -14.437 17.928 -38.755 1 77.2 3 LEU B C 1
ATOM 2386 O O . LEU B 1 3 ? -14.273 18.249 -37.575 1 77.2 3 LEU B O 1
ATOM 2390 N N . MET B 1 4 ? -13.907 16.966 -39.278 1 70.37 4 MET B N 1
ATOM 2391 C CA . MET B 1 4 ? -12.978 16.128 -38.526 1 70.37 4 MET B CA 1
ATOM 2392 C C . MET B 1 4 ? -11.751 16.926 -38.097 1 70.37 4 MET B C 1
ATOM 2394 O O . MET B 1 4 ? -11.272 16.778 -36.971 1 70.37 4 MET B O 1
ATOM 2398 N N . GLU B 1 5 ? -11.331 17.734 -39.006 1 68.78 5 GLU B N 1
ATOM 2399 C CA . GLU B 1 5 ? -10.196 18.595 -38.688 1 68.78 5 GLU B CA 1
ATOM 2400 C C . GLU B 1 5 ? -10.542 19.573 -37.569 1 68.78 5 GLU B C 1
ATOM 2402 O O . GLU B 1 5 ? -9.736 19.799 -36.663 1 68.78 5 GLU B O 1
ATOM 2407 N N . LEU B 1 6 ? -11.731 20.185 -37.636 1 75.4 6 LEU B N 1
ATOM 2408 C CA . LEU B 1 6 ? -12.178 21.11 -36.6 1 75.4 6 LEU B CA 1
ATOM 2409 C C . LEU B 1 6 ? -12.282 20.407 -35.251 1 75.4 6 LEU B C 1
ATOM 2411 O O . LEU B 1 6 ? -11.895 20.967 -34.223 1 75.4 6 LEU B O 1
ATOM 2415 N N . ILE B 1 7 ? -12.714 19.259 -35.212 1 74.49 7 ILE B N 1
ATOM 2416 C CA . ILE B 1 7 ? -12.872 18.48 -33.989 1 74.49 7 ILE B CA 1
ATOM 2417 C C . ILE B 1 7 ? -11.501 18.188 -33.383 1 74.49 7 ILE B C 1
ATOM 2419 O O . ILE B 1 7 ? -11.313 18.306 -32.17 1 74.49 7 ILE B O 1
ATOM 2423 N N . PHE B 1 8 ? -10.586 17.887 -34.187 1 70.57 8 PHE B N 1
ATOM 2424 C CA . PHE B 1 8 ? -9.241 17.589 -33.708 1 70.57 8 PHE B CA 1
ATOM 2425 C C . PHE B 1 8 ? -8.564 18.847 -33.178 1 70.57 8 PHE B C 1
ATOM 2427 O O . PHE B 1 8 ? -7.878 18.806 -32.155 1 70.57 8 PHE B O 1
ATOM 2434 N N . VAL B 1 9 ? -8.767 19.967 -33.874 1 71.78 9 VAL B N 1
ATOM 2435 C CA . VAL B 1 9 ? -8.176 21.229 -33.441 1 71.78 9 VAL B CA 1
ATOM 2436 C C . VAL B 1 9 ? -8.787 21.655 -32.108 1 71.78 9 VAL B C 1
ATOM 2438 O O . VAL B 1 9 ? -8.069 22.061 -31.19 1 71.78 9 VAL B O 1
ATOM 2441 N N . LEU B 1 10 ? -10.05 21.615 -31.951 1 75.41 10 LEU B N 1
ATOM 2442 C CA . LEU B 1 10 ? -10.724 22.003 -30.717 1 75.41 10 LEU B CA 1
ATOM 2443 C C . LEU B 1 10 ? -10.316 21.09 -29.565 1 75.41 10 LEU B C 1
ATOM 2445 O O . LEU B 1 10 ? -10.108 21.556 -28.442 1 75.41 10 LEU B O 1
ATOM 2449 N N . SER B 1 11 ? -10.227 19.847 -29.865 1 74.1 11 SER B N 1
ATOM 2450 C CA . SER B 1 11 ? -9.794 18.91 -28.834 1 74.1 11 SER B CA 1
ATOM 2451 C C . SER B 1 11 ? -8.371 19.212 -28.375 1 74.1 11 SER B C 1
ATOM 2453 O O . SER B 1 11 ? -8.082 19.187 -27.177 1 74.1 11 SER B O 1
ATOM 2455 N N . GLY B 1 12 ? -7.548 19.513 -29.321 1 70.16 12 GLY B N 1
ATOM 2456 C CA . GLY B 1 12 ? -6.184 19.884 -28.981 1 70.16 12 GLY B CA 1
ATOM 2457 C C . GLY B 1 12 ? -6.098 21.167 -28.176 1 70.16 12 GLY B C 1
ATOM 2458 O O . GLY B 1 12 ? -5.333 21.252 -27.213 1 70.16 12 GLY B O 1
ATOM 2459 N N . ALA B 1 13 ? -6.879 22.133 -28.607 1 75.39 13 ALA B N 1
ATOM 2460 C CA . ALA B 1 13 ? -6.903 23.402 -27.884 1 75.39 13 ALA B CA 1
ATOM 2461 C C . ALA B 1 13 ? -7.382 23.207 -26.449 1 75.39 13 ALA B C 1
ATOM 2463 O O . ALA B 1 13 ? -6.834 23.803 -25.518 1 75.39 13 ALA B O 1
ATOM 2464 N N . CYS B 1 14 ? -8.374 22.432 -26.259 1 76.96 14 CYS B N 1
ATOM 2465 C CA . CYS B 1 14 ? -8.896 22.149 -24.927 1 76.96 14 CYS B CA 1
ATOM 2466 C C . CYS B 1 14 ? -7.837 21.483 -24.056 1 76.96 14 CYS B C 1
ATOM 2468 O O . CYS B 1 14 ? -7.708 21.803 -22.874 1 76.96 14 CYS B O 1
ATOM 2470 N N . VAL B 1 15 ? -7.092 20.605 -24.613 1 74.91 15 VAL B N 1
ATOM 2471 C CA . VAL B 1 15 ? -6.032 19.915 -23.885 1 74.91 15 VAL B CA 1
ATOM 2472 C C . VAL B 1 15 ? -4.956 20.915 -23.469 1 74.91 15 VAL B C 1
ATOM 2474 O O . VAL B 1 15 ? -4.505 20.908 -22.321 1 74.91 15 VAL B O 1
ATOM 2477 N N . VAL B 1 16 ? -4.593 21.757 -24.36 1 76.35 16 VAL B N 1
ATOM 2478 C CA . VAL B 1 16 ? -3.555 22.741 -24.07 1 76.35 16 VAL B CA 1
ATOM 2479 C C . VAL B 1 16 ? -4.04 23.7 -22.984 1 76.35 16 VAL B C 1
ATOM 2481 O O . VAL B 1 16 ? -3.3 24.015 -22.05 1 76.35 16 VAL B O 1
ATOM 2484 N N . LEU B 1 17 ? -5.241 24.196 -23.111 1 82.61 17 LEU B N 1
ATOM 2485 C CA . LEU B 1 17 ? -5.801 25.098 -22.111 1 82.61 17 LEU B CA 1
ATOM 2486 C C . LEU B 1 17 ? -5.879 24.418 -20.748 1 82.61 17 LEU B C 1
ATOM 2488 O O . LEU B 1 17 ? -5.62 25.048 -19.72 1 82.61 17 LEU B O 1
ATOM 2492 N N . PHE B 1 18 ? -6.252 23.216 -20.797 1 82.61 18 PHE B N 1
ATOM 2493 C CA . PHE B 1 18 ? -6.327 22.434 -19.569 1 82.61 18 PHE B CA 1
ATOM 2494 C C . PHE B 1 18 ? -4.965 22.362 -18.889 1 82.61 18 PHE B C 1
ATOM 2496 O O . PHE B 1 18 ? -4.853 22.607 -17.686 1 82.61 18 PHE B O 1
ATOM 2503 N N . TRP B 1 19 ? -3.959 22.151 -19.602 1 81.74 19 TRP B N 1
ATOM 2504 C CA . TRP B 1 19 ? -2.623 22.006 -19.034 1 81.74 19 TRP B CA 1
ATOM 2505 C C . TRP B 1 19 ? -2.063 23.358 -18.607 1 81.74 19 TRP B C 1
ATOM 2507 O O . TRP B 1 19 ? -1.337 23.452 -17.614 1 81.74 19 TRP B O 1
ATOM 2517 N N . LEU B 1 20 ? -2.402 24.337 -19.33 1 83.61 20 LEU B N 1
ATOM 2518 C CA . LEU B 1 20 ? -1.982 25.681 -18.949 1 83.61 20 LEU B CA 1
ATOM 2519 C C . LEU B 1 20 ? -2.652 26.112 -17.648 1 83.61 20 LEU B C 1
ATOM 2521 O O . LEU B 1 20 ? -2.012 26.719 -16.787 1 83.61 20 LEU B O 1
ATOM 2525 N N . ALA B 1 21 ? -3.888 25.844 -17.552 1 84.8 21 ALA B N 1
ATOM 2526 C CA . ALA B 1 21 ? -4.614 26.159 -16.325 1 84.8 21 ALA B CA 1
ATOM 2527 C C . ALA B 1 21 ? -4.035 25.4 -15.134 1 84.8 21 ALA B C 1
ATOM 2529 O O . ALA B 1 21 ? -3.849 25.971 -14.057 1 84.8 21 ALA B O 1
ATOM 2530 N N . ARG B 1 22 ? -3.766 24.188 -15.359 1 82.46 22 ARG B N 1
ATOM 2531 C CA . ARG B 1 22 ? -3.181 23.363 -14.307 1 82.46 22 ARG B CA 1
ATOM 2532 C C . ARG B 1 22 ? -1.82 23.902 -13.882 1 82.46 22 ARG B C 1
ATOM 2534 O O . ARG B 1 22 ? -1.507 23.94 -12.69 1 82.46 22 ARG B O 1
ATOM 2541 N N . MET B 1 23 ? -1.147 24.326 -14.853 1 84.38 23 MET B N 1
ATOM 2542 C CA . MET B 1 23 ? 0.165 24.897 -14.567 1 84.38 23 MET B CA 1
ATOM 2543 C C . MET B 1 23 ? 0.033 26.202 -13.789 1 84.38 23 MET B C 1
ATOM 2545 O O . MET B 1 23 ? 0.786 26.446 -12.845 1 84.38 23 MET B O 1
ATOM 2549 N N . PHE B 1 24 ? -0.847 26.958 -14.192 1 86.41 24 PHE B N 1
ATOM 2550 C CA . PHE B 1 24 ? -1.072 28.221 -13.498 1 86.41 24 PHE B CA 1
ATOM 2551 C C . PHE B 1 24 ? -1.489 27.977 -12.053 1 86.41 24 PHE B C 1
ATOM 2553 O O . PHE B 1 24 ? -0.999 28.643 -11.139 1 86.41 24 PHE B O 1
ATOM 2560 N N . MET B 1 25 ? -2.354 27.086 -11.874 1 86.86 25 MET B N 1
ATOM 2561 C CA . MET B 1 25 ? -2.838 26.786 -10.53 1 86.86 25 MET B CA 1
ATOM 2562 C C . MET B 1 25 ? -1.707 26.268 -9.648 1 86.86 25 MET B C 1
ATOM 2564 O O . MET B 1 25 ? -1.665 26.557 -8.45 1 86.86 25 MET B O 1
ATOM 2568 N N . MET B 1 26 ? -0.87 25.595 -10.237 1 86.88 26 MET B N 1
ATOM 2569 C CA . MET B 1 26 ? 0.264 25.057 -9.491 1 86.88 26 MET B CA 1
ATOM 2570 C C . MET B 1 26 ? 1.229 26.168 -9.091 1 86.88 26 MET B C 1
ATOM 2572 O O . MET B 1 26 ? 1.855 26.1 -8.032 1 86.88 26 MET B O 1
ATOM 2576 N N . LEU B 1 27 ? 1.254 27.184 -9.885 1 90.45 27 LEU B N 1
ATOM 2577 C CA . LEU B 1 27 ? 2.233 28.241 -9.66 1 90.45 27 LEU B CA 1
ATOM 2578 C C . LEU B 1 27 ? 1.672 29.314 -8.733 1 90.45 27 LEU B C 1
ATOM 2580 O O . LEU B 1 27 ? 2.428 30.093 -8.147 1 90.45 27 LEU B O 1
ATOM 2584 N N . ALA B 1 28 ? 0.373 29.37 -8.622 1 91.4 28 ALA B N 1
ATOM 2585 C CA . ALA B 1 28 ? -0.225 30.437 -7.824 1 91.4 28 ALA B CA 1
ATOM 2586 C C . ALA B 1 28 ? -1.208 29.872 -6.802 1 91.4 28 ALA B C 1
ATOM 2588 O O . ALA B 1 28 ? -2.388 30.229 -6.803 1 91.4 28 ALA B O 1
ATOM 2589 N N . PRO B 1 29 ? -0.676 29.083 -5.906 1 89.7 29 PRO B N 1
ATOM 2590 C CA . PRO B 1 29 ? -1.585 28.449 -4.948 1 89.7 29 PRO B CA 1
ATOM 2591 C C . PRO B 1 29 ? -2.289 29.459 -4.045 1 89.7 29 PRO B C 1
ATOM 2593 O O . PRO B 1 29 ? -3.442 29.249 -3.658 1 89.7 29 PRO B O 1
ATOM 2596 N N . LYS B 1 30 ? -1.724 30.597 -3.673 1 91.38 30 LYS B N 1
ATOM 2597 C CA . LYS B 1 30 ? -2.325 31.6 -2.798 1 91.38 30 LYS B CA 1
ATOM 2598 C C . LYS B 1 30 ? -3.547 32.239 -3.452 1 91.38 30 LYS B C 1
ATOM 2600 O O . LYS B 1 30 ? -4.479 32.658 -2.762 1 91.38 30 LYS B O 1
ATOM 2605 N N . VAL B 1 31 ? -3.452 32.267 -4.716 1 90.68 31 VAL B N 1
ATOM 2606 C CA . VAL B 1 31 ? -4.536 32.892 -5.467 1 90.68 31 VAL B CA 1
ATOM 2607 C C . VAL B 1 31 ? -5.636 31.867 -5.736 1 90.68 31 VAL B C 1
ATOM 2609 O O . VAL B 1 31 ? -6.823 32.169 -5.591 1 90.68 31 VAL B O 1
ATOM 2612 N N . CYS B 1 32 ? -5.258 30.679 -6.111 1 90.63 32 CYS B N 1
ATOM 2613 C CA . CYS B 1 32 ? -6.205 29.663 -6.554 1 90.63 32 CYS B CA 1
ATOM 2614 C C . CYS B 1 32 ? -6.875 28.985 -5.365 1 90.63 32 CYS B C 1
ATOM 2616 O O . CYS B 1 32 ? -8.033 28.573 -5.451 1 90.63 32 CYS B O 1
ATOM 2618 N N . TRP B 1 33 ? -6.1 28.828 -4.257 1 91.75 33 TRP B N 1
ATOM 2619 C CA . TRP B 1 33 ? -6.613 28.158 -3.066 1 91.75 33 TRP B CA 1
ATOM 2620 C C . TRP B 1 33 ? -6.256 28.939 -1.806 1 91.75 33 TRP B C 1
ATOM 2622 O O . TRP B 1 33 ? -5.509 28.45 -0.955 1 91.75 33 TRP B O 1
ATOM 2632 N N . PRO B 1 34 ? -6.811 30.046 -1.658 1 92.92 34 PRO B N 1
ATOM 2633 C CA . PRO B 1 34 ? -6.461 30.877 -0.504 1 92.92 34 PRO B CA 1
ATOM 2634 C C . PRO B 1 34 ? -6.847 30.233 0.826 1 92.92 34 PRO B C 1
ATOM 2636 O O . PRO B 1 34 ? -7.896 29.591 0.923 1 92.92 34 PRO B O 1
ATOM 2639 N N . ILE B 1 35 ? -6.037 30.314 1.776 1 93.51 35 ILE B N 1
ATOM 2640 C CA . ILE B 1 35 ? -6.266 29.855 3.141 1 93.51 35 ILE B CA 1
ATOM 2641 C C . ILE B 1 35 ? -6.433 31.056 4.069 1 93.51 35 ILE B C 1
ATOM 2643 O O . ILE B 1 35 ? -5.495 31.833 4.264 1 93.51 35 ILE B O 1
ATOM 2647 N N . PRO B 1 36 ? -7.605 31.208 4.614 1 92.47 36 PRO B N 1
ATOM 2648 C CA . PRO B 1 36 ? -7.8 32.338 5.526 1 92.47 36 PRO B CA 1
ATOM 2649 C C . PRO B 1 36 ? -6.825 32.323 6.701 1 92.47 36 PRO B C 1
ATOM 2651 O O . PRO B 1 36 ? -6.347 31.258 7.098 1 92.47 36 PRO B O 1
ATOM 2654 N N . GLY B 1 37 ? -6.557 33.418 7.297 1 90.66 37 GLY B N 1
ATOM 2655 C CA . GLY B 1 37 ? -5.588 33.551 8.373 1 90.66 37 GLY B CA 1
ATOM 2656 C C . GLY B 1 37 ? -5.956 32.752 9.61 1 90.66 37 GLY B C 1
ATOM 2657 O O . GLY B 1 37 ? -5.081 32.22 10.295 1 90.66 37 GLY B O 1
ATOM 2658 N N . ASN B 1 38 ? -7.283 32.656 9.866 1 94.85 38 ASN B N 1
ATOM 2659 C CA . ASN B 1 38 ? -7.729 31.942 11.058 1 94.85 38 ASN B CA 1
ATOM 2660 C C . ASN B 1 38 ? -8.163 30.517 10.728 1 94.85 38 ASN B C 1
ATOM 2662 O O . ASN B 1 38 ? -8.869 29.881 11.512 1 94.85 38 ASN B O 1
ATOM 2666 N N . PHE B 1 39 ? -7.767 30.005 9.58 1 97.01 39 PHE B N 1
ATOM 2667 C CA . PHE B 1 39 ? -8.248 28.725 9.074 1 97.01 39 PHE B CA 1
ATOM 2668 C C . PHE B 1 39 ? -7.908 27.598 10.042 1 97.01 39 PHE B C 1
ATOM 2670 O O . PHE B 1 39 ? -8.789 26.844 10.459 1 97.01 39 PHE B O 1
ATOM 2677 N N . PHE B 1 40 ? -6.712 27.518 10.444 1 97.89 40 PHE B N 1
ATOM 2678 C CA . PHE B 1 40 ? -6.255 26.413 11.277 1 97.89 40 PHE B CA 1
ATOM 2679 C C . PHE B 1 40 ? -6.84 26.514 12.68 1 97.89 40 PHE B C 1
ATOM 2681 O O . PHE B 1 40 ? -7.264 25.509 13.255 1 97.89 40 PHE B O 1
ATOM 2688 N N . THR B 1 41 ? -6.913 27.708 13.194 1 97.64 41 THR B N 1
ATOM 2689 C CA . THR B 1 41 ? -7.462 27.895 14.532 1 97.64 41 THR B CA 1
ATOM 2690 C C . THR B 1 41 ? -8.972 27.674 14.533 1 97.64 41 THR B C 1
ATOM 2692 O O . THR B 1 41 ? -9.568 27.426 15.583 1 97.64 41 THR B O 1
ATOM 2695 N N . SER B 1 42 ? -9.542 27.802 13.362 1 97.72 42 SER B N 1
ATOM 2696 C CA . SER B 1 42 ? -10.973 27.538 13.252 1 97.72 42 SER B CA 1
ATOM 2697 C C . SER B 1 42 ? -11.261 26.04 13.266 1 97.72 42 SER B C 1
ATOM 2699 O O . SER B 1 42 ? -12.4 25.624 13.488 1 97.72 42 SER B O 1
ATOM 2701 N N . MET B 1 43 ? -10.206 25.231 13.086 1 97.93 43 MET B N 1
ATOM 2702 C CA . MET B 1 43 ? -10.374 23.783 13.02 1 97.93 43 MET B CA 1
ATOM 2703 C C . MET B 1 43 ? -10.21 23.153 14.399 1 97.93 43 MET B C 1
ATOM 2705 O O . MET B 1 43 ? -10.617 22.01 14.617 1 97.93 43 MET B O 1
ATOM 2709 N N . GLY B 1 44 ? -9.579 23.839 15.334 1 98.14 44 GLY B N 1
ATOM 2710 C CA . GLY B 1 44 ? -9.314 23.321 16.667 1 98.14 44 GLY B CA 1
ATOM 2711 C C . GLY B 1 44 ? -8.15 24.01 17.354 1 98.14 44 GLY B C 1
ATOM 2712 O O . GLY B 1 44 ? -7.702 25.07 16.914 1 98.14 44 GLY B O 1
ATOM 2713 N N . LYS B 1 45 ? -7.656 23.407 18.393 1 98.51 45 LYS B N 1
ATOM 2714 C CA . LYS B 1 45 ? -6.68 24.097 19.231 1 98.51 45 LYS B CA 1
ATOM 2715 C C . LYS B 1 45 ? -5.325 23.395 19.187 1 98.51 45 LYS B C 1
ATOM 2717 O O . LYS B 1 45 ? -4.301 23.99 19.528 1 98.51 45 LYS B O 1
ATOM 2722 N N . TRP B 1 46 ? -5.359 22.141 18.757 1 98.85 46 TRP B N 1
ATOM 2723 C CA . TRP B 1 46 ? -4.139 21.35 18.881 1 98.85 46 TRP B CA 1
ATOM 2724 C C . TRP B 1 46 ? -3.742 20.749 17.537 1 98.85 46 TRP B C 1
ATOM 2726 O O . TRP B 1 46 ? -4.603 20.35 16.749 1 98.85 46 TRP B O 1
ATOM 2736 N N . ALA B 1 47 ? -2.488 20.643 17.268 1 98.89 47 ALA B N 1
ATOM 2737 C CA . ALA B 1 47 ? -1.912 19.844 16.19 1 98.89 47 ALA B CA 1
ATOM 2738 C C . ALA B 1 47 ? -1.131 18.656 16.744 1 98.89 47 ALA B C 1
ATOM 2740 O O . ALA B 1 47 ? -0.342 18.807 17.68 1 98.89 47 ALA B O 1
ATOM 2741 N N . VAL B 1 48 ? -1.377 17.507 16.25 1 98.93 48 VAL B N 1
ATOM 2742 C CA . VAL B 1 48 ? -0.671 16.292 16.641 1 98.93 48 VAL B CA 1
ATOM 2743 C C . VAL B 1 48 ? 0.261 15.85 15.515 1 98.93 48 VAL B C 1
ATOM 2745 O O . VAL B 1 48 ? -0.181 15.629 14.386 1 98.93 48 VAL B O 1
ATOM 2748 N N . ILE B 1 49 ? 1.533 15.727 15.807 1 98.93 49 ILE B N 1
ATOM 2749 C CA . ILE B 1 49 ? 2.522 15.418 14.78 1 98.93 49 ILE B CA 1
ATOM 2750 C C . ILE B 1 49 ? 3.312 14.174 15.182 1 98.93 49 ILE B C 1
ATOM 2752 O O . ILE B 1 49 ? 3.964 14.157 16.228 1 98.93 49 ILE B O 1
ATOM 2756 N N . THR B 1 50 ? 3.262 13.117 14.399 1 98.83 50 THR B N 1
ATOM 2757 C CA . THR B 1 50 ? 4.144 11.971 14.589 1 98.83 50 THR B CA 1
ATOM 2758 C C . THR B 1 50 ? 5.501 12.219 13.937 1 98.83 50 THR B C 1
ATOM 2760 O O . THR B 1 50 ? 5.582 12.841 12.876 1 98.83 50 THR B O 1
ATOM 2763 N N . GLY B 1 51 ? 6.548 11.722 14.601 1 98.16 51 GLY B N 1
ATOM 2764 C CA . GLY B 1 51 ? 7.882 12.061 14.131 1 98.16 51 GLY B CA 1
ATOM 2765 C C . GLY B 1 51 ? 8.213 13.533 14.289 1 98.16 51 GLY B C 1
ATOM 2766 O O . GLY B 1 51 ? 8.811 14.139 13.397 1 98.16 51 GLY B O 1
ATOM 2767 N N . GLY B 1 52 ? 7.773 14.12 15.334 1 97.98 52 GLY B N 1
ATOM 2768 C CA . GLY B 1 52 ? 7.817 15.565 15.483 1 97.98 52 GLY B CA 1
ATOM 2769 C C . GLY B 1 52 ? 9.096 16.06 16.133 1 97.98 52 GLY B C 1
ATOM 2770 O O . GLY B 1 52 ? 9.208 17.237 16.479 1 97.98 52 GLY B O 1
ATOM 2771 N N . SER B 1 53 ? 10.157 15.187 16.282 1 96.81 53 SER B N 1
ATOM 2772 C CA . SER B 1 53 ? 11.36 15.568 17.015 1 96.81 53 SER B CA 1
ATOM 2773 C C . SER B 1 53 ? 12.368 16.258 16.101 1 96.81 53 SER B C 1
ATOM 2775 O O . SER B 1 53 ? 13.245 16.984 16.573 1 96.81 53 SER B O 1
ATOM 2777 N N . GLU B 1 54 ? 12.335 15.981 14.783 1 95.92 54 GLU B N 1
ATOM 2778 C CA . GLU B 1 54 ? 13.269 16.555 13.82 1 95.92 54 GLU B CA 1
ATOM 2779 C C . GLU B 1 54 ? 12.676 16.564 12.414 1 95.92 54 GLU B C 1
ATOM 2781 O O . GLU B 1 54 ? 11.542 16.127 12.21 1 95.92 54 GLU B O 1
ATOM 2786 N N . GLY B 1 55 ? 13.399 17.209 11.556 1 96.81 55 GLY B N 1
ATOM 2787 C CA . GLY B 1 55 ? 13.071 17.135 10.141 1 96.81 55 GLY B CA 1
ATOM 2788 C C . GLY B 1 55 ? 11.727 17.753 9.807 1 96.81 55 GLY B C 1
ATOM 2789 O O . GLY B 1 55 ? 11.395 18.834 10.299 1 96.81 55 GLY B O 1
ATOM 2790 N N . ILE B 1 56 ? 11.009 17.071 8.96 1 98.21 56 ILE B N 1
ATOM 2791 C CA . ILE B 1 56 ? 9.742 17.57 8.438 1 98.21 56 ILE B CA 1
ATOM 2792 C C . ILE B 1 56 ? 8.723 17.678 9.57 1 98.21 56 ILE B C 1
ATOM 2794 O O . ILE B 1 56 ? 7.983 18.661 9.655 1 98.21 56 ILE B O 1
ATOM 2798 N N . GLY B 1 57 ? 8.691 16.71 10.471 1 98.55 57 GLY B N 1
ATOM 2799 C CA . GLY B 1 57 ? 7.76 16.717 11.588 1 98.55 57 GLY B CA 1
ATOM 2800 C C . GLY B 1 57 ? 7.947 17.903 12.514 1 98.55 57 GLY B C 1
ATOM 2801 O O . GLY B 1 57 ? 6.977 18.568 12.884 1 98.55 57 GLY B O 1
ATOM 2802 N N . LYS B 1 58 ? 9.15 18.143 12.847 1 98.31 58 LYS B N 1
ATOM 2803 C CA . LYS B 1 58 ? 9.441 19.297 13.693 1 98.31 58 LYS B CA 1
ATOM 2804 C C . LYS B 1 58 ? 9.059 20.6 12.996 1 98.31 58 LYS B C 1
ATOM 2806 O O . LYS B 1 58 ? 8.526 21.514 13.628 1 98.31 58 LYS B O 1
ATOM 2811 N N . ALA B 1 59 ? 9.323 20.682 11.722 1 98.49 59 ALA B N 1
ATOM 2812 C CA . ALA B 1 59 ? 8.976 21.874 10.953 1 98.49 59 ALA B CA 1
ATOM 2813 C C . ALA B 1 59 ? 7.466 22.097 10.937 1 98.49 59 ALA B C 1
ATOM 2815 O O . ALA B 1 59 ? 6.999 23.234 11.032 1 98.49 59 ALA B O 1
ATOM 2816 N N . TYR B 1 60 ? 6.681 21.025 10.81 1 98.82 60 TYR B N 1
ATOM 2817 C CA . TYR B 1 60 ? 5.23 21.144 10.898 1 98.82 60 TYR B CA 1
ATOM 2818 C C . TYR B 1 60 ? 4.806 21.648 12.273 1 98.82 60 TYR B C 1
ATOM 2820 O O . TYR B 1 60 ? 3.939 22.518 12.382 1 98.82 60 TYR B O 1
ATOM 2828 N N . ALA B 1 61 ? 5.415 21.054 13.292 1 98.69 61 ALA B N 1
ATOM 2829 C CA . ALA B 1 61 ? 5.091 21.472 14.654 1 98.69 61 ALA B CA 1
ATOM 2830 C C . ALA B 1 61 ? 5.34 22.965 14.844 1 98.69 61 ALA B C 1
ATOM 2832 O O . ALA B 1 61 ? 4.485 23.682 15.37 1 98.69 61 ALA B O 1
ATOM 2833 N N . GLU B 1 62 ? 6.457 23.43 14.387 1 98.39 62 GLU B N 1
ATOM 2834 C CA . GLU B 1 62 ? 6.822 24.838 14.503 1 98.39 62 GLU B CA 1
ATOM 2835 C C . GLU B 1 62 ? 5.867 25.723 13.708 1 98.39 62 GLU B C 1
ATOM 2837 O O . GLU B 1 62 ? 5.446 26.778 14.186 1 98.39 62 GLU B O 1
ATOM 2842 N N . GLU B 1 63 ? 5.563 25.307 12.503 1 98.21 63 GLU B N 1
ATOM 2843 C CA . GLU B 1 63 ? 4.695 26.107 11.644 1 98.21 63 GLU B CA 1
ATOM 2844 C C . GLU B 1 63 ? 3.287 26.208 12.223 1 98.21 63 GLU B C 1
ATOM 2846 O O . GLU B 1 63 ? 2.683 27.283 12.217 1 98.21 63 GLU B O 1
ATOM 2851 N N . PHE B 1 64 ? 2.72 25.132 12.761 1 98.6 64 PHE B N 1
ATOM 2852 C CA . PHE B 1 64 ? 1.375 25.162 13.323 1 98.6 64 PHE B CA 1
ATOM 2853 C C . PHE B 1 64 ? 1.347 25.968 14.616 1 98.6 64 PHE B C 1
ATOM 2855 O O . PHE B 1 64 ? 0.357 26.639 14.914 1 98.6 64 PHE B O 1
ATOM 2862 N N . ALA B 1 65 ? 2.442 25.881 15.379 1 98.3 65 ALA B N 1
ATOM 2863 C CA . ALA B 1 65 ? 2.55 26.747 16.551 1 98.3 65 ALA B CA 1
ATOM 2864 C C . ALA B 1 65 ? 2.533 28.219 16.148 1 98.3 65 ALA B C 1
ATOM 2866 O O . ALA B 1 65 ? 1.853 29.033 16.777 1 98.3 65 ALA B O 1
ATOM 2867 N N . ARG B 1 66 ? 3.241 28.525 15.111 1 97.12 66 ARG B N 1
ATOM 2868 C CA . ARG B 1 66 ? 3.275 29.887 14.589 1 97.12 66 ARG B CA 1
ATOM 2869 C C . ARG B 1 66 ? 1.888 30.339 14.146 1 97.12 66 ARG B C 1
ATOM 2871 O O . ARG B 1 66 ? 1.539 31.514 14.279 1 97.12 66 ARG B O 1
ATOM 2878 N N . LEU B 1 67 ? 1.087 29.384 13.675 1 97.1 67 LEU B N 1
ATOM 2879 C CA . LEU B 1 67 ? -0.245 29.679 13.157 1 97.1 67 LEU B CA 1
ATOM 288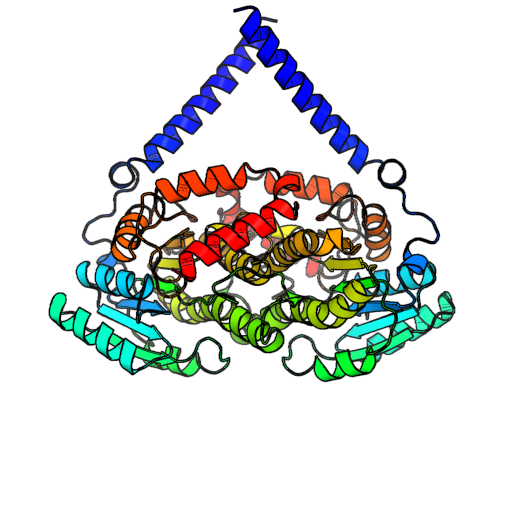0 C C . LEU B 1 67 ? -1.275 29.693 14.281 1 97.1 67 LEU B C 1
ATOM 2882 O O . LEU B 1 67 ? -2.472 29.847 14.03 1 97.1 67 LEU B O 1
ATOM 2886 N N . GLY B 1 68 ? -0.837 29.431 15.534 1 97.17 68 GLY B N 1
ATOM 2887 C CA . GLY B 1 68 ? -1.69 29.696 16.682 1 97.17 68 GLY B CA 1
ATOM 2888 C C . GLY B 1 68 ? -2.184 28.433 17.361 1 97.17 68 GLY B C 1
ATOM 2889 O O . GLY B 1 68 ? -3.026 28.494 18.26 1 97.17 68 GLY B O 1
ATOM 2890 N N . LEU B 1 69 ? -1.685 27.299 16.982 1 98.45 69 LEU B N 1
ATOM 2891 C CA . LEU B 1 69 ? -2.128 26.045 17.581 1 98.45 69 LEU B CA 1
ATOM 2892 C C . LEU B 1 69 ? -1.157 25.586 18.664 1 98.45 69 LEU B C 1
ATOM 2894 O O . LEU B 1 69 ? 0.046 25.841 18.572 1 98.45 69 LEU B O 1
ATOM 2898 N N . ASN B 1 70 ? -1.631 24.916 19.697 1 98.56 70 ASN B N 1
ATOM 2899 C CA . ASN B 1 70 ? -0.785 24.076 20.538 1 98.56 70 ASN B CA 1
ATOM 2900 C C . ASN B 1 70 ? -0.373 22.795 19.816 1 98.56 70 ASN B C 1
ATOM 2902 O O . ASN B 1 70 ? -1.008 22.398 18.838 1 98.56 70 ASN B O 1
ATOM 2906 N N . VAL B 1 71 ? 0.729 22.19 20.328 1 98.64 71 VAL B N 1
ATOM 2907 C CA . VAL B 1 71 ? 1.214 21.076 19.519 1 98.64 71 VAL B CA 1
ATOM 2908 C C . VAL B 1 71 ? 1.526 19.882 20.418 1 98.64 71 VAL B C 1
ATOM 2910 O O . VAL B 1 71 ? 1.971 20.053 21.556 1 98.64 71 VAL B O 1
ATOM 2913 N N . VAL B 1 72 ? 1.199 18.694 19.953 1 98.86 72 VAL B N 1
ATOM 2914 C CA . VAL B 1 72 ? 1.672 17.421 20.487 1 98.86 72 VAL B CA 1
ATOM 2915 C C . VAL B 1 72 ? 2.692 16.807 19.532 1 98.86 72 VAL B C 1
ATOM 2917 O O . VAL B 1 72 ? 2.396 16.585 18.355 1 98.86 72 VAL B O 1
ATOM 2920 N N . ILE B 1 73 ? 3.883 16.556 20.028 1 98.83 73 ILE B N 1
ATOM 2921 C CA . ILE B 1 73 ? 4.89 15.907 19.196 1 98.83 73 ILE B CA 1
ATOM 2922 C C . ILE B 1 73 ? 5.185 14.51 19.737 1 98.83 73 ILE B C 1
ATOM 2924 O O . ILE B 1 73 ? 5.328 14.324 20.948 1 98.83 73 ILE B O 1
ATOM 2928 N N . ILE B 1 74 ? 5.216 13.537 18.848 1 98.83 74 ILE B N 1
ATOM 2929 C CA . ILE B 1 74 ? 5.364 12.132 19.211 1 98.83 74 ILE B CA 1
ATOM 2930 C C . ILE B 1 74 ? 6.551 11.527 18.465 1 98.83 74 ILE B C 1
ATOM 2932 O O . ILE B 1 74 ? 6.645 11.641 17.241 1 98.83 74 ILE B O 1
ATOM 2936 N N . SER B 1 75 ? 7.447 10.903 19.084 1 98.1 75 SER B N 1
ATOM 2937 C CA . SER B 1 75 ? 8.584 10.19 18.511 1 98.1 75 SER B CA 1
ATOM 2938 C C . SER B 1 75 ? 9.25 9.289 19.545 1 98.1 75 SER B C 1
ATOM 2940 O O . SER B 1 75 ? 8.783 9.19 20.682 1 98.1 75 SER B O 1
ATOM 2942 N N . ARG B 1 76 ? 10.314 8.623 19.203 1 96.35 76 ARG B N 1
ATOM 2943 C CA . ARG B 1 76 ? 10.895 7.578 20.039 1 96.35 76 ARG B CA 1
ATOM 2944 C C . ARG B 1 76 ? 11.827 8.172 21.09 1 96.35 76 ARG B C 1
ATOM 2946 O O . ARG B 1 76 ? 11.864 7.705 22.23 1 96.35 76 ARG B O 1
ATOM 2953 N N . SER B 1 77 ? 12.579 9.238 20.782 1 96.71 77 SER B N 1
ATOM 2954 C CA . SER B 1 77 ? 13.616 9.766 21.663 1 96.71 77 SER B CA 1
ATOM 2955 C C . SER B 1 77 ? 13.077 10.891 22.539 1 96.71 77 SER B C 1
ATOM 2957 O O . SER B 1 77 ? 12.831 11.998 22.055 1 96.71 77 SER B O 1
ATOM 2959 N N . LYS B 1 78 ? 13.039 10.653 23.818 1 97.7 78 LYS B N 1
ATOM 2960 C CA . LYS B 1 78 ? 12.538 11.652 24.756 1 97.7 78 LYS B CA 1
ATOM 2961 C C . LYS B 1 78 ? 13.433 12.888 24.773 1 97.7 78 LYS B C 1
ATOM 2963 O O . LYS B 1 78 ? 12.939 14.018 24.805 1 97.7 78 LYS B O 1
ATOM 2968 N N . GLU B 1 79 ? 14.678 12.672 24.684 1 97.95 79 GLU B N 1
ATOM 2969 C CA . GLU B 1 79 ? 15.634 13.775 24.721 1 97.95 79 GLU B CA 1
ATOM 2970 C C . GLU B 1 79 ? 15.439 14.715 23.536 1 97.95 79 GLU B C 1
ATOM 2972 O O . GLU B 1 79 ? 15.399 15.936 23.705 1 97.95 79 GLU B O 1
ATOM 2977 N N . LYS B 1 80 ? 15.333 14.181 22.335 1 97.27 80 LYS B N 1
ATOM 2978 C CA . LYS B 1 80 ? 15.126 14.987 21.135 1 97.27 80 LYS B CA 1
ATOM 2979 C C . LYS B 1 80 ? 13.773 15.692 21.174 1 97.27 80 LYS B C 1
ATOM 2981 O O . LYS B 1 80 ? 13.655 16.842 20.744 1 97.27 80 LYS B O 1
ATOM 2986 N N . LEU B 1 81 ? 12.834 15.019 21.72 1 98.4 81 LEU B N 1
ATOM 2987 C CA . LEU B 1 81 ? 11.497 15.591 21.844 1 98.4 81 LEU B CA 1
ATOM 2988 C C . LEU B 1 81 ? 11.501 16.78 22.798 1 98.4 81 LEU B C 1
ATOM 2990 O O . LEU B 1 81 ? 10.922 17.826 22.495 1 98.4 81 LEU B O 1
ATOM 2994 N N . ASP B 1 82 ? 12.114 16.625 23.889 1 98.12 82 ASP B N 1
ATOM 2995 C CA . ASP B 1 82 ? 12.176 17.694 24.881 1 98.12 82 ASP B CA 1
ATOM 2996 C C . ASP B 1 82 ? 12.891 18.922 24.321 1 98.12 82 ASP B C 1
ATOM 2998 O O . ASP B 1 82 ? 12.483 20.056 24.58 1 98.12 82 ASP B O 1
ATOM 3002 N N . ARG B 1 83 ? 13.905 18.679 23.612 1 97.68 83 ARG B N 1
ATOM 3003 C CA . ARG B 1 83 ? 14.625 19.782 22.985 1 97.68 83 ARG B CA 1
ATOM 3004 C C . ARG B 1 83 ? 13.74 20.513 21.981 1 97.68 83 ARG B C 1
ATOM 3006 O O . ARG B 1 83 ? 13.715 21.745 21.95 1 97.68 83 ARG B O 1
ATOM 3013 N N . ALA B 1 84 ? 13.048 19.744 21.142 1 97.4 84 ALA B N 1
ATOM 3014 C CA . ALA B 1 84 ? 12.141 20.337 20.162 1 97.4 84 ALA B CA 1
ATOM 3015 C C . ALA B 1 84 ? 11.027 21.121 20.849 1 97.4 84 ALA B C 1
ATOM 3017 O O . ALA B 1 84 ? 10.669 22.217 20.41 1 97.4 84 ALA B O 1
ATOM 3018 N N . ALA B 1 85 ? 10.508 20.57 21.903 1 98.1 85 ALA B N 1
ATOM 3019 C CA . ALA B 1 85 ? 9.434 21.215 22.655 1 98.1 85 ALA B CA 1
ATOM 3020 C C . ALA B 1 85 ? 9.895 22.549 23.235 1 98.1 85 ALA B C 1
ATOM 3022 O O . ALA B 1 85 ? 9.185 23.553 23.139 1 98.1 85 ALA B O 1
ATOM 3023 N N . ARG B 1 86 ? 11.04 22.57 23.801 1 96.69 86 ARG B N 1
ATOM 3024 C CA . ARG B 1 86 ? 11.591 23.788 24.385 1 96.69 86 ARG B CA 1
ATOM 3025 C C . ARG B 1 86 ? 11.78 24.867 23.325 1 96.69 86 ARG B C 1
ATOM 3027 O O . ARG B 1 86 ? 11.446 26.033 23.55 1 96.69 86 ARG B O 1
ATOM 3034 N N . ASP B 1 87 ? 12.291 24.432 22.195 1 95.64 87 ASP B N 1
ATOM 3035 C CA . ASP B 1 87 ? 12.509 25.365 21.094 1 95.64 87 ASP B CA 1
ATOM 3036 C C . ASP B 1 87 ? 11.2 26.021 20.662 1 95.64 87 ASP B C 1
ATOM 3038 O O . ASP B 1 87 ? 11.153 27.231 20.431 1 95.64 87 ASP B O 1
ATOM 3042 N N . ILE B 1 88 ? 10.15 25.282 20.572 1 96.1 88 ILE B N 1
ATOM 3043 C CA . ILE B 1 88 ? 8.857 25.764 20.099 1 96.1 88 ILE B CA 1
ATOM 3044 C C . ILE B 1 88 ? 8.218 26.654 21.163 1 96.1 88 ILE B C 1
ATOM 3046 O O . ILE B 1 88 ? 7.683 27.72 20.85 1 96.1 88 ILE B O 1
ATOM 3050 N N . GLU B 1 89 ? 8.316 26.248 22.376 1 95.5 89 GLU B N 1
ATOM 3051 C CA . GLU B 1 89 ? 7.713 27.006 23.468 1 95.5 89 GLU B CA 1
ATOM 3052 C C . GLU B 1 89 ? 8.367 28.377 23.615 1 95.5 89 GLU B C 1
ATOM 3054 O O . GLU B 1 89 ? 7.681 29.375 23.844 1 95.5 89 GLU B O 1
ATOM 3059 N N . VAL B 1 90 ? 9.621 28.409 23.471 1 93.28 90 VAL B N 1
ATOM 3060 C CA . VAL B 1 90 ? 10.365 29.654 23.635 1 93.28 90 VAL B CA 1
ATOM 3061 C C . VAL B 1 90 ? 10.051 30.6 22.478 1 93.28 90 VAL B C 1
ATOM 3063 O O . VAL B 1 90 ? 9.857 31.8 22.684 1 93.28 90 VAL B O 1
ATOM 3066 N N . LYS B 1 91 ? 9.889 30.059 21.33 1 93.16 91 LYS B N 1
ATOM 3067 C CA . LYS B 1 91 ? 9.747 30.878 20.13 1 93.16 91 LYS B CA 1
ATOM 3068 C C . LYS B 1 91 ? 8.294 31.295 19.918 1 93.16 91 LYS B C 1
ATOM 3070 O O . LYS B 1 91 ? 8.023 32.382 19.403 1 93.16 91 LYS B O 1
ATOM 3075 N N . MET B 1 92 ? 7.256 30.529 20.206 1 91.89 92 MET B N 1
ATOM 3076 C CA . MET B 1 92 ? 5.888 30.768 19.757 1 91.89 92 MET B CA 1
ATOM 3077 C C . MET B 1 92 ? 4.948 30.943 20.946 1 91.89 92 MET B C 1
ATOM 3079 O O . MET B 1 92 ? 3.787 31.319 20.775 1 91.89 92 MET B O 1
ATOM 3083 N N . ASP B 1 93 ? 5.345 30.871 22.131 1 90.41 93 ASP B N 1
ATOM 3084 C CA . ASP B 1 93 ? 4.508 30.976 23.323 1 90.41 93 ASP B CA 1
ATOM 3085 C C . ASP B 1 93 ? 3.278 30.078 23.211 1 90.41 93 ASP B C 1
ATOM 3087 O O . ASP B 1 93 ? 2.146 30.547 23.347 1 90.41 93 ASP B O 1
ATOM 3091 N N . ARG B 1 94 ? 3.343 28.859 22.815 1 94.73 94 ARG B N 1
ATOM 3092 C CA . ARG B 1 94 ? 2.319 27.825 22.709 1 94.73 94 ARG B CA 1
ATOM 3093 C C . ARG B 1 94 ? 2.652 26.631 23.598 1 94.73 94 ARG B C 1
ATOM 3095 O O . ARG B 1 94 ? 3.812 26.426 23.962 1 94.73 94 ARG B O 1
ATOM 3102 N N . LYS B 1 95 ? 1.667 25.898 23.949 1 96.86 95 LYS B N 1
ATOM 3103 C CA . LYS B 1 95 ? 1.883 24.676 24.717 1 96.86 95 LYS B CA 1
ATOM 3104 C C . LYS B 1 95 ? 2.364 23.539 23.819 1 96.86 95 LYS B C 1
ATOM 3106 O O . LYS B 1 95 ? 1.879 23.38 22.697 1 96.86 95 LYS B O 1
ATOM 3111 N N . VAL B 1 96 ? 3.355 22.855 24.295 1 98.27 96 VAL B N 1
ATOM 3112 C CA . VAL B 1 96 ? 3.852 21.682 23.582 1 98.27 96 VAL B CA 1
ATOM 3113 C C . VAL B 1 96 ? 3.785 20.458 24.491 1 98.27 96 VAL B C 1
ATOM 3115 O O . VAL B 1 96 ? 4.285 20.485 25.618 1 98.27 96 VAL B O 1
ATOM 3118 N N . MET B 1 97 ? 3.121 19.447 24.08 1 98.35 97 MET B N 1
ATOM 3119 C CA . MET B 1 97 ? 3.094 18.16 24.769 1 98.35 97 MET B CA 1
ATOM 3120 C C . MET B 1 97 ? 3.976 17.142 24.056 1 98.35 97 MET B C 1
ATOM 3122 O O . MET B 1 97 ? 4.001 17.091 22.825 1 98.35 97 MET B O 1
ATOM 3126 N N . VAL B 1 98 ? 4.641 16.325 24.876 1 98.47 98 VAL B N 1
ATOM 3127 C CA . VAL B 1 98 ? 5.562 15.337 24.326 1 98.47 98 VAL B CA 1
ATOM 3128 C C . VAL B 1 98 ? 5.08 13.93 24.673 1 98.47 98 VAL B C 1
ATOM 3130 O O . VAL B 1 98 ? 4.664 13.672 25.805 1 98.47 98 VAL B O 1
ATOM 3133 N N . ILE B 1 99 ? 5.071 13.048 23.701 1 98.63 99 ILE B N 1
ATOM 3134 C CA . ILE B 1 99 ? 4.787 11.633 23.911 1 98.63 99 ILE B CA 1
ATOM 3135 C C . ILE B 1 99 ? 5.907 10.787 23.31 1 98.63 99 ILE B C 1
ATOM 3137 O O . ILE B 1 99 ? 6.113 10.792 22.094 1 98.63 99 ILE B O 1
ATOM 3141 N N . ALA B 1 100 ? 6.646 10.071 24.125 1 98.29 100 ALA B N 1
ATOM 3142 C CA . ALA B 1 100 ? 7.757 9.242 23.664 1 98.29 100 ALA B CA 1
ATOM 3143 C C . ALA B 1 100 ? 7.307 7.803 23.429 1 98.29 100 ALA B C 1
ATOM 3145 O O . ALA B 1 100 ? 7.021 7.072 24.38 1 98.29 100 ALA B O 1
ATOM 3146 N N . VAL B 1 101 ? 7.208 7.426 22.179 1 98.01 101 VAL B N 1
ATOM 3147 C CA . VAL B 1 101 ? 6.868 6.052 21.823 1 98.01 101 VAL B CA 1
ATOM 3148 C C . VAL B 1 101 ? 7.64 5.636 20.573 1 98.01 101 VAL B C 1
ATOM 3150 O O . VAL B 1 101 ? 8.078 6.486 19.795 1 98.01 101 VAL B O 1
ATOM 3153 N N . ASP B 1 102 ? 7.835 4.375 20.384 1 97.93 102 ASP B N 1
ATOM 3154 C CA . ASP B 1 102 ? 8.489 3.79 19.217 1 97.93 102 ASP B CA 1
ATOM 3155 C C . ASP B 1 102 ? 7.467 3.153 18.278 1 97.93 102 ASP B C 1
ATOM 3157 O O . ASP B 1 102 ? 7.012 2.032 18.515 1 97.93 102 ASP B O 1
ATOM 3161 N N . PHE B 1 103 ? 7.215 3.772 17.133 1 98.01 103 PHE B N 1
ATOM 3162 C CA . PHE B 1 103 ? 6.155 3.36 16.219 1 98.01 103 PHE B CA 1
ATOM 3163 C C . PHE B 1 103 ? 6.515 2.05 15.529 1 98.01 103 PHE B C 1
ATOM 3165 O O . PHE B 1 103 ? 5.681 1.455 14.842 1 98.01 103 PHE B O 1
ATOM 3172 N N . THR B 1 104 ? 7.749 1.608 15.664 1 97.08 104 THR B N 1
ATOM 3173 C CA . THR B 1 104 ? 8.118 0.314 15.1 1 97.08 104 THR B CA 1
ATOM 3174 C C . THR B 1 104 ? 7.582 -0.825 15.964 1 97.08 104 THR B C 1
ATOM 3176 O O . THR B 1 104 ? 7.621 -1.989 15.559 1 97.08 104 THR B O 1
ATOM 3179 N N . LYS B 1 105 ? 7.029 -0.436 17.083 1 95.12 105 LYS B N 1
ATOM 3180 C CA . LYS B 1 105 ? 6.508 -1.426 18.022 1 95.12 105 LYS B CA 1
ATOM 3181 C C . LYS B 1 105 ? 4.984 -1.481 17.973 1 95.12 105 LYS B C 1
ATOM 3183 O O . LYS B 1 105 ? 4.339 -0.548 17.491 1 95.12 105 LYS B O 1
ATOM 3188 N N . ASP B 1 106 ? 4.241 -2.549 18.376 1 88.06 106 ASP B N 1
ATOM 3189 C CA . ASP B 1 106 ? 2.806 -2.772 18.226 1 88.06 106 ASP B CA 1
ATOM 3190 C C . ASP B 1 106 ? 2.034 -2.192 19.409 1 88.06 106 ASP B C 1
ATOM 3192 O O . ASP B 1 106 ? 0.898 -1.738 19.253 1 88.06 106 ASP B O 1
ATOM 3196 N N . ASP B 1 107 ? 2.472 -2.075 20.587 1 87.99 107 ASP B N 1
ATOM 3197 C CA . ASP B 1 107 ? 1.703 -1.807 21.799 1 87.99 107 ASP B CA 1
ATOM 3198 C C . ASP B 1 107 ? 1.961 -0.392 22.312 1 87.99 107 ASP B C 1
ATOM 3200 O O . ASP B 1 107 ? 2.18 -0.191 23.508 1 87.99 107 ASP B O 1
ATOM 3204 N N . ILE B 1 108 ? 1.715 0.6 21.427 1 96.03 108 ILE B N 1
ATOM 3205 C CA . ILE B 1 108 ? 2.045 1.954 21.859 1 96.03 108 ILE B CA 1
ATOM 3206 C C . ILE B 1 108 ? 0.801 2.837 21.786 1 96.03 108 ILE B C 1
ATOM 3208 O O . ILE B 1 108 ? 0.781 3.939 22.338 1 96.03 108 ILE B O 1
ATOM 3212 N N . TYR B 1 109 ? -0.306 2.41 21.213 1 96.86 109 TYR B N 1
ATOM 3213 C CA . TYR B 1 109 ? -1.407 3.282 20.818 1 96.86 109 TYR B CA 1
ATOM 3214 C C . TYR B 1 109 ? -2.343 3.544 21.991 1 96.86 109 TYR B C 1
ATOM 3216 O O . TYR B 1 109 ? -3.016 4.577 22.038 1 96.86 109 TYR B O 1
ATOM 3224 N N . GLY B 1 110 ? -2.391 2.601 22.934 1 96.11 110 GLY B N 1
ATOM 3225 C CA . GLY B 1 110 ? -3.13 2.89 24.153 1 96.11 110 GLY B CA 1
ATOM 3226 C C . GLY B 1 110 ? -2.612 4.11 24.89 1 96.11 110 GLY B C 1
ATOM 3227 O O . GLY B 1 110 ? -3.394 4.966 25.311 1 96.11 110 GLY B O 1
ATOM 3228 N N . CYS B 1 111 ? -1.357 4.224 24.969 1 96.47 111 CYS B N 1
ATOM 3229 C CA . CYS B 1 111 ? -0.704 5.35 25.627 1 96.47 111 CYS B CA 1
ATOM 3230 C C . CYS B 1 111 ? -0.973 6.65 24.878 1 96.47 111 CYS B C 1
ATOM 3232 O O . CYS B 1 111 ? -1.284 7.672 25.492 1 96.47 111 CYS B O 1
ATOM 3234 N N . ILE B 1 112 ? -0.903 6.658 23.595 1 98.18 112 ILE B N 1
ATOM 3235 C CA . ILE B 1 112 ? -1.141 7.844 22.778 1 98.18 112 ILE B CA 1
ATOM 3236 C C . ILE B 1 112 ? -2.581 8.316 22.961 1 98.18 112 ILE B C 1
ATOM 3238 O O . ILE B 1 112 ? -2.825 9.495 23.229 1 98.18 112 ILE B O 1
ATOM 3242 N N . LYS B 1 113 ? -3.47 7.355 22.82 1 97.55 113 LYS B N 1
ATOM 3243 C CA . LYS B 1 113 ? -4.892 7.666 22.943 1 97.55 113 LYS B CA 1
ATOM 3244 C C . LYS B 1 113 ? -5.196 8.325 24.285 1 97.55 113 LYS B C 1
ATOM 3246 O O . LYS B 1 113 ? -5.926 9.317 24.345 1 97.55 113 LYS B O 1
ATOM 3251 N N . GLU B 1 114 ? -4.625 7.808 25.297 1 97.34 114 GLU B N 1
ATOM 3252 C CA . GLU B 1 114 ? -4.868 8.32 26.642 1 97.34 114 GLU B CA 1
ATOM 3253 C C . GLU B 1 114 ? -4.351 9.748 26.792 1 97.34 114 GLU B C 1
ATOM 3255 O O . GLU B 1 114 ? -4.968 10.569 27.474 1 97.34 114 GLU B O 1
ATOM 3260 N N . ASN B 1 115 ? -3.298 10.073 26.163 1 97.42 115 ASN B N 1
ATOM 3261 C CA . ASN B 1 115 ? -2.658 11.372 26.339 1 97.42 115 ASN B CA 1
ATOM 3262 C C . ASN B 1 115 ? -3.335 12.45 25.497 1 97.42 115 ASN B C 1
ATOM 3264 O O . ASN B 1 115 ? -3.297 13.631 25.845 1 97.42 115 ASN B O 1
ATOM 3268 N N . ILE B 1 116 ? -3.954 12.063 24.409 1 97.87 116 ILE B N 1
ATOM 3269 C CA . ILE B 1 116 ? -4.484 13.123 23.558 1 97.87 116 ILE B CA 1
ATOM 3270 C C . ILE B 1 116 ? -6.01 13.102 23.598 1 97.87 116 ILE B C 1
ATOM 3272 O O . ILE B 1 116 ? -6.667 13.823 22.842 1 97.87 116 ILE B O 1
ATOM 3276 N N . GLN B 1 117 ? -6.482 12.224 24.486 1 94.08 117 GLN B N 1
ATOM 3277 C CA . GLN B 1 117 ? -7.931 12.154 24.645 1 94.08 117 GLN B CA 1
ATOM 3278 C C . GLN B 1 117 ? -8.498 13.489 25.12 1 94.08 117 GLN B C 1
ATOM 3280 O O . GLN B 1 117 ? -7.944 14.118 26.023 1 94.08 117 GLN B O 1
ATOM 3285 N N . GLY B 1 118 ? -9.519 14.022 24.529 1 93.29 118 GLY B N 1
ATOM 3286 C CA . GLY B 1 118 ? -10.206 15.229 24.962 1 93.29 118 GLY B CA 1
ATOM 3287 C C . GLY B 1 118 ? -9.667 16.488 24.31 1 93.29 118 GLY B C 1
ATOM 3288 O O . GLY B 1 118 ? -10.247 17.566 24.458 1 93.29 118 GLY B O 1
ATOM 3289 N N . LEU B 1 119 ? -8.529 16.377 23.675 1 98.15 119 LEU B N 1
ATOM 3290 C CA . LEU B 1 119 ? -7.986 17.542 22.985 1 98.15 119 LEU B CA 1
ATOM 3291 C C . LEU B 1 119 ? -8.821 17.884 21.756 1 98.15 119 LEU B C 1
ATOM 3293 O O . LEU B 1 119 ? -9.3 16.988 21.057 1 98.15 119 LEU B O 1
ATOM 3297 N N . ASP B 1 120 ? -9.071 19.107 21.586 1 98.54 120 ASP B N 1
ATOM 3298 C CA . ASP B 1 120 ? -9.69 19.606 20.361 1 98.54 120 ASP B CA 1
ATOM 3299 C C . ASP B 1 120 ? -8.681 19.658 19.217 1 98.54 120 ASP B C 1
ATOM 3301 O O . ASP B 1 120 ? -8.11 20.713 18.933 1 98.54 120 ASP B O 1
ATOM 3305 N N . ILE B 1 121 ? -8.541 18.57 18.526 1 98.81 121 ILE B N 1
ATOM 3306 C CA . ILE B 1 121 ? -7.468 18.399 17.552 1 98.81 121 ILE B CA 1
ATOM 3307 C C . ILE B 1 121 ? -7.888 18.998 16.212 1 98.81 121 ILE B C 1
ATOM 3309 O O . ILE B 1 121 ? -8.834 18.522 15.581 1 98.81 121 ILE B O 1
ATOM 3313 N N . ALA B 1 122 ? -7.132 19.976 15.82 1 98.78 122 ALA B N 1
ATOM 3314 C CA . ALA B 1 122 ? -7.359 20.64 14.539 1 98.78 122 ALA B CA 1
ATOM 3315 C C . ALA B 1 122 ? -6.695 19.873 13.399 1 98.78 122 ALA B C 1
ATOM 3317 O O . ALA B 1 122 ? -7.281 19.715 12.325 1 98.78 122 ALA B O 1
ATOM 3318 N N . VAL B 1 123 ? -5.455 19.384 13.684 1 98.88 123 VAL B N 1
ATOM 3319 C CA . VAL B 1 123 ? -4.644 18.815 12.613 1 98.88 123 VAL B CA 1
ATOM 3320 C C . VAL B 1 123 ? -3.903 17.581 13.125 1 98.88 123 VAL B C 1
ATOM 3322 O O . VAL B 1 123 ? -3.372 17.586 14.238 1 98.88 123 VAL B O 1
ATOM 3325 N N . LEU B 1 124 ? -3.955 16.553 12.397 1 98.93 124 LEU B N 1
ATOM 3326 C CA . LEU B 1 124 ? -3.073 15.402 12.554 1 98.93 124 LEU B CA 1
ATOM 3327 C C . LEU B 1 124 ? -2.086 15.311 11.395 1 98.93 124 LEU B C 1
ATOM 3329 O O . LEU B 1 124 ? -2.489 15.308 10.23 1 98.93 124 LEU B O 1
ATOM 3333 N N . VAL B 1 125 ? -0.807 15.327 11.69 1 98.94 125 VAL B N 1
ATOM 3334 C CA . VAL B 1 125 ? 0.23 15.096 10.689 1 98.94 125 VAL B CA 1
ATOM 3335 C C . VAL B 1 125 ? 0.879 13.733 10.921 1 98.94 125 VAL B C 1
ATOM 3337 O O . VAL B 1 125 ? 1.684 13.571 11.841 1 98.94 125 VAL B O 1
ATOM 3340 N N . ASN B 1 126 ? 0.506 12.816 10.127 1 98.88 126 ASN B N 1
ATOM 3341 C CA . ASN B 1 126 ? 1.202 11.534 10.106 1 98.88 126 ASN B CA 1
ATOM 3342 C C . ASN B 1 126 ? 2.488 11.608 9.287 1 98.88 126 ASN B C 1
ATOM 3344 O O . ASN B 1 126 ? 2.464 11.429 8.068 1 98.88 126 ASN B O 1
ATOM 3348 N N . ASN B 1 127 ? 3.545 11.766 9.98 1 98.47 127 ASN B N 1
ATOM 3349 C CA . ASN B 1 127 ? 4.816 12.064 9.329 1 98.47 127 ASN B CA 1
ATOM 3350 C C . ASN B 1 127 ? 5.857 10.983 9.608 1 98.47 127 ASN B C 1
ATOM 3352 O O . ASN B 1 127 ? 6.815 10.827 8.85 1 98.47 127 ASN B O 1
ATOM 3356 N N . VAL B 1 128 ? 5.681 10.238 10.684 1 97.55 128 VAL B N 1
ATOM 3357 C CA . VAL B 1 128 ? 6.694 9.266 11.084 1 97.55 128 VAL B CA 1
ATOM 3358 C C . VAL B 1 128 ? 6.908 8.252 9.962 1 97.55 128 VAL B C 1
ATOM 3360 O O . VAL B 1 128 ? 5.955 7.853 9.288 1 97.55 128 VAL B O 1
ATOM 3363 N N . GLY B 1 129 ? 8.081 7.909 9.718 1 96.37 129 GLY B N 1
ATOM 3364 C CA . GLY B 1 129 ? 8.45 6.932 8.707 1 96.37 129 GLY B CA 1
ATOM 3365 C C . GLY B 1 129 ? 9.92 6.558 8.747 1 96.37 129 GLY B C 1
ATOM 3366 O O . GLY B 1 129 ? 10.748 7.326 9.241 1 96.37 129 GLY B O 1
ATOM 3367 N N . ILE B 1 130 ? 10.209 5.417 8.199 1 96.09 130 ILE B N 1
ATOM 3368 C CA . ILE B 1 130 ? 11.603 4.989 8.159 1 96.09 130 ILE B CA 1
ATOM 3369 C C . ILE B 1 130 ? 11.923 4.403 6.786 1 96.09 130 ILE B C 1
ATOM 3371 O O . ILE B 1 130 ? 11.025 3.95 6.072 1 96.09 130 ILE B O 1
ATOM 3375 N N . LEU B 1 131 ? 13.145 4.47 6.422 1 93.41 131 LEU B N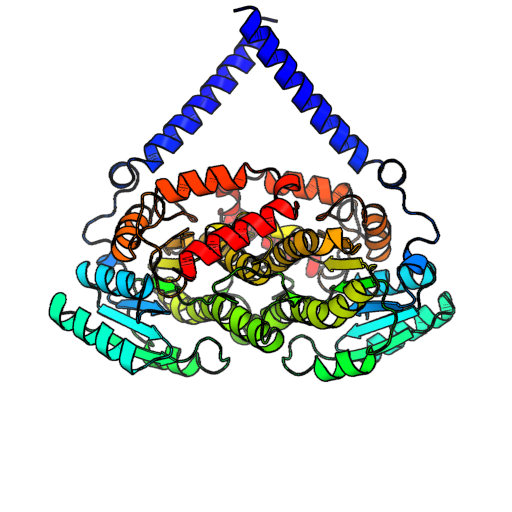 1
ATOM 3376 C CA . LEU B 1 131 ? 13.736 3.791 5.274 1 93.41 131 LEU B CA 1
ATOM 3377 C C . LEU B 1 131 ? 14.439 2.507 5.704 1 93.41 131 LEU B C 1
ATOM 3379 O O . LEU B 1 131 ? 14.943 2.416 6.826 1 93.41 131 LEU B O 1
ATOM 3383 N N . PRO B 1 132 ? 14.422 1.554 4.795 1 91.06 132 PRO B N 1
ATOM 3384 C CA . PRO B 1 132 ? 15.192 0.364 5.166 1 91.06 132 PRO B CA 1
ATOM 3385 C C . PRO B 1 132 ? 16.686 0.647 5.303 1 91.06 132 PRO B C 1
ATOM 3387 O O . PRO B 1 132 ? 17.364 0.018 6.12 1 91.06 132 PRO B O 1
ATOM 3390 N N . SER B 1 133 ? 17.155 1.502 4.505 1 89.12 133 SER B N 1
ATOM 3391 C CA . SER B 1 133 ? 18.54 1.961 4.489 1 89.12 133 SER B CA 1
ATOM 3392 C C . SER B 1 133 ? 18.673 3.292 3.757 1 89.12 133 SER B C 1
ATOM 3394 O O . SER B 1 133 ? 17.86 3.612 2.887 1 89.12 133 SER B O 1
ATOM 3396 N N . LYS B 1 134 ? 19.696 3.986 4.115 1 85.26 134 LYS B N 1
ATOM 3397 C CA . LYS B 1 134 ? 19.929 5.256 3.433 1 85.26 134 LYS B CA 1
ATOM 3398 C C . LYS B 1 134 ? 20.28 5.036 1.965 1 85.26 134 LYS B C 1
ATOM 3400 O O . LYS B 1 134 ? 19.806 5.766 1.092 1 85.26 134 LYS B O 1
ATOM 3405 N N . VAL B 1 135 ? 21.051 3.998 1.787 1 88.5 135 VAL B N 1
ATOM 3406 C CA . VAL B 1 135 ? 21.416 3.62 0.426 1 88.5 135 VAL B CA 1
ATOM 3407 C C . VAL B 1 135 ? 20.431 2.581 -0.104 1 88.5 135 VAL B C 1
ATOM 3409 O O . VAL B 1 135 ? 20.043 1.659 0.619 1 88.5 135 VAL B O 1
ATOM 3412 N N . PRO B 1 136 ? 19.958 2.766 -1.332 1 89.74 136 PRO B N 1
ATOM 3413 C CA . PRO B 1 136 ? 19.005 1.818 -1.914 1 89.74 136 PRO B CA 1
ATOM 3414 C C . PRO B 1 136 ? 19.618 0.441 -2.16 1 89.74 136 PRO B C 1
ATOM 3416 O O . PRO B 1 136 ? 20.753 0.342 -2.633 1 89.74 136 PRO B O 1
ATOM 3419 N N . TYR B 1 137 ? 18.941 -0.607 -1.83 1 92.99 137 TYR B N 1
ATOM 3420 C CA . TYR B 1 137 ? 19.327 -1.993 -2.067 1 92.99 137 TYR B CA 1
ATOM 3421 C C . TYR B 1 137 ? 18.132 -2.822 -2.522 1 92.99 137 TYR B C 1
ATOM 3423 O O . TYR B 1 137 ? 16.983 -2.48 -2.229 1 92.99 137 TYR B O 1
ATOM 3431 N N . LYS B 1 138 ? 18.469 -3.873 -3.288 1 94.68 138 LYS B N 1
ATOM 3432 C CA . LYS B 1 138 ? 17.423 -4.859 -3.544 1 94.68 138 LYS B CA 1
ATOM 3433 C C . LYS B 1 138 ? 16.9 -5.457 -2.241 1 94.68 138 LYS B C 1
ATOM 3435 O O . LYS B 1 138 ? 17.579 -5.408 -1.213 1 94.68 138 LYS B O 1
ATOM 3440 N N . LEU B 1 139 ? 15.74 -6.002 -2.25 1 96.75 139 LEU B N 1
ATOM 3441 C CA . LEU B 1 139 ? 15.048 -6.457 -1.049 1 96.75 139 LEU B CA 1
ATOM 3442 C C . LEU B 1 139 ? 15.928 -7.404 -0.24 1 96.75 139 LEU B C 1
ATOM 3444 O O . LEU B 1 139 ? 16.152 -7.185 0.953 1 96.75 139 LEU B O 1
ATOM 3448 N N . LEU B 1 140 ? 16.53 -8.421 -0.914 1 96.92 140 LEU B N 1
ATOM 3449 C CA . LEU B 1 140 ? 17.277 -9.466 -0.222 1 96.92 140 LEU B CA 1
ATOM 3450 C C . LEU B 1 140 ? 18.631 -8.946 0.248 1 96.92 140 LEU B C 1
ATOM 3452 O O . LEU B 1 140 ? 19.3 -9.59 1.06 1 96.92 140 LEU B O 1
ATOM 3456 N N . GLU B 1 141 ? 19.02 -7.788 -0.187 1 95.52 141 GLU B N 1
ATOM 3457 C CA . GLU B 1 141 ? 20.306 -7.202 0.178 1 95.52 141 GLU B CA 1
ATOM 3458 C C . GLU B 1 141 ? 20.172 -6.289 1.394 1 95.52 141 GLU B C 1
ATOM 3460 O O . GLU B 1 141 ? 21.171 -5.793 1.917 1 95.52 141 GLU B O 1
ATOM 3465 N N . THR B 1 142 ? 18.99 -6.096 1.794 1 94.81 142 THR B N 1
ATOM 3466 C CA . THR B 1 142 ? 18.752 -5.264 2.968 1 94.81 142 THR B CA 1
ATOM 3467 C C . THR B 1 142 ? 19.279 -5.944 4.228 1 94.81 142 THR B C 1
ATOM 3469 O O . THR B 1 142 ? 18.965 -7.107 4.491 1 94.81 142 THR B O 1
ATOM 3472 N N . VAL B 1 143 ? 20.038 -5.204 4.993 1 94.07 143 VAL B N 1
ATOM 3473 C CA . VAL B 1 143 ? 20.6 -5.72 6.236 1 94.07 143 VAL B CA 1
ATOM 3474 C C . VAL B 1 143 ? 19.493 -5.883 7.276 1 94.07 143 VAL B C 1
ATOM 3476 O O . VAL B 1 143 ? 18.668 -4.985 7.459 1 94.07 143 VAL B O 1
ATOM 3479 N N . HIS B 1 144 ? 19.447 -7.115 8.009 1 95.43 144 HIS B N 1
ATOM 3480 C CA . HIS B 1 144 ? 18.424 -7.427 9.001 1 95.43 144 HIS B CA 1
ATOM 3481 C C . HIS B 1 144 ? 17.025 -7.315 8.405 1 95.43 144 HIS B C 1
ATOM 3483 O O . HIS B 1 144 ? 16.15 -6.665 8.981 1 95.43 144 HIS B O 1
ATOM 3489 N N . LEU B 1 145 ? 16.891 -7.865 7.252 1 95.94 145 LEU B N 1
ATOM 3490 C CA . LEU B 1 145 ? 15.696 -7.731 6.426 1 95.94 145 LEU B CA 1
ATOM 3491 C C . LEU B 1 145 ? 14.447 -8.124 7.208 1 95.94 145 LEU B C 1
ATOM 3493 O O . LEU B 1 145 ? 13.429 -7.431 7.148 1 95.94 145 LEU B O 1
ATOM 3497 N N . GLU B 1 146 ? 14.496 -9.212 7.996 1 94.7 146 GLU B N 1
ATOM 3498 C CA . GLU B 1 146 ? 13.331 -9.669 8.748 1 94.7 146 GLU B CA 1
ATOM 3499 C C . GLU B 1 146 ? 12.848 -8.596 9.72 1 94.7 146 GLU B C 1
ATOM 3501 O O . GLU B 1 146 ? 11.653 -8.3 9.781 1 94.7 146 GLU B O 1
ATOM 3506 N N . GLU B 1 147 ? 13.711 -8.119 10.407 1 95.24 147 GLU B N 1
ATOM 3507 C CA . GLU B 1 147 ? 13.4 -7.063 11.366 1 95.24 147 GLU B CA 1
ATOM 3508 C C . GLU B 1 147 ? 12.92 -5.799 10.658 1 95.24 147 GLU B C 1
ATOM 3510 O O . GLU B 1 147 ? 11.98 -5.145 11.113 1 95.24 147 GLU B O 1
ATOM 3515 N N . LYS B 1 148 ? 13.55 -5.478 9.535 1 96.4 148 LYS B N 1
ATOM 3516 C CA . LYS B 1 148 ? 13.216 -4.266 8.793 1 96.4 148 LYS B CA 1
ATOM 3517 C C . LYS B 1 148 ? 11.811 -4.351 8.204 1 96.4 148 LYS B C 1
ATOM 3519 O O . LYS B 1 148 ? 11.098 -3.347 8.139 1 96.4 148 LYS B O 1
ATOM 3524 N N . ILE B 1 149 ? 11.446 -5.517 7.78 1 97.21 149 ILE B N 1
ATOM 3525 C CA . ILE B 1 149 ? 10.101 -5.709 7.248 1 97.21 149 ILE B CA 1
ATOM 3526 C C . ILE B 1 149 ? 9.069 -5.366 8.32 1 97.21 149 ILE B C 1
ATOM 3528 O O . ILE B 1 149 ? 8.132 -4.605 8.066 1 97.21 149 ILE B O 1
ATOM 3532 N N . HIS B 1 150 ? 9.286 -5.879 9.479 1 96.1 150 HIS B N 1
ATOM 3533 C CA . HIS B 1 150 ? 8.381 -5.621 10.593 1 96.1 150 HIS B CA 1
ATOM 3534 C C . HIS B 1 150 ? 8.357 -4.139 10.952 1 96.1 150 HIS B C 1
ATOM 3536 O O . HIS B 1 150 ? 7.284 -3.547 11.091 1 96.1 150 HIS B O 1
ATOM 3542 N N . GLN B 1 151 ? 9.496 -3.574 11.099 1 97.25 151 GLN B N 1
ATOM 3543 C CA . GLN B 1 151 ? 9.616 -2.177 11.501 1 97.25 151 GLN B CA 1
ATOM 3544 C C . GLN B 1 151 ? 8.97 -1.252 10.474 1 97.25 151 GLN B C 1
ATOM 3546 O O . GLN B 1 151 ? 8.251 -0.318 10.837 1 97.25 151 GLN B O 1
ATOM 3551 N N . MET B 1 152 ? 9.176 -1.494 9.252 1 97.61 152 MET B N 1
ATOM 3552 C CA . MET B 1 152 ? 8.698 -0.615 8.189 1 97.61 152 MET B CA 1
ATOM 3553 C C . MET B 1 152 ? 7.181 -0.692 8.06 1 97.61 152 MET B C 1
ATOM 3555 O O . MET B 1 152 ? 6.514 0.333 7.904 1 97.61 152 MET B O 1
ATOM 3559 N N . ILE B 1 153 ? 6.634 -1.886 8.139 1 97.86 153 ILE B N 1
ATOM 3560 C CA . ILE B 1 153 ? 5.187 -2.034 8.027 1 97.86 153 ILE B CA 1
ATOM 3561 C C . ILE B 1 153 ? 4.508 -1.397 9.238 1 97.86 153 ILE B C 1
ATOM 3563 O O . ILE B 1 153 ? 3.49 -0.715 9.099 1 97.86 153 ILE B O 1
ATOM 3567 N N . ASN B 1 154 ? 5.059 -1.561 10.401 1 97.55 154 ASN B N 1
ATOM 3568 C CA . ASN B 1 154 ? 4.5 -0.962 11.608 1 97.55 154 ASN B CA 1
ATOM 3569 C C . ASN B 1 154 ? 4.589 0.561 11.571 1 97.55 154 ASN B C 1
ATOM 3571 O O . ASN B 1 154 ? 3.599 1.252 11.82 1 97.55 154 ASN B O 1
ATOM 3575 N N . CYS B 1 155 ? 5.702 1.009 11.207 1 98.18 155 CYS B N 1
ATOM 3576 C CA . CYS B 1 155 ? 5.992 2.434 11.323 1 98.18 155 CYS B CA 1
ATOM 3577 C C . CYS B 1 155 ? 5.358 3.214 10.177 1 98.18 155 CYS B C 1
ATOM 3579 O O . CYS B 1 155 ? 4.783 4.282 10.391 1 98.18 155 CYS B O 1
ATOM 3581 N N . ASN B 1 156 ? 5.468 2.695 8.99 1 98.26 156 ASN B N 1
ATOM 3582 C CA . ASN B 1 156 ? 5.053 3.459 7.818 1 98.26 156 ASN B CA 1
ATOM 3583 C C . ASN B 1 156 ? 3.58 3.229 7.492 1 98.26 156 ASN B C 1
ATOM 3585 O O . ASN B 1 156 ? 2.939 4.076 6.867 1 98.26 156 ASN B O 1
ATOM 3589 N N . VAL B 1 157 ? 3.06 2.077 7.822 1 98.19 157 VAL B N 1
ATOM 3590 C CA . VAL B 1 157 ? 1.712 1.714 7.397 1 98.19 157 VAL B CA 1
ATOM 3591 C C . VAL B 1 157 ? 0.772 1.721 8.6 1 98.19 157 VAL B C 1
ATOM 3593 O O . VAL B 1 157 ? -0.1 2.586 8.709 1 98.19 157 VAL B O 1
ATOM 3596 N N . LYS B 1 158 ? 1.079 0.864 9.527 1 97.9 158 LYS B N 1
ATOM 3597 C CA . LYS B 1 158 ? 0.178 0.65 10.656 1 97.9 158 LYS B CA 1
ATOM 3598 C C . LYS B 1 158 ? 0.017 1.925 11.479 1 97.9 158 LYS B C 1
ATOM 3600 O O . LYS B 1 158 ? -1.088 2.254 11.914 1 97.9 158 LYS B O 1
ATOM 3605 N N . ALA B 1 159 ? 1.061 2.613 11.681 1 98.4 159 ALA B N 1
ATOM 3606 C CA . ALA B 1 159 ? 1.047 3.823 12.499 1 98.4 159 ALA B CA 1
ATOM 3607 C C . ALA B 1 159 ? 0.067 4.851 11.941 1 98.4 159 ALA B C 1
ATOM 3609 O O . ALA B 1 159 ? -0.724 5.433 12.687 1 98.4 159 ALA B O 1
ATOM 3610 N N . MET B 1 160 ? 0.12 5.076 10.669 1 98.23 160 MET B N 1
ATOM 3611 C CA . MET B 1 160 ? -0.751 6.066 10.042 1 98.23 160 MET B CA 1
ATOM 3612 C C . MET B 1 160 ? -2.217 5.67 10.185 1 98.23 160 MET B C 1
ATOM 3614 O O . MET B 1 160 ? -3.056 6.499 10.541 1 98.23 160 MET B O 1
ATOM 3618 N N . VAL B 1 161 ? -2.552 4.423 9.968 1 98.45 161 VAL B N 1
ATOM 3619 C CA . VAL B 1 161 ? -3.932 3.956 10.052 1 98.45 161 VAL B CA 1
ATOM 3620 C C . VAL B 1 161 ? -4.433 4.08 11.489 1 98.45 161 VAL B C 1
ATOM 3622 O O . VAL B 1 161 ? -5.535 4.58 11.727 1 98.45 161 VAL B O 1
ATOM 3625 N N . LYS B 1 162 ? -3.601 3.639 12.414 1 98.3 162 LYS B N 1
ATOM 3626 C CA . LYS B 1 162 ? -3.989 3.639 13.822 1 98.3 162 LYS B CA 1
ATOM 3627 C C . LYS B 1 162 ? -4.154 5.063 14.346 1 98.3 162 LYS B C 1
ATOM 3629 O O . LYS B 1 162 ? -5.061 5.339 15.134 1 98.3 162 LYS B O 1
ATOM 3634 N N . MET B 1 163 ? -3.306 5.96 13.919 1 98.6 163 MET B N 1
ATOM 3635 C CA . MET B 1 163 ? -3.434 7.353 14.338 1 98.6 163 MET B CA 1
ATOM 3636 C C . MET B 1 163 ? -4.704 7.977 13.77 1 98.6 163 MET B C 1
ATOM 3638 O O . MET B 1 163 ? -5.372 8.761 14.447 1 98.6 163 MET B O 1
ATOM 3642 N N . CYS B 1 164 ? -5.033 7.683 12.52 1 98.58 164 CYS B N 1
ATOM 3643 C CA . CYS B 1 164 ? -6.3 8.136 11.957 1 98.58 164 CYS B CA 1
ATOM 3644 C C . CYS B 1 164 ? -7.477 7.61 12.77 1 98.58 164 CYS B C 1
ATOM 3646 O O . CYS B 1 164 ? -8.425 8.347 13.048 1 98.58 164 CYS B O 1
ATOM 3648 N N . ARG B 1 165 ? -7.403 6.325 13.151 1 97.94 165 ARG B N 1
ATOM 3649 C CA . ARG B 1 165 ? -8.472 5.716 13.936 1 97.94 165 ARG B CA 1
ATOM 3650 C C . ARG B 1 165 ? -8.664 6.447 15.26 1 97.94 165 ARG B C 1
ATOM 3652 O O . ARG B 1 165 ? -9.788 6.572 15.749 1 97.94 165 ARG B O 1
ATOM 3659 N N . ILE B 1 166 ? -7.595 6.931 15.81 1 98.07 166 ILE B N 1
ATOM 3660 C CA . ILE B 1 166 ? -7.621 7.566 17.123 1 98.07 166 ILE B CA 1
ATOM 3661 C C . ILE B 1 166 ? -8.208 8.971 17.005 1 98.07 166 ILE B C 1
ATOM 3663 O O . ILE B 1 166 ? -9.024 9.381 17.834 1 98.07 166 ILE B O 1
ATOM 3667 N N . VAL B 1 167 ? -7.933 9.726 15.928 1 98.6 167 VAL B N 1
ATOM 3668 C CA . VAL B 1 167 ? -8.195 11.16 15.883 1 98.6 167 VAL B CA 1
ATOM 3669 C C . VAL B 1 167 ? -9.469 11.428 15.085 1 98.6 167 VAL B C 1
ATOM 3671 O O . VAL B 1 167 ? -10.221 12.355 15.397 1 98.6 167 VAL B O 1
ATOM 3674 N N . LEU B 1 168 ? -9.774 10.617 14.13 1 98.41 168 LEU B N 1
ATOM 3675 C CA . LEU B 1 168 ? -10.812 10.866 13.135 1 98.41 168 LEU B CA 1
ATOM 3676 C C . LEU B 1 168 ? -12.19 10.914 13.787 1 98.41 168 LEU B C 1
ATOM 3678 O O . LEU B 1 168 ? -13.016 11.761 13.439 1 98.41 168 LEU B O 1
ATOM 3682 N N . PRO B 1 169 ? -12.484 10.02 14.783 1 97.98 169 PRO B N 1
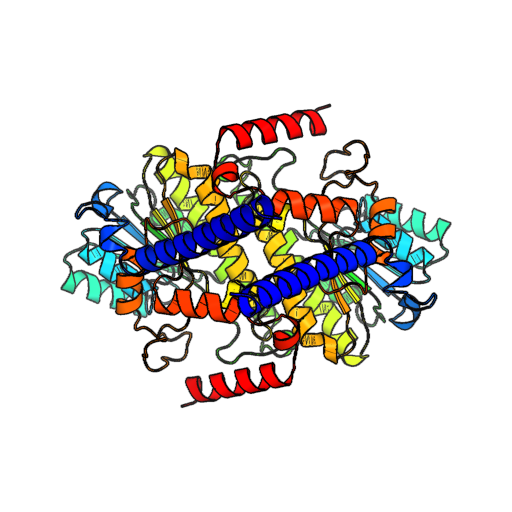ATOM 3683 C CA . PRO B 1 169 ? -13.817 10.06 15.387 1 97.98 169 PRO B CA 1
ATOM 3684 C C . PRO B 1 169 ? -14.152 11.424 15.987 1 97.98 169 PRO B C 1
ATOM 3686 O O . PRO B 1 169 ? -15.262 11.93 15.8 1 97.98 169 PRO B O 1
ATOM 3689 N N . GLY B 1 170 ? -13.206 12.018 16.671 1 98.14 170 GLY B N 1
ATOM 3690 C CA . GLY B 1 170 ? -13.431 13.344 17.224 1 98.14 170 GLY B CA 1
ATOM 3691 C C . GLY B 1 170 ? -13.649 14.405 16.161 1 98.14 170 GLY B C 1
ATOM 3692 O O . GLY B 1 170 ? -14.477 15.302 16.332 1 98.14 170 GLY B O 1
ATOM 3693 N N . MET B 1 171 ? -12.954 14.326 15.086 1 98.52 171 MET B N 1
ATOM 3694 C CA . MET B 1 171 ? -13.098 15.271 13.982 1 98.52 171 MET B CA 1
ATOM 3695 C C . MET B 1 171 ? -14.473 15.149 13.336 1 98.52 171 MET B C 1
ATOM 3697 O O . MET B 1 171 ? -15.103 16.157 13.011 1 98.52 171 MET B O 1
ATOM 3701 N N . VAL B 1 172 ? -14.865 13.891 13.162 1 97.99 172 VAL B N 1
ATOM 3702 C CA . VAL B 1 172 ? -16.166 13.641 12.551 1 97.99 172 VAL B CA 1
ATOM 3703 C C . VAL B 1 172 ? -17.272 14.206 13.44 1 97.99 172 VAL B C 1
ATOM 3705 O O . VAL B 1 172 ? -18.204 14.847 12.95 1 97.99 172 VAL B O 1
ATOM 3708 N N . GLU B 1 173 ? -17.172 13.996 14.697 1 97.73 173 GLU B N 1
ATOM 3709 C CA . GLU B 1 173 ? -18.158 14.491 15.654 1 97.73 173 GLU B CA 1
ATOM 3710 C C . GLU B 1 173 ? -18.25 16.014 15.614 1 97.73 173 GLU B C 1
ATOM 3712 O O . GLU B 1 173 ? -19.347 16.576 15.642 1 97.73 173 GLU B O 1
ATOM 3717 N N . ARG B 1 174 ? -17.166 16.691 15.47 1 97.72 174 ARG B N 1
ATOM 3718 C CA . ARG B 1 174 ? -17.115 18.149 15.499 1 97.72 174 ARG B CA 1
ATOM 3719 C C . ARG B 1 174 ? -17.376 18.733 14.115 1 97.72 174 ARG B C 1
ATOM 3721 O O . ARG B 1 174 ? -17.663 19.925 13.982 1 97.72 174 ARG B O 1
ATOM 3728 N N . GLY B 1 175 ? -17.172 17.934 13.065 1 97.97 175 GLY B N 1
ATOM 3729 C CA . GLY B 1 175 ? -17.426 18.35 11.695 1 97.97 175 GLY B CA 1
ATOM 3730 C C . GLY B 1 175 ? -16.311 19.199 11.113 1 97.97 175 GLY B C 1
ATOM 3731 O O . GLY B 1 175 ? -16.553 20.036 10.241 1 97.97 175 GLY B O 1
ATOM 3732 N N . ARG B 1 176 ? -15.149 19.068 11.67 1 98.38 176 ARG B N 1
ATOM 3733 C CA . ARG B 1 176 ? -13.982 19.806 11.199 1 98.38 176 ARG B CA 1
ATOM 3734 C C . ARG B 1 176 ? -12.691 19.08 11.563 1 98.38 176 ARG B C 1
ATOM 3736 O O . ARG B 1 176 ? -12.628 18.389 12.582 1 98.38 176 ARG B O 1
ATOM 3743 N N . GLY B 1 177 ? -11.695 19.261 10.77 1 98.51 177 GLY B N 1
ATOM 3744 C CA . GLY B 1 177 ? -10.388 18.676 11.021 1 98.51 177 GLY B CA 1
ATOM 3745 C C . GLY B 1 177 ? -9.564 18.492 9.76 1 98.51 177 GLY B C 1
ATOM 3746 O O . GLY B 1 177 ? -10.104 18.505 8.652 1 98.51 177 GLY B O 1
ATOM 3747 N N . ILE B 1 178 ? -8.233 18.387 9.954 1 98.82 178 ILE B N 1
ATOM 3748 C CA . ILE B 1 178 ? -7.279 18.208 8.866 1 98.82 178 ILE B CA 1
ATOM 3749 C C . ILE B 1 178 ? -6.354 17.034 9.178 1 98.82 178 ILE B C 1
ATOM 3751 O O . ILE B 1 178 ? -5.835 16.923 10.292 1 98.82 178 ILE B O 1
ATOM 3755 N N . ILE B 1 179 ? -6.211 16.168 8.304 1 98.88 179 ILE B N 1
ATOM 3756 C CA . ILE B 1 179 ? -5.233 15.091 8.418 1 98.88 179 ILE B CA 1
ATOM 3757 C C . ILE B 1 179 ? -4.262 15.15 7.241 1 98.88 179 ILE B C 1
ATOM 3759 O O . ILE B 1 179 ? -4.678 15.097 6.081 1 98.88 179 ILE B O 1
ATOM 3763 N N . LEU B 1 180 ? -3.015 15.34 7.519 1 98.89 180 LEU B N 1
ATOM 3764 C CA . LEU B 1 180 ? -1.945 15.313 6.527 1 98.89 180 LEU B CA 1
ATOM 3765 C C . LEU B 1 180 ? -1.121 14.035 6.653 1 98.89 180 LEU B C 1
ATOM 3767 O O . LEU B 1 180 ? -0.467 13.811 7.674 1 98.89 180 LEU B O 1
ATOM 3771 N N . ASN B 1 181 ? -1.186 13.183 5.7 1 98.77 181 ASN B N 1
ATOM 3772 C CA . ASN B 1 181 ? -0.39 11.961 5.645 1 98.77 181 ASN B CA 1
ATOM 3773 C C . ASN B 1 181 ? 0.809 12.115 4.713 1 98.77 181 ASN B C 1
ATOM 3775 O O . ASN B 1 181 ? 0.642 12.314 3.509 1 98.77 181 ASN B O 1
ATOM 3779 N N . ILE B 1 182 ? 1.992 12 5.261 1 98.54 182 ILE B N 1
ATOM 3780 C CA . ILE B 1 182 ? 3.202 12.225 4.478 1 98.54 182 ILE B CA 1
ATOM 3781 C C . ILE B 1 182 ? 3.598 10.938 3.759 1 98.54 182 ILE B C 1
ATOM 3783 O O . ILE B 1 182 ? 4.015 9.967 4.395 1 98.54 182 ILE B O 1
ATOM 3787 N N . SER B 1 183 ? 3.432 10.957 2.56 1 97.42 183 SER B N 1
ATOM 3788 C CA . SER B 1 183 ? 3.871 9.877 1.682 1 97.42 183 SER B CA 1
ATOM 3789 C C . SER B 1 183 ? 5.235 10.18 1.072 1 97.42 183 SER B C 1
ATOM 3791 O O . SER B 1 183 ? 6.125 10.695 1.752 1 97.42 183 SER B O 1
ATOM 3793 N N . SER B 1 184 ? 5.425 9.776 -0.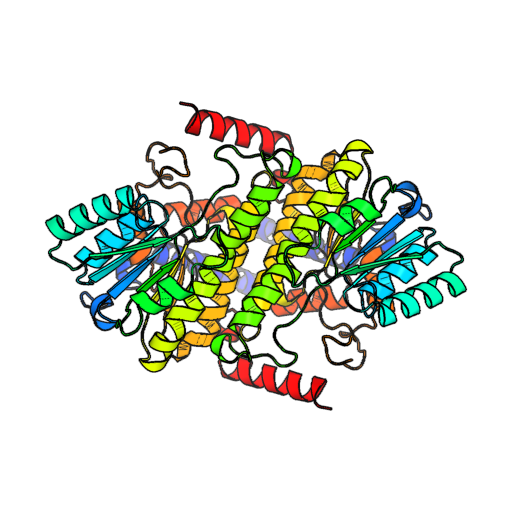17 1 94.98 184 SER B N 1
ATOM 3794 C CA . SER B 1 184 ? 6.68 10.018 -0.873 1 94.98 184 SER B CA 1
ATOM 3795 C C . SER B 1 184 ? 6.458 10.134 -2.377 1 94.98 184 SER B C 1
ATOM 3797 O O . SER B 1 184 ? 5.543 9.515 -2.925 1 94.98 184 SER B O 1
ATOM 3799 N N . GLY B 1 185 ? 7.311 10.936 -2.963 1 91.12 185 GLY B N 1
ATOM 3800 C CA . GLY B 1 185 ? 7.247 11.083 -4.408 1 91.12 185 GLY B CA 1
ATOM 3801 C C . GLY B 1 185 ? 7.598 9.81 -5.154 1 91.12 185 GLY B C 1
ATOM 3802 O O . GLY B 1 185 ? 7.154 9.605 -6.286 1 91.12 185 GLY B O 1
ATOM 3803 N N . ILE B 1 186 ? 8.334 8.935 -4.589 1 82.22 186 ILE B N 1
ATOM 3804 C CA . ILE B 1 186 ? 8.768 7.711 -5.255 1 82.22 186 ILE B CA 1
ATOM 3805 C C . ILE B 1 186 ? 7.616 6.71 -5.295 1 82.22 186 ILE B C 1
ATOM 3807 O O . ILE B 1 186 ? 7.698 5.688 -5.982 1 82.22 186 ILE B O 1
ATOM 3811 N N . SER B 1 187 ? 6.537 6.989 -4.614 1 77.82 187 SER B N 1
ATOM 3812 C CA . SER B 1 187 ? 5.399 6.083 -4.495 1 77.82 187 SER B CA 1
ATOM 3813 C C . SER B 1 187 ? 4.544 6.101 -5.757 1 77.82 187 SER B C 1
ATOM 3815 O O . SER B 1 187 ? 3.583 5.337 -5.873 1 77.82 187 SER B O 1
ATOM 3817 N N . LYS B 1 188 ? 4.887 6.893 -6.626 1 76.22 188 LYS B N 1
ATOM 3818 C CA . LYS B 1 188 ? 4.023 7.009 -7.797 1 76.22 188 LYS B CA 1
ATOM 3819 C C . LYS B 1 188 ? 4.398 5.982 -8.862 1 76.22 188 LYS B C 1
ATOM 3821 O O . LYS B 1 188 ? 3.659 5.783 -9.828 1 76.22 188 LYS B O 1
ATOM 3826 N N . ILE B 1 189 ? 5.501 5.38 -8.667 1 76.32 189 ILE B N 1
ATOM 3827 C CA . ILE B 1 189 ? 5.97 4.332 -9.566 1 76.32 189 ILE B CA 1
ATOM 3828 C C . ILE B 1 189 ? 6.666 3.236 -8.762 1 76.32 189 ILE B C 1
ATOM 3830 O O . ILE B 1 189 ? 7.179 3.49 -7.67 1 76.32 189 ILE B O 1
ATOM 3834 N N . PRO B 1 190 ? 6.538 2.08 -9.344 1 75.13 190 PRO B N 1
ATOM 3835 C CA . PRO B 1 190 ? 7.419 1.09 -8.721 1 75.13 190 PRO B CA 1
ATOM 3836 C C . PRO B 1 190 ? 8.893 1.486 -8.788 1 75.13 190 PRO B C 1
ATOM 3838 O O . PRO B 1 190 ? 9.414 1.76 -9.872 1 75.13 190 PRO B O 1
ATOM 3841 N N . PHE B 1 191 ? 9.445 1.67 -7.673 1 79.29 191 PHE B N 1
ATOM 3842 C CA . PHE B 1 191 ? 10.828 2.128 -7.615 1 79.29 191 PHE B CA 1
ATOM 3843 C C . PHE B 1 191 ? 11.742 1.027 -7.091 1 79.29 191 PHE B C 1
ATOM 3845 O O . PHE B 1 191 ? 11.902 0.87 -5.879 1 79.29 191 PHE B O 1
ATOM 3852 N N . PRO B 1 192 ? 12.412 0.381 -8.02 1 87.9 192 PRO B N 1
ATOM 3853 C CA . PRO B 1 192 ? 13.294 -0.702 -7.58 1 87.9 192 PRO B CA 1
ATOM 3854 C C . PRO B 1 192 ? 14.385 -0.224 -6.624 1 87.9 192 PRO B C 1
ATOM 3856 O O . PRO B 1 192 ? 14.742 0.957 -6.63 1 87.9 192 PRO B O 1
ATOM 3859 N N . MET B 1 193 ? 14.831 -1.08 -5.694 1 90.97 193 MET B N 1
ATOM 3860 C CA . MET B 1 193 ? 15.843 -0.854 -4.666 1 90.97 193 MET B CA 1
ATOM 3861 C C . MET B 1 193 ? 15.227 -0.211 -3.428 1 90.97 193 MET B C 1
ATOM 3863 O O . MET B 1 193 ? 15.827 -0.226 -2.352 1 90.97 193 MET B O 1
ATOM 3867 N N . TYR B 1 194 ? 14.089 0.343 -3.531 1 91.94 194 TYR B N 1
ATOM 3868 C CA . TYR B 1 194 ? 13.258 0.803 -2.424 1 91.94 194 TYR B CA 1
ATOM 3869 C C . TYR B 1 194 ? 11.868 0.181 -2.491 1 91.94 194 TYR B C 1
ATOM 3871 O O . TYR B 1 194 ? 10.868 0.848 -2.215 1 91.94 194 TYR B O 1
ATOM 3879 N N . THR B 1 195 ? 11.866 -1.044 -2.908 1 94.95 195 THR B N 1
ATOM 3880 C CA . THR B 1 195 ? 10.614 -1.726 -3.215 1 94.95 195 THR B CA 1
ATOM 3881 C C . THR B 1 195 ? 9.687 -1.724 -2.002 1 94.95 195 THR B C 1
ATOM 3883 O O . THR B 1 195 ? 8.523 -1.331 -2.105 1 94.95 195 THR B O 1
ATOM 3886 N N . LEU B 1 196 ? 10.219 -2.149 -0.829 1 96.38 196 LEU B N 1
ATOM 3887 C CA . LEU B 1 196 ? 9.388 -2.21 0.368 1 96.38 196 LEU B CA 1
ATOM 3888 C C . LEU B 1 196 ? 8.952 -0.814 0.799 1 96.38 196 LEU B C 1
ATOM 3890 O O . LEU B 1 196 ? 7.777 -0.591 1.099 1 96.38 196 LEU B O 1
ATOM 3894 N N . TYR B 1 197 ? 9.812 0.14 0.793 1 95.71 197 TYR B N 1
ATOM 3895 C CA . TYR B 1 197 ? 9.506 1.515 1.173 1 95.71 197 TYR B CA 1
ATOM 3896 C C . TYR B 1 197 ? 8.452 2.114 0.249 1 95.71 197 TYR B C 1
ATOM 3898 O O . TYR B 1 197 ? 7.465 2.69 0.714 1 95.71 197 TYR B O 1
ATOM 3906 N N . SER B 1 198 ? 8.693 1.983 -1.056 1 95.06 198 SER B N 1
ATOM 3907 C CA . SER B 1 198 ? 7.754 2.514 -2.039 1 95.06 198 SER B CA 1
ATOM 3908 C C . SER B 1 198 ? 6.358 1.934 -1.84 1 95.06 198 SER B C 1
ATOM 3910 O O . SER B 1 198 ? 5.362 2.656 -1.922 1 95.06 198 SER B O 1
ATOM 3912 N N . ALA B 1 199 ? 6.3 0.684 -1.571 1 96.26 199 ALA B N 1
ATOM 3913 C CA . ALA B 1 199 ? 5.008 0.035 -1.358 1 96.26 199 ALA B CA 1
ATOM 3914 C C . ALA B 1 199 ? 4.298 0.616 -0.138 1 96.26 199 ALA B C 1
ATOM 3916 O O . ALA B 1 199 ? 3.086 0.846 -0.169 1 96.26 199 ALA B O 1
ATOM 3917 N N . THR B 1 200 ? 5.02 0.888 0.957 1 97.38 200 THR B N 1
ATOM 3918 C CA . THR B 1 200 ? 4.414 1.461 2.153 1 97.38 200 THR B CA 1
ATOM 3919 C C . THR B 1 200 ? 3.867 2.856 1.868 1 97.38 200 THR B C 1
ATOM 3921 O O . THR B 1 200 ? 2.801 3.225 2.366 1 97.38 200 THR B O 1
ATOM 3924 N N . LYS B 1 201 ? 4.544 3.594 1.075 1 96.77 201 LYS B N 1
ATOM 3925 C CA . LYS B 1 201 ? 4.156 4.983 0.85 1 96.77 201 LYS B CA 1
ATOM 3926 C C . LYS B 1 201 ? 3.007 5.078 -0.149 1 96.77 201 LYS B C 1
ATOM 3928 O O . LYS B 1 201 ? 2.163 5.971 -0.05 1 96.77 201 LYS B O 1
ATOM 3933 N N . VAL B 1 202 ? 2.933 4.144 -1.061 1 95.15 202 VAL B N 1
ATOM 3934 C CA . VAL B 1 202 ? 1.755 4.11 -1.922 1 95.15 202 VAL B CA 1
ATOM 3935 C C . VAL B 1 202 ? 0.526 3.729 -1.1 1 95.15 202 VAL B C 1
ATOM 3937 O O . VAL B 1 202 ? -0.572 4.234 -1.343 1 95.15 202 VAL B O 1
ATOM 3940 N N . PHE B 1 203 ? 0.718 2.823 -0.18 1 96.35 203 PHE B N 1
ATOM 3941 C CA . PHE B 1 203 ? -0.346 2.512 0.768 1 96.35 203 PHE B CA 1
ATOM 3942 C C . PHE B 1 203 ? -0.868 3.781 1.431 1 96.35 203 PHE B C 1
ATOM 3944 O O . PHE B 1 203 ? -2.078 4.012 1.475 1 96.35 203 PHE B O 1
ATOM 3951 N N . VAL B 1 204 ? 0.042 4.584 1.921 1 97.45 204 VAL B N 1
ATOM 3952 C CA . VAL B 1 204 ? -0.294 5.832 2.598 1 97.45 204 VAL B CA 1
ATOM 3953 C C . VAL B 1 204 ? -1.1 6.728 1.661 1 97.45 204 VAL B C 1
ATOM 3955 O O . VAL B 1 204 ? -2.116 7.3 2.061 1 97.45 204 VAL B O 1
ATOM 3958 N N . ASP B 1 205 ? -0.687 6.829 0.489 1 95.29 205 ASP B N 1
ATOM 3959 C CA . ASP B 1 205 ? -1.323 7.698 -0.497 1 95.29 205 ASP B CA 1
ATOM 3960 C C . ASP B 1 205 ? -2.752 7.244 -0.788 1 95.29 205 ASP B C 1
ATOM 3962 O O . ASP B 1 205 ? -3.692 8.034 -0.684 1 95.29 205 ASP B O 1
ATOM 3966 N N . ILE B 1 206 ? -2.913 5.975 -1.079 1 94.38 206 ILE B N 1
ATOM 3967 C CA . ILE B 1 206 ? -4.21 5.447 -1.486 1 94.38 206 ILE B CA 1
ATOM 3968 C C . ILE B 1 206 ? -5.17 5.463 -0.298 1 94.38 206 ILE B C 1
ATOM 3970 O O . ILE B 1 206 ? -6.34 5.825 -0.443 1 94.38 206 ILE B O 1
ATOM 3974 N N . PHE B 1 207 ? -4.691 5.095 0.887 1 96.43 207 PHE B N 1
ATOM 3975 C CA . PHE B 1 207 ? -5.511 5.151 2.091 1 96.43 207 PHE B CA 1
ATOM 3976 C C . PHE B 1 207 ? -6.017 6.568 2.336 1 96.43 207 PHE B C 1
ATOM 3978 O O . PHE B 1 207 ? -7.19 6.767 2.656 1 96.43 207 PHE B O 1
ATOM 3985 N N . SER B 1 208 ? -5.137 7.55 2.128 1 96.86 208 SER B N 1
ATOM 3986 C CA . SER B 1 208 ? -5.473 8.951 2.361 1 96.86 208 SER B CA 1
ATOM 3987 C C . SER B 1 208 ? -6.574 9.42 1.416 1 96.86 208 SER B C 1
ATOM 3989 O O . SER B 1 208 ? -7.54 10.055 1.846 1 96.86 208 SER B O 1
ATOM 3991 N N . ARG B 1 209 ? -6.452 9.13 0.19 1 94.29 209 ARG B N 1
ATOM 3992 C CA . ARG B 1 209 ? -7.428 9.558 -0.807 1 94.29 209 ARG B CA 1
ATOM 3993 C C . ARG B 1 209 ? -8.774 8.879 -0.583 1 94.29 209 ARG B C 1
ATOM 3995 O O . ARG B 1 209 ? -9.825 9.501 -0.75 1 94.29 209 ARG B O 1
ATOM 4002 N N . GLY B 1 210 ? -8.702 7.547 -0.26 1 93.93 210 GLY B N 1
ATOM 4003 C CA . GLY B 1 210 ? -9.933 6.856 0.089 1 93.93 210 GLY B CA 1
ATOM 4004 C C . GLY B 1 210 ? -10.634 7.456 1.293 1 93.93 210 GLY B C 1
ATOM 4005 O O . GLY B 1 210 ? -11.855 7.624 1.288 1 93.93 210 GLY B O 1
ATOM 4006 N N . LEU B 1 211 ? -9.835 7.761 2.288 1 96.02 211 LEU B N 1
ATOM 4007 C CA . LEU B 1 211 ? -10.385 8.354 3.502 1 96.02 211 LEU B CA 1
ATOM 4008 C C . LEU B 1 211 ? -10.997 9.72 3.211 1 96.02 211 LEU B C 1
ATOM 4010 O O . LEU B 1 211 ? -12.034 10.074 3.777 1 96.02 211 LEU B O 1
ATOM 4014 N N . GLN B 1 212 ? -10.318 10.522 2.406 1 95.82 212 GLN B N 1
ATOM 4015 C CA . GLN B 1 212 ? -10.859 11.818 2.01 1 95.82 212 GLN B CA 1
ATOM 4016 C C . GLN B 1 212 ? -12.221 11.663 1.337 1 95.82 212 GLN B C 1
ATOM 4018 O O . GLN B 1 212 ? -13.147 12.428 1.615 1 95.82 212 GLN B O 1
ATOM 4023 N N . ALA B 1 213 ? -12.332 10.71 0.45 1 92.56 213 ALA B N 1
ATOM 4024 C CA . ALA B 1 213 ? -13.596 10.47 -0.242 1 92.56 213 ALA B CA 1
ATOM 4025 C C . ALA B 1 213 ? -14.699 10.095 0.745 1 92.56 213 ALA B C 1
ATOM 4027 O O . ALA B 1 213 ? -15.863 10.454 0.55 1 92.56 213 ALA B O 1
ATOM 4028 N N . GLU B 1 214 ? -14.344 9.429 1.79 1 93.47 214 GLU B N 1
ATOM 4029 C CA . GLU B 1 214 ? -15.321 8.933 2.755 1 93.47 214 GLU B CA 1
ATOM 4030 C C . GLU B 1 214 ? -15.775 10.042 3.7 1 93.47 214 GLU B C 1
ATOM 4032 O O . GLU B 1 214 ? -16.911 10.032 4.176 1 93.47 214 GLU B O 1
ATOM 4037 N N . TYR B 1 215 ? -14.886 11.067 3.901 1 95.24 215 TYR B N 1
ATOM 4038 C CA . TYR B 1 215 ? -15.202 11.937 5.029 1 95.24 215 TYR B CA 1
ATOM 4039 C C . TYR B 1 215 ? -15.189 13.402 4.608 1 95.24 215 TYR B C 1
ATOM 4041 O O . TYR B 1 215 ? -15.365 14.294 5.441 1 95.24 215 TYR B O 1
ATOM 4049 N N . LYS B 1 216 ? -15 13.648 3.39 1 93.49 216 LYS B N 1
ATOM 4050 C CA . LYS B 1 216 ? -15.047 15.022 2.9 1 93.49 216 LYS B CA 1
ATOM 4051 C C . LYS B 1 216 ? -16.373 15.688 3.256 1 93.49 216 LYS B C 1
ATOM 4053 O O . LYS B 1 216 ? -16.402 16.855 3.651 1 93.49 216 LYS B O 1
ATOM 4058 N N . SER B 1 217 ? -17.428 14.962 3.138 1 92.67 217 SER B N 1
ATOM 4059 C CA . SER B 1 217 ? -18.76 15.501 3.394 1 92.67 217 SER B CA 1
ATOM 4060 C C . SER B 1 217 ? -18.949 15.828 4.872 1 92.67 217 SER B C 1
ATOM 4062 O O . SER B 1 217 ? -19.867 16.565 5.237 1 92.67 217 SER B O 1
ATOM 4064 N N . ASN B 1 218 ? -18.131 15.283 5.737 1 94.94 218 ASN B N 1
ATOM 4065 C CA . ASN B 1 218 ? -18.192 15.562 7.168 1 94.94 218 ASN B CA 1
ATOM 4066 C C . ASN B 1 218 ? -17.406 16.82 7.528 1 94.94 218 ASN B C 1
ATOM 4068 O O . ASN B 1 218 ? -17.287 17.167 8.704 1 94.94 218 ASN B O 1
ATOM 4072 N N . GLY B 1 219 ? -16.787 17.45 6.497 1 95.53 219 GLY B N 1
ATOM 4073 C CA . GLY B 1 219 ? -16.047 18.676 6.751 1 95.53 219 GLY B CA 1
ATOM 4074 C C . GLY B 1 219 ? -14.59 18.433 7.094 1 95.53 219 GLY B C 1
ATOM 4075 O O . GLY B 1 219 ? -13.912 19.323 7.613 1 95.53 219 GLY B O 1
ATOM 4076 N N . ILE B 1 220 ? -14.143 17.251 6.883 1 97.56 220 ILE B N 1
ATOM 4077 C CA . ILE B 1 220 ? -12.767 16.898 7.213 1 97.56 220 ILE B CA 1
ATOM 4078 C C . ILE B 1 220 ? -11.908 16.936 5.951 1 97.56 220 ILE B C 1
ATOM 4080 O O . ILE B 1 220 ? -12.309 16.422 4.904 1 97.56 220 ILE B O 1
ATOM 4084 N N . LEU B 1 221 ? -10.775 17.575 6.01 1 97.97 221 LEU B N 1
ATOM 4085 C CA . LEU B 1 221 ? -9.811 17.619 4.916 1 97.97 221 LEU B CA 1
ATOM 4086 C C . LEU B 1 221 ? -8.689 16.611 5.139 1 97.97 221 LEU B C 1
ATOM 4088 O O . LEU B 1 221 ? -7.967 16.689 6.136 1 97.97 221 LEU B O 1
ATOM 4092 N N . ILE B 1 222 ? -8.591 15.636 4.316 1 98.08 222 ILE B N 1
ATOM 4093 C CA . ILE B 1 222 ? -7.528 14.639 4.383 1 98.08 222 ILE B CA 1
ATOM 4094 C C . ILE B 1 222 ? -6.689 14.692 3.109 1 98.08 222 ILE B C 1
ATOM 4096 O O . ILE B 1 222 ? -7.225 14.613 2.001 1 98.08 222 ILE B O 1
ATOM 4100 N N . GLN B 1 223 ? -5.389 14.849 3.278 1 98.15 223 GLN B N 1
ATOM 4101 C CA . GLN B 1 223 ? -4.506 15.026 2.129 1 98.15 223 GLN B CA 1
ATOM 4102 C C . GLN B 1 223 ? -3.248 14.173 2.266 1 98.15 223 GLN B C 1
ATOM 4104 O O . GLN B 1 223 ? -2.687 14.057 3.357 1 98.15 223 GLN B O 1
ATOM 4109 N N . SER B 1 224 ? -2.87 13.537 1.201 1 97.26 224 SER B N 1
ATOM 4110 C CA . SER B 1 224 ? -1.554 12.915 1.104 1 97.26 224 SER B CA 1
ATOM 4111 C C . SER B 1 224 ? -0.524 13.885 0.536 1 97.26 224 SER B C 1
ATOM 4113 O O . SER B 1 224 ? -0.74 14.479 -0.522 1 97.26 224 SER B O 1
ATOM 4115 N N . VAL B 1 225 ? 0.541 14.117 1.216 1 98.08 225 VAL B N 1
ATOM 4116 C CA . VAL B 1 225 ? 1.645 14.96 0.769 1 98.08 225 VAL B CA 1
ATOM 4117 C C . VAL B 1 225 ? 2.843 14.088 0.397 1 98.08 225 VAL B C 1
ATOM 4119 O O . VAL B 1 225 ? 3.333 13.312 1.22 1 98.08 225 VAL B O 1
ATOM 4122 N N . SER B 1 226 ? 3.311 14.213 -0.826 1 96.91 226 SER B N 1
ATOM 4123 C CA . SER B 1 226 ? 4.335 13.312 -1.346 1 96.91 226 SER B CA 1
ATOM 4124 C C . SER B 1 226 ? 5.602 14.073 -1.722 1 96.91 226 SER B C 1
ATOM 4126 O O . SER B 1 226 ? 5.831 14.365 -2.898 1 96.91 226 SER B O 1
ATOM 4128 N N . PRO B 1 227 ? 6.432 14.256 -0.786 1 96.12 227 PRO B N 1
ATOM 4129 C CA . PRO B 1 227 ? 7.674 14.981 -1.065 1 96.12 227 PRO B CA 1
ATOM 4130 C C . PRO B 1 227 ? 8.711 14.121 -1.784 1 96.12 227 PRO B C 1
ATOM 4132 O O . PRO B 1 227 ? 8.627 12.89 -1.751 1 96.12 227 PRO B O 1
ATOM 4135 N N . PHE B 1 228 ? 9.63 14.811 -2.45 1 93.97 228 PHE B N 1
ATOM 4136 C CA . PHE B 1 228 ? 10.899 14.214 -2.849 1 93.97 228 PHE B CA 1
ATOM 4137 C C . PHE B 1 228 ? 12.008 14.598 -1.877 1 93.97 228 PHE B C 1
ATOM 4139 O O . PHE B 1 228 ? 11.858 14.44 -0.663 1 93.97 228 PHE B O 1
ATOM 4146 N N . GLY B 1 229 ? 13.096 15.013 -2.338 1 92.02 229 GLY B N 1
ATOM 4147 C CA . GLY B 1 229 ? 14.234 15.266 -1.469 1 92.02 229 GLY B CA 1
ATOM 4148 C C . GLY B 1 229 ? 14.001 16.409 -0.499 1 92.02 229 GLY B C 1
ATOM 4149 O O . GLY B 1 229 ? 13.679 17.525 -0.912 1 92.02 229 GLY B O 1
ATOM 4150 N N . VAL B 1 230 ? 13.994 16.155 0.782 1 94.99 230 VAL B N 1
ATOM 4151 C CA . VAL B 1 230 ? 14.039 17.135 1.861 1 94.99 230 VAL B CA 1
ATOM 4152 C C . VAL B 1 230 ? 15.255 16.873 2.747 1 94.99 230 VAL B C 1
ATOM 4154 O O . VAL B 1 230 ? 15.544 15.725 3.092 1 94.99 230 VAL B O 1
ATOM 4157 N N . SER B 1 231 ? 15.974 17.905 3.078 1 95.07 231 SER B N 1
ATOM 4158 C CA . SER B 1 231 ? 17.215 17.772 3.836 1 95.07 231 SER B CA 1
ATOM 4159 C C . SER B 1 231 ? 16.937 17.401 5.289 1 95.07 231 SER B C 1
ATOM 4161 O O . SER B 1 231 ? 16.718 18.277 6.128 1 95.07 231 SER B O 1
ATOM 4163 N N . THR B 1 232 ? 16.95 16.139 5.576 1 93.87 232 THR B N 1
ATOM 4164 C CA . THR B 1 232 ? 16.701 15.573 6.897 1 93.87 232 THR B CA 1
ATOM 4165 C C . THR B 1 232 ? 17.699 14.461 7.206 1 93.87 232 THR B C 1
ATOM 4167 O O . THR B 1 232 ? 18.509 14.092 6.353 1 93.87 232 THR B O 1
ATOM 4170 N N . ALA B 1 233 ? 17.649 13.952 8.419 1 89 233 ALA B N 1
ATOM 4171 C CA . ALA B 1 233 ? 18.491 12.82 8.8 1 89 233 ALA B CA 1
ATOM 4172 C C . ALA B 1 233 ? 18.223 11.612 7.907 1 89 233 ALA B C 1
ATOM 4174 O O . ALA B 1 233 ? 19.146 10.873 7.559 1 89 233 ALA B O 1
ATOM 4175 N N . MET B 1 234 ? 17.044 11.405 7.5 1 86.47 234 MET B N 1
ATOM 4176 C CA . MET B 1 234 ? 16.639 10.272 6.674 1 86.47 234 MET B CA 1
ATOM 4177 C C . MET B 1 234 ? 17.354 10.297 5.328 1 86.47 234 MET B C 1
ATOM 4179 O O . MET B 1 234 ? 17.711 9.247 4.79 1 86.47 234 MET B O 1
ATOM 4183 N N . THR B 1 235 ? 17.584 11.48 4.806 1 87.09 235 THR B N 1
ATOM 4184 C CA . THR B 1 235 ? 18.205 11.616 3.493 1 87.09 235 THR B CA 1
ATOM 4185 C C . THR B 1 235 ? 19.688 11.951 3.628 1 87.09 235 THR B C 1
ATOM 4187 O O . THR B 1 235 ? 20.311 12.427 2.677 1 87.09 235 THR B O 1
ATOM 4190 N N . GLY B 1 236 ? 20.209 11.898 4.825 1 87.46 236 GLY B N 1
ATOM 4191 C CA . GLY B 1 236 ? 21.618 12.169 5.057 1 87.46 236 GLY B CA 1
ATOM 4192 C C . GLY B 1 236 ? 21.966 13.643 4.962 1 87.46 236 GLY B C 1
ATOM 4193 O O . GLY B 1 236 ? 23.052 14.001 4.503 1 87.46 236 GLY B O 1
ATOM 4194 N N . TYR B 1 237 ? 20.938 14.492 5.179 1 90.25 237 TYR B N 1
ATOM 4195 C CA . TYR B 1 237 ? 21.103 15.941 5.161 1 90.25 237 TYR B CA 1
ATOM 4196 C C . TYR B 1 237 ? 21.668 16.409 3.825 1 90.25 237 TYR B C 1
ATOM 4198 O O . TYR B 1 237 ? 22.624 17.187 3.787 1 90.25 237 TYR B O 1
ATOM 4206 N N . GLN B 1 238 ? 21.105 15.835 2.802 1 87.73 238 GLN B N 1
ATOM 4207 C CA . GLN B 1 238 ? 21.477 16.301 1.47 1 87.73 238 GLN B CA 1
ATOM 4208 C C . GLN B 1 238 ? 21.407 17.823 1.381 1 87.73 238 GLN B C 1
ATOM 4210 O O . GLN B 1 238 ? 20.504 18.442 1.945 1 87.73 238 GLN B O 1
ATOM 4215 N N . LYS B 1 239 ? 22.318 18.419 0.588 1 90.62 239 LYS B N 1
ATOM 4216 C CA . LYS B 1 239 ? 22.38 19.873 0.466 1 90.62 239 LYS B CA 1
ATOM 4217 C C . LYS B 1 239 ? 21.136 20.42 -0.228 1 90.62 239 LYS B C 1
ATOM 4219 O O . LYS B 1 239 ? 20.722 19.906 -1.269 1 90.62 239 LYS B O 1
ATOM 4224 N N . PRO B 1 240 ? 20.52 21.379 0.396 1 92.42 240 PRO B N 1
ATOM 4225 C CA . PRO B 1 240 ? 19.339 21.977 -0.23 1 92.42 240 PRO B CA 1
ATOM 4226 C C . PRO B 1 240 ? 19.605 22.455 -1.656 1 92.42 240 PRO B C 1
ATOM 4228 O O . PRO B 1 240 ? 20.71 22.907 -1.963 1 92.42 240 PRO B O 1
ATOM 4231 N N . SER B 1 241 ? 18.661 22.337 -2.472 1 91.57 241 SER B N 1
ATOM 4232 C CA . SER B 1 241 ? 18.68 22.731 -3.877 1 91.57 241 SER B CA 1
ATOM 4233 C C . SER B 1 241 ? 17.275 23.031 -4.387 1 91.57 241 SER B C 1
ATOM 4235 O O . SER B 1 241 ? 16.344 23.196 -3.596 1 91.57 241 SER B O 1
ATOM 4237 N N . ILE B 1 242 ? 17.183 23.212 -5.647 1 88.74 242 ILE B N 1
ATOM 4238 C CA . ILE B 1 242 ? 15.886 23.495 -6.253 1 88.74 242 ILE B CA 1
ATOM 4239 C C . ILE B 1 242 ? 14.96 22.294 -6.074 1 88.74 242 ILE B C 1
ATOM 4241 O O . ILE B 1 242 ? 13.741 22.452 -5.975 1 88.74 242 ILE B O 1
ATOM 4245 N N . ILE B 1 243 ? 15.571 21.163 -5.925 1 89.41 243 ILE B N 1
ATOM 4246 C CA . ILE B 1 243 ? 14.742 19.966 -5.837 1 89.41 243 ILE B CA 1
ATOM 4247 C C . ILE B 1 243 ? 14.849 19.366 -4.437 1 89.41 243 ILE B C 1
ATOM 4249 O O . ILE B 1 243 ? 14.113 18.437 -4.096 1 89.41 243 ILE B O 1
ATOM 4253 N N . THR B 1 244 ? 15.798 19.819 -3.653 1 93.64 244 THR B N 1
ATOM 4254 C CA . THR B 1 244 ? 15.939 19.405 -2.261 1 93.64 244 THR B CA 1
ATOM 4255 C C . THR B 1 244 ? 15.609 20.558 -1.318 1 93.64 244 THR B C 1
ATOM 4257 O O . THR B 1 244 ? 16.355 21.537 -1.241 1 93.64 244 THR B O 1
ATOM 4260 N N . PHE B 1 245 ? 14.597 20.451 -0.56 1 96.52 245 PHE B N 1
ATOM 4261 C CA . PHE B 1 245 ? 14.127 21.522 0.311 1 96.52 245 PHE B CA 1
ATOM 4262 C C . PHE B 1 245 ? 14.713 21.377 1.711 1 96.52 245 PHE B C 1
ATOM 4264 O O . PHE B 1 245 ? 15.087 20.277 2.123 1 96.52 245 PHE B O 1
ATOM 4271 N N . THR B 1 246 ? 14.806 22.519 2.351 1 97.4 246 THR B N 1
ATOM 4272 C CA . THR B 1 246 ? 14.877 22.435 3.806 1 97.4 246 THR B CA 1
ATOM 4273 C C . THR B 1 246 ? 13.533 22.008 4.389 1 97.4 246 THR B C 1
ATOM 4275 O O . THR B 1 246 ? 12.489 22.206 3.765 1 97.4 246 THR B O 1
ATOM 4278 N N . PRO B 1 247 ? 13.514 21.447 5.572 1 97.97 247 PRO B N 1
ATOM 4279 C CA . PRO B 1 247 ? 12.235 21.066 6.176 1 97.97 247 PRO B CA 1
ATOM 4280 C C . PRO B 1 247 ? 11.268 22.242 6.3 1 97.97 247 PRO B C 1
ATOM 4282 O O . PRO B 1 247 ? 10.09 22.116 5.955 1 97.97 247 PRO B O 1
ATOM 4285 N N . GLU B 1 248 ? 11.738 23.406 6.744 1 97.57 248 GLU B N 1
ATOM 4286 C CA . GLU B 1 248 ? 10.904 24.59 6.929 1 97.57 248 GLU B CA 1
ATOM 4287 C C . GLU B 1 248 ? 10.34 25.082 5.599 1 97.57 248 GLU B C 1
ATOM 4289 O O . GLU B 1 248 ? 9.151 25.392 5.499 1 97.57 248 GLU B O 1
ATOM 4294 N N . GLY B 1 249 ? 11.246 25.12 4.629 1 97.49 249 GLY B N 1
ATOM 4295 C CA . GLY B 1 249 ? 10.805 25.546 3.31 1 97.49 249 GLY B CA 1
ATOM 4296 C C . GLY B 1 249 ? 9.752 24.634 2.709 1 97.49 249 GLY B C 1
ATOM 4297 O O . GLY B 1 249 ? 8.773 25.106 2.128 1 97.49 249 GLY B O 1
ATOM 4298 N N . PHE B 1 250 ? 9.937 23.371 2.891 1 98.13 250 PHE B N 1
ATOM 4299 C CA . PHE B 1 250 ? 8.992 22.402 2.349 1 98.13 250 PHE B CA 1
ATOM 4300 C C . PHE B 1 250 ? 7.63 22.542 3.017 1 98.13 250 PHE B C 1
ATOM 4302 O O . PHE B 1 250 ? 6.599 22.559 2.34 1 98.13 250 PHE B O 1
ATOM 4309 N N . VAL B 1 251 ? 7.595 22.633 4.326 1 98.54 251 VAL B N 1
ATOM 4310 C CA . VAL B 1 251 ? 6.352 22.682 5.09 1 98.54 251 VAL B CA 1
ATOM 4311 C C . VAL B 1 251 ? 5.574 23.946 4.732 1 98.54 251 VAL B C 1
ATOM 4313 O O . VAL B 1 251 ? 4.363 23.893 4.504 1 98.54 251 VAL B O 1
ATOM 4316 N N . ARG B 1 252 ? 6.248 25.093 4.65 1 96.73 252 ARG B N 1
ATOM 4317 C CA . ARG B 1 252 ? 5.588 26.341 4.279 1 96.73 252 ARG B CA 1
ATOM 4318 C C . ARG B 1 252 ? 4.956 26.236 2.895 1 96.73 252 ARG B C 1
ATOM 4320 O O . ARG B 1 252 ? 3.813 26.652 2.697 1 96.73 252 ARG B O 1
ATOM 4327 N N . SER B 1 253 ? 5.705 25.647 2.032 1 96.26 253 SER B N 1
ATOM 4328 C CA . SER B 1 253 ? 5.193 25.465 0.677 1 96.26 253 SER B CA 1
ATOM 4329 C C . SER B 1 253 ? 4.028 24.481 0.654 1 96.26 253 SER B C 1
ATOM 4331 O O . SER B 1 253 ? 3.011 24.731 0.003 1 96.26 253 SER B O 1
ATOM 4333 N N . SER B 1 254 ? 4.17 23.348 1.331 1 97.66 254 SER B N 1
ATOM 4334 C CA . SER B 1 254 ? 3.155 22.299 1.308 1 97.66 254 SER B CA 1
ATOM 4335 C C . SER B 1 254 ? 1.826 22.803 1.858 1 97.66 254 SER B C 1
ATOM 4337 O O . SER B 1 254 ? 0.761 22.427 1.364 1 97.66 254 SER B O 1
ATOM 4339 N N . LEU B 1 255 ? 1.842 23.67 2.856 1 97.56 255 LEU B N 1
ATOM 4340 C CA . LEU B 1 255 ? 0.62 24.168 3.477 1 97.56 255 LEU B CA 1
ATOM 4341 C C . LEU B 1 255 ? -0.118 25.118 2.54 1 97.56 255 LEU B C 1
ATOM 4343 O O . LEU B 1 255 ? -1.335 25.286 2.651 1 97.56 255 LEU B O 1
ATOM 4347 N N . MET B 1 256 ? 0.608 25.724 1.574 1 95.72 256 MET B N 1
ATOM 4348 C CA . MET B 1 256 ? -0.047 26.564 0.575 1 95.72 256 MET B CA 1
ATOM 4349 C C . MET B 1 256 ? -0.926 25.728 -0.348 1 95.72 256 MET B C 1
ATOM 4351 O O . MET B 1 256 ? -1.853 26.25 -0.97 1 95.72 256 MET B O 1
ATOM 4355 N N . TYR B 1 257 ? -0.628 24.43 -0.38 1 96.27 257 TYR B N 1
ATOM 4356 C CA . TYR B 1 257 ? -1.359 23.549 -1.284 1 96.27 257 TYR B CA 1
ATOM 4357 C C . TYR B 1 257 ? -2.369 22.7 -0.521 1 96.27 257 TYR B C 1
ATOM 4359 O O . TYR B 1 257 ? -2.885 21.713 -1.049 1 96.27 257 TYR B O 1
ATOM 4367 N N . LEU B 1 258 ? -2.648 23.047 0.651 1 96.64 258 LEU B N 1
ATOM 4368 C CA . LEU B 1 258 ? -3.514 22.265 1.526 1 96.64 258 LEU B CA 1
ATOM 4369 C C . LEU B 1 258 ? -4.888 22.066 0.895 1 96.64 258 LEU B C 1
ATOM 4371 O O . LEU B 1 258 ? -5.468 20.982 0.989 1 96.64 258 LEU B O 1
ATOM 4375 N N . LYS B 1 259 ? -5.394 23.073 0.22 1 94.73 259 LYS B N 1
ATOM 4376 C CA . LYS B 1 259 ? -6.745 23.018 -0.33 1 94.73 259 LYS B CA 1
ATOM 4377 C C . LYS B 1 259 ? -6.72 22.654 -1.812 1 94.73 259 LYS B C 1
ATOM 4379 O O . LYS B 1 259 ? -7.739 22.755 -2.499 1 94.73 259 LYS B O 1
ATOM 4384 N N . ALA B 1 260 ? -5.535 22.313 -2.344 1 92.81 260 ALA B N 1
ATOM 4385 C CA . ALA B 1 260 ? -5.366 22.064 -3.773 1 92.81 260 ALA B CA 1
ATOM 4386 C C . ALA B 1 260 ? -5.905 20.689 -4.158 1 92.81 260 ALA B C 1
ATOM 4388 O O . ALA B 1 260 ? -6.12 20.407 -5.339 1 92.81 260 ALA B O 1
ATOM 4389 N N . GLY B 1 261 ? -6.196 19.837 -3.136 1 90.46 261 GLY B N 1
ATOM 4390 C CA . GLY B 1 261 ? -6.737 18.526 -3.454 1 90.46 261 GLY B CA 1
ATOM 4391 C C . GLY B 1 261 ? -6.323 17.453 -2.464 1 90.46 261 GLY B C 1
ATOM 4392 O O . GLY B 1 261 ? -5.742 17.756 -1.42 1 90.46 261 GLY B O 1
ATOM 4393 N N . GLU B 1 262 ? -6.615 16.233 -2.815 1 92.61 262 GLU B N 1
ATOM 4394 C CA . GLU B 1 262 ? -6.424 15.115 -1.895 1 92.61 262 GLU B CA 1
ATOM 4395 C C . GLU B 1 262 ? -4.988 14.601 -1.943 1 92.61 262 GLU B C 1
ATOM 4397 O O . GLU B 1 262 ? -4.563 13.847 -1.064 1 92.61 262 GLU B O 1
ATOM 4402 N N . GLN B 1 263 ? -4.292 14.956 -2.974 1 93.52 263 GLN B N 1
ATOM 4403 C CA . GLN B 1 263 ? -2.898 14.561 -3.142 1 93.52 263 GLN B CA 1
ATOM 4404 C C . GLN B 1 263 ? -2.057 15.72 -3.67 1 93.52 263 GLN B C 1
ATOM 4406 O O . GLN B 1 263 ? -2.453 16.399 -4.62 1 93.52 263 GLN B O 1
ATOM 4411 N N . THR B 1 264 ? -0.906 15.957 -3.062 1 95.57 264 THR B N 1
ATOM 4412 C CA . THR B 1 264 ? 0.004 17.005 -3.508 1 95.57 264 THR B CA 1
ATOM 4413 C C . THR B 1 264 ? 1.457 16.574 -3.328 1 95.57 264 THR B C 1
ATOM 4415 O O . THR B 1 264 ? 1.74 15.62 -2.6 1 95.57 264 THR B O 1
ATOM 4418 N N . TYR B 1 265 ? 2.326 17.283 -4.017 1 95.81 265 TYR B N 1
ATOM 4419 C CA . TYR B 1 265 ? 3.757 17.069 -3.834 1 95.81 265 TYR B CA 1
ATOM 4420 C C . TYR B 1 265 ? 4.349 18.115 -2.896 1 95.81 265 TYR B C 1
ATOM 4422 O O . TYR B 1 265 ? 5.551 18.102 -2.622 1 95.81 265 TYR B O 1
ATOM 4430 N N . GLY B 1 266 ? 3.552 18.986 -2.427 1 95.55 266 GLY B N 1
ATOM 4431 C CA . GLY B 1 266 ? 3.94 19.971 -1.431 1 95.55 266 GLY B CA 1
ATOM 4432 C C . GLY B 1 266 ? 4.647 21.175 -2.025 1 95.55 266 GLY B C 1
ATOM 4433 O O . GLY B 1 266 ? 4.881 22.168 -1.333 1 95.55 266 GLY B O 1
ATOM 4434 N N . SER B 1 267 ? 5.022 21.052 -3.327 1 94.73 267 SER B N 1
ATOM 4435 C CA . SER B 1 267 ? 5.684 22.155 -4.017 1 94.73 267 SER B CA 1
ATOM 4436 C C . SER B 1 267 ? 5.597 21.992 -5.53 1 94.73 267 SER B C 1
ATOM 4438 O O . SER B 1 267 ? 5.339 20.894 -6.028 1 94.73 267 SER B O 1
ATOM 4440 N N . VAL B 1 268 ? 5.899 23.067 -6.216 1 92.7 268 VAL B N 1
ATOM 4441 C CA . VAL B 1 268 ? 5.872 23.048 -7.675 1 92.7 268 VAL B CA 1
ATOM 4442 C C . VAL B 1 268 ? 7.039 22.216 -8.202 1 92.7 268 VAL B C 1
ATOM 4444 O O . VAL B 1 268 ? 6.876 21.429 -9.138 1 92.7 268 VAL B O 1
ATOM 4447 N N . SER B 1 269 ? 8.173 22.435 -7.621 1 94.09 269 SER B N 1
ATOM 4448 C CA . SER B 1 269 ? 9.355 21.706 -8.068 1 94.09 269 SER B CA 1
ATOM 4449 C C . SER B 1 269 ? 9.166 20.2 -7.916 1 94.09 269 SER B C 1
ATOM 4451 O O . SER B 1 269 ? 9.483 19.434 -8.829 1 94.09 269 SER B O 1
ATOM 4453 N N . HIS B 1 270 ? 8.652 19.806 -6.78 1 95.25 270 HIS B N 1
ATOM 4454 C CA . HIS B 1 270 ? 8.42 18.383 -6.559 1 95.25 270 HIS B CA 1
ATOM 4455 C C . HIS B 1 270 ? 7.305 17.86 -7.459 1 95.25 270 HIS B C 1
ATOM 4457 O O . HIS B 1 270 ? 7.332 16.7 -7.877 1 95.25 270 HIS B O 1
ATOM 4463 N N . ALA B 1 271 ?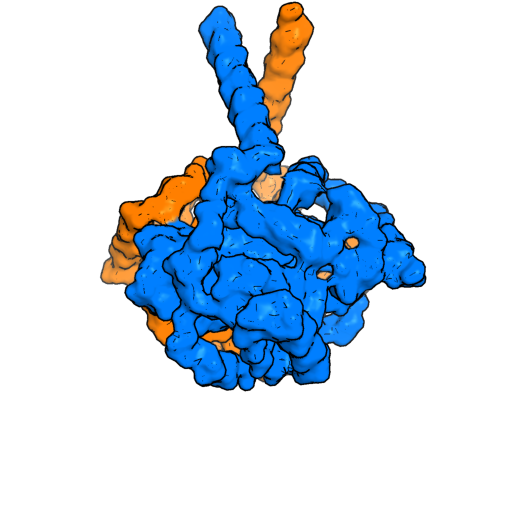 6.341 18.729 -7.77 1 93.33 271 ALA B N 1
ATOM 4464 C CA . ALA B 1 271 ? 5.291 18.335 -8.706 1 93.33 271 ALA B CA 1
ATOM 4465 C C . ALA B 1 271 ? 5.866 18.069 -10.094 1 93.33 271 ALA B C 1
ATOM 4467 O O . ALA B 1 271 ? 5.519 17.075 -10.737 1 93.33 271 ALA B O 1
ATOM 4468 N N . ILE B 1 272 ? 6.729 18.944 -10.53 1 91.62 272 ILE B N 1
ATOM 4469 C CA . ILE B 1 272 ? 7.372 18.788 -11.831 1 91.62 272 ILE B CA 1
ATOM 4470 C C . ILE B 1 272 ? 8.21 17.512 -11.843 1 91.62 272 ILE B C 1
ATOM 4472 O O . ILE B 1 272 ? 8.155 16.735 -12.799 1 91.62 272 ILE B O 1
ATOM 4476 N N . LEU B 1 273 ? 8.955 17.303 -10.777 1 91.32 273 LEU B N 1
ATOM 4477 C CA . LEU B 1 273 ? 9.747 16.083 -10.666 1 91.32 273 LEU B CA 1
ATOM 4478 C C . LEU B 1 273 ? 8.854 14.848 -10.719 1 91.32 273 LEU B C 1
ATOM 4480 O O . LEU B 1 273 ? 9.2 13.852 -11.359 1 91.32 273 LEU B O 1
ATOM 4484 N N . GLY B 1 274 ? 7.764 14.928 -9.988 1 91.02 274 GLY B N 1
ATOM 4485 C CA . GLY B 1 274 ? 6.801 13.839 -10.042 1 91.02 274 GLY B CA 1
ATOM 4486 C C . GLY B 1 274 ? 6.332 13.528 -11.451 1 91.02 274 GLY B C 1
ATOM 4487 O O . GLY B 1 274 ? 6.272 12.363 -11.848 1 91.02 274 GLY B O 1
ATOM 4488 N N . TRP B 1 275 ? 6.087 14.563 -12.222 1 88.02 275 TRP B N 1
ATOM 4489 C CA . TRP B 1 275 ? 5.661 14.405 -13.609 1 88.02 275 TRP B CA 1
ATOM 4490 C C . TRP B 1 275 ? 6.76 13.757 -14.445 1 88.02 275 TRP B C 1
ATOM 4492 O O . TRP B 1 275 ? 6.484 12.899 -15.287 1 88.02 275 TRP B O 1
ATOM 4502 N N . ILE B 1 276 ? 7.955 14.149 -14.252 1 87.05 276 ILE B N 1
ATOM 4503 C CA . ILE B 1 276 ? 9.089 13.631 -15.009 1 87.05 276 ILE B CA 1
ATOM 4504 C C . ILE B 1 276 ? 9.274 12.145 -14.709 1 87.05 276 ILE B C 1
ATOM 4506 O O . ILE B 1 276 ? 9.451 11.338 -15.624 1 87.05 276 ILE B O 1
ATOM 4510 N N . ILE B 1 277 ? 9.207 11.821 -13.482 1 85.13 277 ILE B N 1
ATOM 4511 C CA . ILE B 1 277 ? 9.446 10.443 -13.065 1 85.13 277 ILE B CA 1
ATOM 4512 C C . ILE B 1 277 ? 8.346 9.539 -13.618 1 85.13 277 ILE B C 1
ATOM 4514 O O . ILE B 1 277 ? 8.614 8.41 -14.034 1 85.13 277 ILE B O 1
ATOM 4518 N N . GLN B 1 278 ? 7.138 10.043 -13.589 1 85.51 278 GLN B N 1
ATOM 4519 C CA . GLN B 1 278 ? 6.002 9.261 -14.066 1 85.51 278 GLN B CA 1
ATOM 4520 C C . GLN B 1 278 ? 6.069 9.06 -15.577 1 85.51 278 GLN B C 1
ATOM 4522 O O . GLN B 1 278 ? 5.419 8.163 -16.119 1 85.51 278 GLN B O 1
ATOM 4527 N N . ALA B 1 279 ? 6.862 9.878 -16.24 1 81.99 279 ALA B N 1
ATOM 4528 C CA . ALA B 1 279 ? 6.977 9.801 -17.694 1 81.99 279 ALA B CA 1
ATOM 4529 C C . ALA B 1 279 ? 8.039 8.785 -18.107 1 81.99 279 ALA B C 1
ATOM 4531 O O . ALA B 1 279 ? 8.129 8.415 -19.28 1 81.99 279 ALA B O 1
ATOM 4532 N N . ILE B 1 280 ? 8.8 8.304 -17.204 1 80.65 280 ILE B N 1
ATOM 4533 C CA . ILE B 1 280 ? 9.831 7.319 -17.512 1 80.65 280 ILE B CA 1
ATOM 4534 C C . ILE B 1 280 ? 9.183 5.967 -17.802 1 80.65 280 ILE B C 1
ATOM 4536 O O . ILE B 1 280 ? 8.452 5.43 -16.966 1 80.65 280 ILE B O 1
ATOM 4540 N N . PRO B 1 281 ? 9.489 5.483 -18.964 1 78.51 281 PRO B N 1
ATOM 4541 C CA . PRO B 1 281 ? 8.913 4.175 -19.283 1 78.51 281 PRO B CA 1
ATOM 4542 C C . PRO B 1 281 ? 9.342 3.086 -18.302 1 78.51 281 PRO B C 1
ATOM 4544 O O . PRO B 1 281 ? 10.487 3.078 -17.844 1 78.51 281 PRO B O 1
ATOM 4547 N N . THR B 1 282 ? 8.491 2.182 -18.084 1 76.25 282 THR B N 1
ATOM 4548 C CA . THR B 1 282 ? 8.704 1.135 -17.091 1 76.25 282 THR B CA 1
ATOM 4549 C C . THR B 1 282 ? 9.893 0.259 -17.475 1 76.25 282 THR B C 1
ATOM 4551 O O . THR B 1 282 ? 10.618 -0.23 -16.606 1 76.25 282 THR B O 1
ATOM 4554 N N . TRP B 1 283 ? 10.104 0.036 -18.717 1 78.94 283 TRP B N 1
ATOM 4555 C CA . TRP B 1 283 ? 11.211 -0.809 -19.152 1 78.94 283 TRP B CA 1
ATOM 4556 C C . TRP B 1 283 ? 12.551 -0.193 -18.764 1 78.94 283 TRP B C 1
ATOM 4558 O O . TRP B 1 283 ? 13.52 -0.911 -18.507 1 78.94 283 TRP B O 1
ATOM 4568 N N . ALA B 1 284 ? 12.535 1.173 -18.727 1 78.62 284 ALA B N 1
ATOM 4569 C CA . ALA B 1 284 ? 13.759 1.863 -18.327 1 78.62 284 ALA B CA 1
ATOM 4570 C C . ALA B 1 284 ? 14.036 1.67 -16.839 1 78.62 284 ALA B C 1
ATOM 4572 O O . ALA B 1 284 ? 15.19 1.52 -16.43 1 78.62 284 ALA B O 1
ATOM 4573 N N . LEU B 1 285 ? 13.007 1.569 -16.127 1 76.7 285 LEU B N 1
ATOM 4574 C CA . LEU B 1 285 ? 13.128 1.433 -14.68 1 76.7 285 LEU B CA 1
ATOM 4575 C C . LEU B 1 285 ? 13.595 0.031 -14.303 1 76.7 285 LEU B C 1
ATOM 4577 O O . LEU B 1 285 ? 14.082 -0.187 -13.191 1 76.7 285 LEU B O 1
ATOM 4581 N N . ARG B 1 286 ? 13.544 -0.893 -15.221 1 76.9 286 ARG B N 1
ATOM 4582 C CA . ARG B 1 286 ? 13.893 -2.287 -14.965 1 76.9 286 ARG B CA 1
ATOM 4583 C C . ARG B 1 286 ? 15.359 -2.553 -15.288 1 76.9 286 ARG B C 1
ATOM 4585 O O . ARG B 1 286 ? 15.886 -3.622 -14.972 1 76.9 286 ARG B O 1
ATOM 4592 N N . ARG B 1 287 ? 16.019 -1.556 -15.835 1 81.79 287 ARG B N 1
ATOM 4593 C CA . ARG B 1 287 ? 17.393 -1.774 -16.275 1 81.79 287 ARG B CA 1
ATOM 4594 C C . ARG B 1 287 ? 18.36 -1.723 -15.097 1 81.79 287 ARG B C 1
ATOM 4596 O O . ARG B 1 287 ? 18.331 -0.781 -14.303 1 81.79 287 ARG B O 1
ATOM 4603 N N . GLU B 1 288 ? 19.157 -2.714 -15.033 1 82.23 288 GLU B N 1
ATOM 4604 C CA . GLU B 1 288 ? 20.139 -2.819 -13.958 1 82.23 288 GLU B CA 1
ATOM 4605 C C . GLU B 1 288 ? 21.09 -1.625 -13.96 1 82.23 288 GLU B C 1
ATOM 4607 O O . GLU B 1 288 ? 21.535 -1.178 -12.901 1 82.23 288 GLU B O 1
ATOM 4612 N N . ALA B 1 289 ? 21.355 -1.161 -15.127 1 82.66 289 ALA B N 1
ATOM 4613 C CA . ALA B 1 289 ? 22.258 -0.019 -15.244 1 82.66 289 ALA B CA 1
ATOM 4614 C C . ALA B 1 289 ? 21.699 1.199 -14.514 1 82.66 289 ALA B C 1
ATOM 4616 O O . ALA B 1 289 ? 22.442 1.931 -13.856 1 82.66 289 ALA B O 1
ATOM 4617 N N . LEU B 1 290 ? 20.469 1.317 -14.619 1 82.84 290 LEU B N 1
ATOM 4618 C CA . LEU B 1 290 ? 19.825 2.439 -13.944 1 82.84 290 LEU B CA 1
ATOM 4619 C C . LEU B 1 290 ? 19.831 2.24 -12.432 1 82.84 290 LEU B C 1
ATOM 4621 O O . LEU B 1 290 ? 20.025 3.195 -11.677 1 82.84 290 LEU B O 1
ATOM 4625 N N . HIS B 1 291 ? 19.676 1.025 -12.025 1 86.68 291 HIS B N 1
ATOM 4626 C CA . HIS B 1 291 ? 19.714 0.712 -10.601 1 86.68 291 HIS B CA 1
ATOM 4627 C C . HIS B 1 291 ? 21.076 1.044 -10.001 1 86.68 291 HIS B C 1
ATOM 4629 O O . HIS B 1 291 ? 21.157 1.694 -8.956 1 86.68 291 HIS B O 1
ATOM 4635 N N . ASN B 1 292 ? 22.062 0.64 -10.676 1 85.3 292 ASN B N 1
ATOM 4636 C CA . ASN B 1 292 ? 23.421 0.88 -10.201 1 85.3 292 ASN B CA 1
ATOM 4637 C C . ASN B 1 292 ? 23.754 2.369 -10.184 1 85.3 292 ASN B C 1
ATOM 4639 O O . ASN B 1 292 ? 24.383 2.858 -9.244 1 85.3 292 ASN B O 1
ATOM 4643 N N . ALA B 1 293 ? 23.313 3.031 -11.212 1 83.92 293 ALA B N 1
ATOM 4644 C CA . ALA B 1 293 ? 23.556 4.469 -11.289 1 83.92 293 ALA B CA 1
ATOM 4645 C C . ALA B 1 293 ? 22.86 5.205 -10.148 1 83.92 293 ALA B C 1
ATOM 4647 O O . ALA B 1 293 ? 23.433 6.119 -9.55 1 83.92 293 ALA B O 1
ATOM 4648 N N . PHE B 1 294 ? 21.733 4.782 -9.949 1 84.06 294 PHE B N 1
ATOM 4649 C CA . PHE B 1 294 ? 20.963 5.392 -8.872 1 84.06 294 PHE B CA 1
ATOM 4650 C C . PHE B 1 294 ? 21.624 5.138 -7.522 1 84.06 294 PHE B C 1
ATOM 4652 O O . PHE B 1 294 ? 21.74 6.05 -6.7 1 84.06 294 PHE B O 1
ATOM 4659 N N . GLN B 1 295 ? 21.981 3.941 -7.26 1 85.9 295 GLN B N 1
ATOM 4660 C CA . GLN B 1 295 ? 22.661 3.584 -6.02 1 85.9 295 GL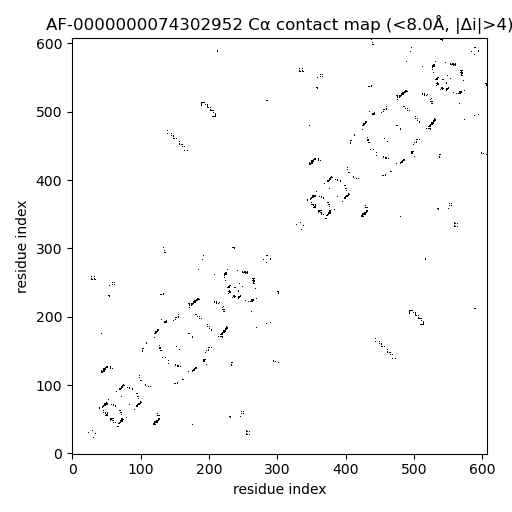N B CA 1
ATOM 4661 C C . GLN B 1 295 ? 23.934 4.404 -5.834 1 85.9 295 GLN B C 1
ATOM 4663 O O . GLN B 1 295 ? 24.198 4.913 -4.743 1 85.9 295 GLN B O 1
ATOM 4668 N N . ASP B 1 296 ? 24.694 4.55 -6.851 1 86.82 296 ASP B N 1
ATOM 4669 C CA . ASP B 1 296 ? 25.932 5.322 -6.804 1 86.82 296 ASP B CA 1
ATOM 4670 C C . ASP B 1 296 ? 25.651 6.794 -6.512 1 86.82 296 ASP B C 1
ATOM 4672 O O . ASP B 1 296 ? 26.381 7.431 -5.749 1 86.82 296 ASP B O 1
ATOM 4676 N N . TYR B 1 297 ? 24.651 7.193 -7.133 1 82.02 297 TYR B N 1
ATOM 4677 C CA . TYR B 1 297 ? 24.263 8.583 -6.919 1 82.02 297 TYR B CA 1
ATOM 4678 C C . TYR B 1 297 ? 23.928 8.836 -5.453 1 82.02 297 TYR B C 1
ATOM 4680 O O . TYR B 1 297 ? 24.428 9.79 -4.852 1 82.02 297 TYR B O 1
ATOM 4688 N N . VAL B 1 298 ? 23.153 8.012 -4.907 1 83.2 298 VAL B N 1
ATOM 4689 C CA . VAL B 1 298 ? 22.717 8.194 -3.527 1 83.2 298 VAL B CA 1
ATOM 4690 C C . VAL B 1 298 ? 23.907 8.037 -2.583 1 83.2 298 VAL B C 1
ATOM 4692 O O . VAL B 1 298 ? 24.043 8.79 -1.616 1 83.2 298 VAL B O 1
ATOM 4695 N N . LYS B 1 299 ? 24.776 7.055 -2.875 1 83.82 299 LYS B N 1
ATOM 4696 C CA . LYS B 1 299 ? 25.974 6.862 -2.063 1 83.82 299 LYS B CA 1
ATOM 4697 C C . LYS B 1 299 ? 26.811 8.137 -2.005 1 83.82 299 LYS B C 1
ATOM 4699 O O . LYS B 1 299 ? 27.345 8.487 -0.951 1 83.82 299 LYS B O 1
ATOM 4704 N N . LYS B 1 300 ? 26.919 8.804 -3.104 1 81.7 300 LYS B N 1
ATOM 4705 C CA . LYS B 1 300 ? 27.69 10.041 -3.18 1 81.7 300 LYS B CA 1
ATOM 4706 C C . LYS B 1 300 ? 27.03 11.151 -2.366 1 81.7 300 LYS B C 1
ATOM 4708 O O . LYS B 1 300 ? 27.717 11.972 -1.755 1 81.7 300 LYS B O 1
ATOM 4713 N N . GLN B 1 301 ? 25.652 11.069 -2.355 1 77.2 301 GLN B N 1
ATOM 4714 C CA . GLN B 1 301 ? 24.911 12.118 -1.662 1 77.2 301 GLN B CA 1
ATOM 4715 C C . GLN B 1 301 ? 24.937 11.903 -0.151 1 77.2 301 GLN B C 1
ATOM 4717 O O . GLN B 1 301 ? 24.942 12.866 0.618 1 77.2 301 GLN B O 1
ATOM 4722 N N . VAL B 1 302 ? 24.955 10.604 0.246 1 74.69 302 VAL B N 1
ATOM 4723 C CA . VAL B 1 302 ? 24.838 10.32 1.672 1 74.69 302 VAL B CA 1
ATOM 4724 C C . VAL B 1 302 ? 26.228 10.147 2.281 1 74.69 302 VAL B C 1
ATOM 4726 O O . VAL B 1 302 ? 26.41 10.327 3.487 1 74.69 302 VAL B O 1
ATOM 4729 N N . GLY B 1 303 ? 27.256 9.419 1.59 1 64.37 303 GLY B N 1
ATOM 4730 C CA . GLY B 1 303 ? 28.611 9.169 2.054 1 64.37 303 GLY B CA 1
ATOM 4731 C C . GLY B 1 303 ? 29.482 10.411 2.051 1 64.37 303 GLY B C 1
ATOM 4732 O O . GLY B 1 303 ? 30.669 10.345 2.379 1 64.37 303 GLY B O 1
ATOM 4733 N N . GLY B 1 304 ? 29.12 11.623 1.458 1 48.59 304 GLY B N 1
ATOM 4734 C CA . GLY B 1 304 ? 30.037 12.749 1.528 1 48.59 304 GLY B CA 1
ATOM 4735 C C . GLY B 1 304 ? 30.035 13.437 2.88 1 48.59 304 GLY B C 1
ATOM 4736 O O . GLY B 1 304 ? 29.11 13.254 3.674 1 48.59 304 GLY B O 1
#

Solvent-accessible surface area (backbone atoms only — not comparable to full-atom values): 30142 Å² total; per-residue (Å²): 113,69,62,61,51,51,51,52,50,51,53,49,49,51,52,52,52,52,52,50,50,52,50,48,43,59,72,34,30,67,75,72,34,62,73,62,89,59,49,62,50,70,32,29,48,30,32,40,25,31,32,20,45,46,45,58,22,26,31,45,47,47,52,43,28,68,60,65,21,27,31,35,35,27,32,59,53,56,68,48,35,52,53,40,38,50,54,42,34,72,72,47,74,40,58,62,46,80,46,68,43,55,53,54,49,87,89,48,59,69,62,51,48,66,71,55,58,89,58,52,52,14,33,38,34,40,48,45,64,68,68,90,49,80,54,60,38,45,74,90,68,39,77,64,43,72,60,42,52,51,31,40,47,28,22,38,38,48,40,48,56,52,50,45,64,66,50,45,60,61,22,55,74,70,41,26,24,36,38,40,38,55,35,34,42,58,31,79,45,66,36,53,33,37,23,69,53,26,15,36,24,33,21,42,36,36,30,28,39,7,47,23,41,63,32,41,88,42,46,32,47,31,25,17,34,21,40,61,54,46,34,20,79,78,51,46,50,36,74,64,50,87,66,20,28,45,29,57,60,38,45,61,42,24,60,44,43,58,73,73,44,41,64,44,28,32,42,58,56,38,40,52,50,45,53,54,60,69,66,52,54,66,74,61,66,42,34,64,68,52,51,53,51,50,35,50,49,43,42,57,52,47,73,104,112,71,62,62,50,50,50,52,50,52,52,50,51,51,51,51,52,52,51,50,50,53,49,48,45,58,72,35,29,68,76,73,34,64,73,63,88,58,49,62,49,71,32,28,47,28,31,40,25,32,32,20,44,47,45,57,23,27,29,45,47,48,50,42,28,68,58,66,22,27,32,35,33,28,31,58,53,56,69,49,34,52,52,41,40,50,55,42,33,72,73,49,74,39,58,64,46,80,46,67,43,57,53,55,50,87,91,51,59,69,62,53,49,65,71,54,58,88,59,52,51,14,33,38,33,40,46,43,66,69,68,91,49,82,55,60,38,45,76,90,66,41,77,65,41,73,60,42,53,50,31,39,47,28,23,37,39,48,40,48,54,53,51,45,63,67,51,46,60,60,20,54,74,71,40,26,25,35,36,39,37,55,36,35,42,57,30,77,44,66,35,53,32,39,24,71,52,25,16,35,24,34,21,44,37,36,31,27,40,7,47,22,42,62,32,41,90,43,46,33,48,32,25,17,33,20,40,63,54,47,34,22,78,78,51,46,51,35,74,64,50,88,65,20,29,44,27,57,58,38,44,60,42,25,61,44,43,58,73,73,45,42,64,44,29,33,42,58,54,39,39,52,49,44,54,55,58,70,64,52,56,66,74,60,66,40,34,64,67,51,52,52,50,50,36,52,50,43,41,56,52,47,74,102

Organism: Pangasianodon hypophthalmus (NCBI:txid310915)

Secondary structure (DSSP, 8-state):
-HHHHHHHHHHHHHHHHHHHHHHHHHH-HHHHS---TTHHHHH-SEEEEETTTSHHHHHHHHHHHHTT-EEEEEES-HHHHHHHHHHHHHHH---EEEEE--TTSSS-HHHHHHHHTT--EEEEEE-----S-SS---GGGSTTHHHHHHHHIIIIIIHHHHHHHHHHHHHHHHT-EEEEEE--GGGGS--TTSHHHHHHHHHHHHHHHHHHHHHGGGTEEEEEE----B-STTTTTPPP-SSSB-HHHHHHHHHHTTTS-SEE-SSHHHHHHHHHHHHS-HHHHT-HHHHHHHHHHHHHHH--/-HHHHHHHHHHHHHHHHHHHHHHHHHH-HHHHS---TTHHHHH-SEEEEETTTSHHHHHHHHHHHHTT-EEEEEES-HHHHHHHHHHHHHHH---EEEEE--TTSSTTHHHHHHHHTT--EEEEEE-----S-SS---GGGSTTHHHHHHHHIIIIIIHHHHHHHHHHHHHHHHT-EEEEEE--GGGGS--TTSHHHHHHHHHHHHHHHHHHHHHGGGTEEEEEE----B-SGGGT-PPP-SSSB-HHHHHHHHHHTTTS-SEE-SSHHHHHHHHHHHHS-HHHHT-HHHHHHHHHHHHHHH--

Foldseek 3Di:
DVVVVVVVVVVVVVVVVVVVVVLVCQVCLCVNPNADLCNLVVQFAEEEFEVCLDFLNVLLCLVVLQSHHAYEYEEADPVSQVVSQVVSCVPRVHHYHYHHDQQLDDPRLVVVLVVCPPGSYAEYELDWAAALDLFFAAQVPRDPSVSSLSSHCRGLAVVLVSVCVSCVVSSLVVLHHEYEYEAALLLVDCAGSRNSNSVSRVNSLVVQQVVCVVCVVSHYQTAYAHEYAEQTVRLQRFDDDLRYHHSNRQSVQLVSCSVVDRYYNSHPSRVVVSVVVNPDDPVVSPDVVVVVVRSVVSCVRNVD/DVVVVVVVVVVVVVVVVVVVVVLVCQVCLCVNPNADLCNLVVQFAEEEFEVCLDFLNVLLCLVVLQSHHAYEYEEADPVSQVVSQVVSCVPRVHHYHYHHDQQLDDPRLVVVLVVCPPGSYAEYELDWAAALDLFFAAQVPRDPSVSSLSSHCRGLAVVLVSVCVSCVVSSLVVLHHEYEYEAALLLVDCAGSRNSNSVSRVNSLVVQQVVCVVCVVSHYQTAYAHEYAEQTVRLQRFDDDLRYHHSNRQSVQLVSCSVVDRYYNSHPSRVVVSVVVNPDDPVVSPDVVVVVVRSVVSCVRNVD

InterPro domains:
  IPR002347 Short-chain dehydrogenase/reductase SDR [PF00106] (45-238)
  IPR002347 Short-chain dehydrogenase/reductase SDR [PR00080] (119-130)
  IPR002347 Short-chain dehydrogenase/reductase SDR [PR00080] (177-185)
  IPR002347 Short-chain dehydrogenase/reductase SDR [PR00080] (197-216)
  IPR002347 Short-chain dehydrogenase/reductase SDR [PR00081] (46-63)
  IPR002347 Short-chain dehydrogenase/reductase SDR [PR00081] (119-130)
  IPR002347 Short-chain dehydrogenase/reductase SDR [PR00081] (171-187)
  IPR002347 Short-chain dehydrogenase/reductase SDR [PR00081] (197-216)
  IPR002347 Short-chain dehydrogenase/reductase SDR [PR00081] (218-235)
  IPR020904 Short-chain dehydrogenase/reductase, conserved site [PS00061] (184-212)
  IPR036291 NAD(P)-binding domain superfamily [SSF51735] (44-288)
  IPR051019 VLCFA Elongation and Steroid Dehydrogenase [PTHR43899] (8-292)

pLDDT: mean 92.24, std 8.19, range [48.59, 98.94]

Sequence (608 aa):
MALMELIFVLSGACVVLFWLARMFMMLAPKVCWPIPGNFFTSMGKWAVITGGSEGIGKAYAEEFARLGLNVVIISRSKEKLDRAARDIEVKMDRKVMVIAVDFTKDDIYGCIKENIQGLDIAVLVNNVGILPSKVPYKLLETVHLEEKIHQMINCNVKAMVKMCRIVLPGMVERGRGIILNISSGISKIPFPMYTLYSATKVFVDIFSRGLQAEYKSNGILIQSVSPFGVSTAMTGYQKPSIITFTPEGFVRSSLMYLKAGEQTYGSVSHAILGWIIQAIPTWALRREALHNAFQDYVKKQVGGMALMELIFVLSGACVVLFWLARMFMMLAPKVCWPIPGNFFTSMGKWAVITGGSEGIGKAYAEEFARLGLNVVIISRSKEKLDRAARDIEVKMDRKVMVIAVDFTKDDIYGCIKENIQGLDIAVLVNNVGILPSKVPYKLLETVHLEEKIHQMINCNVKAMVKMCRIVLPGMVERGRGIILNISSGISKIPFPMYTLYSATKVFVDIFSRGLQAEYKSNGILIQSVSPFGVSTAMTGYQKPSIITFTPEGFVRSSLMYLKAGEQTYGSVSHAILGWIIQAIPTWALRREALHNAFQDYVKKQVGG

Radius of gyration: 24.99 Å; Cα contacts (8 Å, |Δi|>4): 1165; chains: 2; bounding box: 60×72×71 Å